Protein AF-0000000068951889 (afdb_homodimer)

Sequence (448 aa):
MASTTSVLIVEDDPAALSRLVQAVEMHAPATVVAGCTASAAEALAWLAQHQPDVLLCDLGLPDGSGIDVIRAARERYPACDCMVVTVFGDDHHVLASIEAGAIGYLLKDETTDRIAASIGELRAGGSPMSPLIARQVVNRLRGAPAEAVARDAAATGAVVLSVRENEILDLISRGYTYAETARYLGLSVHTVQSHIKNIYGKLAVRSRGEAVFEAAKLGLLKSLMASTTSVLIVEDDPAALSRLVQAVEMHAPATVVAGCTASAAEALAWLAQHQPDVLLCDLGLPDGSGIDVIRAARERYPACDCMVVTVFGDDHHVLASIEAGAIGYLLKDETTDRIAASIGELRAGGSPMSPLIARQVVNRLRGAPAEAVARDAAATGAVVLSVRENEILDLISRGYTYAETARYLGLSVHTVQSHIKNIYGKLAVRSRGEAVFEAAKLGLLKSL

Radius of gyration: 22.85 Å; Cα contacts (8 Å, |Δi|>4): 773; chains: 2; bounding box: 62×58×42 Å

Foldseek 3Di:
DPAAAEEEEEAQDPVLVVLLQVLQVVQDVSYHHPYYHQALVVLLVVLVPDQGQEYEFEQFGQVHGSLVSLLSNCVSPVNRAYAYEYQQLFLVVLVSSVVSRHQEYHYNLDHSNLSNVQVVCSVVPHHHDDPSSVVSVVCVVVVPPPVVVVVVCVVVVQLDQDRLLLQLLQCVLVPDDLCRSCSRVVHDSVVSVVSVVVLCVSLVHDDSVVSSVSCVVSVSHPND/DPAAAEEEEEAQDPVLVVLLQVLQVVQDVSYHHPYYHQALVVLLVVLVPDQGQEYEFEQQGQVHGSLVSLLSNCVSPVNRAYAYEYQQLFLVVLVSSVVSRHQEYHYNLDHSNLSSVQVVCSVVPHHHDDPSSVVSVVCVVVVPPPVVVVVVCVVVVQLDQDRLLLSLLQCVLVPDDLCRSCSRVVHDSVVSVVSVVVLCVSLVHDDSVVSSVSCVVSVSHPND

Secondary structure (DSSP, 8-state):
----EEEEEE---HHHHHHHHHHHHHH-TTEEEEEEESSHHHHHHHHTT---SEEEE-SEETTEEHHHHHHHHHHH-TT-EEEEEES--SHHHHHHHHHHT--EEEETTS-HHHHHHHHHHHHTT---B-HHHHHHHHHHHTT--HHHHHHHHHHTT-----HHHHHHHHHHHTT--HHHHHHHHT--HHHHHHHHHHHHHHHT--SHHHHHHHHHHTT--S--/--PPEEEEEE---HHHHHHHHHHHHHH-TTEEEEEEESSHHHHHHHHTT---SEEEE-SEETTEEHHHHHHHHHHH-TT-EEEEEES--SHHHHHHHHHHT--EEEETTS-HHHHHHHHHHHHTT---B-HHHHHHHHHHHTT--HHHHHHHHHHTT-----HHHHHHHHHHHTT--HHHHHHHHT--HHHHHHHHHHHHHHHT--SHHHHHHHHHHTT--S--

Organism: Cupriavidus necator (strain ATCC 17699 / DSM 428 / KCTC 22496 / NCIMB 10442 / H16 / Stanier 337) (NCBI:txid381666)

pLDDT: mean 82.92, std 16.98, range [33.06, 98.81]

Solvent-accessible surface area (backbone atoms only — not comparable to full-atom values): 23362 Å² total; per-residue (Å²): 126,86,79,64,44,32,26,32,37,36,41,59,47,66,68,58,38,51,45,52,52,50,14,45,56,68,52,34,88,52,32,42,79,71,43,80,24,50,32,40,68,52,40,48,58,48,52,74,76,46,84,48,45,28,36,42,31,26,44,74,33,89,77,44,48,27,46,60,42,39,30,51,43,32,72,76,32,73,78,35,47,28,28,37,44,22,87,72,80,33,61,67,59,50,51,53,31,37,62,34,46,30,49,26,46,41,52,62,77,58,52,53,67,54,53,16,50,34,53,53,36,38,74,71,60,18,15,34,53,51,32,57,57,41,26,50,53,53,40,56,65,50,60,54,55,72,56,56,60,46,45,59,37,45,72,68,66,42,73,69,64,52,60,69,38,43,47,52,49,47,41,42,61,72,64,45,46,60,61,52,45,8,60,67,68,73,44,50,49,64,56,44,50,51,40,49,51,50,46,24,60,64,66,72,36,91,44,70,69,47,41,43,49,52,30,46,73,68,59,67,40,83,76,117,125,84,79,64,43,33,28,32,38,36,42,59,48,67,69,60,38,52,45,51,52,51,13,45,57,68,52,35,89,51,31,42,79,71,42,78,23,50,32,41,67,55,40,48,58,47,53,73,78,46,83,49,45,28,37,40,32,26,42,74,35,89,78,44,48,28,47,58,43,40,30,50,45,33,72,76,34,73,78,35,46,29,27,37,43,22,87,73,80,33,59,68,61,50,52,54,32,37,63,34,47,32,52,27,46,40,51,62,79,57,50,51,67,55,53,15,52,34,53,52,37,38,74,71,58,19,15,34,53,50,33,56,57,40,27,51,55,53,40,56,65,52,61,53,53,72,56,55,60,45,43,59,37,45,72,67,66,42,74,70,62,52,59,67,36,44,48,53,48,47,40,42,61,73,64,44,48,60,61,51,45,8,61,66,69,73,45,50,48,64,56,42,51,51,40,50,51,50,44,23,59,64,65,70,37,90,44,70,68,46,42,43,50,52,32,45,73,68,60,68,41,85,77,119

Nearest PDB structures (foldseek):
  5hev-assembly1_A  TM=6.393E-01  e=8.256E-15  Enterococcus faecium SD3B-2
  4gvp-assembly1_A  TM=6.222E-01  e=8.256E-15  Staphylococcus aureus subsp. aureus Mu50
  7ve6-assembly1_B  TM=9.332E-01  e=1.915E-09  Staphylococcus aureus subsp. aureus Mu50
  3cz5-assembly2_B  TM=8.872E-01  e=1.616E-09  Aurantimonas manganoxydans SI85-9A1
  4e7p-assembly2_A  TM=9.177E-01  e=1.421E-07  Streptococcus pneumoniae R6

Structure (mmCIF, N/CA/C/O backbone):
data_AF-0000000068951889-model_v1
#
loop_
_entity.id
_entity.type
_entity.pdbx_description
1 polymer 'Response regulator transcription factor'
#
loop_
_atom_site.group_PDB
_atom_site.id
_atom_site.type_symbol
_atom_site.label_atom_id
_atom_site.label_alt_id
_atom_site.label_comp_id
_atom_site.label_asym_id
_atom_site.label_entity_id
_atom_site.label_seq_id
_atom_site.pdbx_PDB_ins_code
_atom_site.Cartn_x
_atom_site.Cartn_y
_atom_site.Cartn_z
_atom_site.occupancy
_atom_site.B_iso_or_equiv
_atom_site.auth_seq_id
_atom_site.auth_comp_id
_atom_site.auth_asym_id
_atom_site.auth_atom_id
_atom_site.pdbx_PDB_model_num
ATOM 1 N N . MET A 1 1 ? -30.844 10.914 -1.114 1 36.03 1 MET A N 1
ATOM 2 C CA . MET A 1 1 ? -29.953 12.062 -1.252 1 36.03 1 MET A CA 1
ATOM 3 C C . MET A 1 1 ? -28.5 11.641 -1.083 1 36.03 1 MET A C 1
ATOM 5 O O . MET A 1 1 ? -28.156 10.961 -0.118 1 36.03 1 MET A O 1
ATOM 9 N N . ALA A 1 2 ? -27.672 11.562 -2.107 1 50.59 2 ALA A N 1
ATOM 10 C CA . ALA A 1 2 ? -26.344 10.953 -2.039 1 50.59 2 ALA A CA 1
ATOM 11 C C . ALA A 1 2 ? -25.531 11.555 -0.9 1 50.59 2 ALA A C 1
ATOM 13 O O . ALA A 1 2 ? -25.531 12.773 -0.699 1 50.59 2 ALA A O 1
ATOM 14 N N . SER A 1 3 ? -25.281 10.906 0.17 1 70.5 3 SER A N 1
ATOM 15 C CA . SER A 1 3 ? -24.703 11.43 1.405 1 70.5 3 SER A CA 1
ATOM 16 C C . SER A 1 3 ? -23.406 12.18 1.135 1 70.5 3 SER A C 1
ATOM 18 O O . SER A 1 3 ? -22.625 11.781 0.279 1 70.5 3 SER A O 1
ATOM 20 N N . THR A 1 4 ? -23.359 13.547 1.435 1 87.62 4 THR A N 1
ATOM 21 C CA . THR A 1 4 ? -22.234 14.477 1.275 1 87.62 4 THR A CA 1
ATOM 22 C C . THR A 1 4 ? -21.047 14.047 2.131 1 87.62 4 THR A C 1
ATOM 24 O O . THR A 1 4 ? -21.219 13.625 3.275 1 87.62 4 THR A O 1
ATOM 27 N N . THR A 1 5 ? -19.922 13.953 1.484 1 93.44 5 THR A N 1
ATOM 28 C CA . THR A 1 5 ? -18.688 13.664 2.207 1 93.44 5 THR A CA 1
ATOM 29 C C . THR A 1 5 ? -18.094 14.945 2.803 1 93.44 5 THR A C 1
ATOM 31 O O . THR A 1 5 ? -17.812 15.898 2.076 1 93.44 5 THR A O 1
ATOM 34 N N . SER A 1 6 ? -18.031 15.023 4.125 1 96.94 6 SER A N 1
ATOM 35 C CA . SER A 1 6 ? -17.469 16.172 4.82 1 96.94 6 SER A CA 1
ATOM 36 C C . SER A 1 6 ? -15.977 15.977 5.102 1 96.94 6 SER A C 1
ATOM 38 O O . SER A 1 6 ? -15.57 14.945 5.637 1 96.94 6 SER A O 1
ATOM 40 N N . VAL A 1 7 ? -15.18 17.016 4.758 1 98.31 7 VAL A N 1
ATOM 41 C CA . VAL A 1 7 ? -13.734 16.891 4.875 1 98.31 7 VAL A CA 1
ATOM 42 C C . VAL A 1 7 ? -13.195 17.984 5.801 1 98.31 7 VAL A C 1
ATOM 44 O O . VAL A 1 7 ? -13.477 19.172 5.609 1 98.31 7 VAL A O 1
ATOM 47 N N . LEU A 1 8 ? -12.469 17.562 6.832 1 98.75 8 LEU A N 1
ATOM 48 C CA . LEU A 1 8 ? -11.664 18.5 7.621 1 98.75 8 LEU A CA 1
ATOM 49 C C . LEU A 1 8 ? -10.227 18.531 7.109 1 98.75 8 LEU A C 1
ATOM 51 O O . LEU A 1 8 ? -9.625 17.5 6.859 1 98.75 8 LEU A O 1
ATOM 55 N N . ILE A 1 9 ? -9.703 19.75 6.934 1 98.81 9 ILE A N 1
ATOM 56 C CA . ILE A 1 9 ? -8.32 19.922 6.508 1 98.81 9 ILE A CA 1
ATOM 57 C C . ILE A 1 9 ? -7.512 20.578 7.625 1 98.81 9 ILE A C 1
ATOM 59 O O . ILE A 1 9 ? -7.91 21.625 8.164 1 98.81 9 ILE A O 1
ATOM 63 N N . VAL A 1 10 ? -6.406 19.953 8.016 1 98.75 10 VAL A N 1
ATOM 64 C CA . VAL A 1 10 ? -5.469 20.5 8.992 1 98.75 10 VAL A CA 1
ATOM 65 C C . VAL A 1 10 ? -4.137 20.812 8.312 1 98.75 10 VAL A C 1
ATOM 67 O O . VAL A 1 10 ? -3.379 19.906 7.973 1 98.75 10 VAL A O 1
ATOM 70 N N . GLU A 1 11 ? -3.891 22.047 8.094 1 97.56 11 GLU A N 1
ATOM 71 C CA . GLU A 1 11 ? -2.756 22.531 7.301 1 97.56 11 GLU A CA 1
ATOM 72 C C . GLU A 1 11 ? -2.43 23.984 7.629 1 97.56 11 GLU A C 1
ATOM 74 O O . GLU A 1 11 ? -3.301 24.844 7.551 1 97.56 11 GLU A O 1
ATOM 79 N N . ASP A 1 12 ? -1.186 24.234 7.988 1 92.81 12 ASP A N 1
ATOM 80 C CA . ASP A 1 12 ? -0.854 25.578 8.438 1 92.81 12 ASP A CA 1
ATOM 81 C C . ASP A 1 12 ? -0.252 26.406 7.297 1 92.81 12 ASP A C 1
ATOM 83 O O . ASP A 1 12 ? -0.166 27.625 7.391 1 92.81 12 ASP A O 1
ATOM 87 N N . ASP A 1 13 ? 0.212 25.75 6.211 1 86.62 13 ASP A N 1
ATOM 88 C CA . ASP A 1 13 ? 0.753 26.453 5.055 1 86.62 13 ASP A CA 1
ATOM 89 C C . ASP A 1 13 ? -0.36 26.875 4.094 1 86.62 13 ASP A C 1
ATOM 91 O O . ASP A 1 13 ? -1.065 26.016 3.547 1 86.62 13 ASP A O 1
ATOM 95 N N . PRO A 1 14 ? -0.447 28.172 3.957 1 93.06 14 PRO A N 1
ATOM 96 C CA . PRO A 1 14 ? -1.567 28.672 3.15 1 93.06 14 PRO A CA 1
ATOM 97 C C . PRO A 1 14 ? -1.58 28.078 1.74 1 93.06 14 PRO A C 1
ATOM 99 O O . PRO A 1 14 ? -2.648 27.781 1.203 1 93.06 14 PRO A O 1
ATOM 102 N N . ALA A 1 15 ? -0.425 27.969 1.153 1 89.88 15 ALA A N 1
ATOM 103 C CA . ALA A 1 15 ? -0.358 27.422 -0.203 1 89.88 15 ALA A CA 1
ATOM 104 C C . ALA A 1 15 ? -0.805 25.969 -0.237 1 89.88 15 ALA A C 1
ATOM 106 O O . ALA A 1 15 ? -1.589 25.578 -1.103 1 89.88 15 ALA A O 1
ATOM 107 N N . ALA A 1 16 ? -0.342 25.203 0.652 1 92.38 16 ALA A N 1
ATOM 108 C CA . ALA A 1 16 ? -0.736 23.797 0.746 1 92.38 16 ALA A CA 1
ATOM 109 C C . ALA A 1 16 ? -2.221 23.672 1.078 1 92.38 16 ALA A C 1
ATOM 111 O O . ALA A 1 16 ? -2.906 22.797 0.545 1 92.38 16 ALA A O 1
ATOM 112 N N . LEU A 1 17 ? -2.658 24.531 1.979 1 96.94 17 LEU A N 1
ATOM 113 C CA . LEU A 1 17 ? -4.074 24.531 2.326 1 96.94 17 LEU A CA 1
ATOM 114 C C . LEU A 1 17 ? -4.938 24.766 1.091 1 96.94 17 LEU A C 1
ATOM 116 O O . LEU A 1 17 ? -5.922 24.062 0.87 1 96.94 17 LEU A O 1
ATOM 120 N N . SER A 1 18 ? -4.547 25.734 0.341 1 96.25 18 SER A N 1
ATOM 121 C CA . SER A 1 18 ? -5.289 26.062 -0.874 1 96.25 18 SER A CA 1
ATOM 122 C C . SER A 1 18 ? -5.332 24.875 -1.826 1 96.25 18 SER A C 1
ATOM 124 O O . SER A 1 18 ? -6.371 24.594 -2.424 1 96.25 18 SER A O 1
ATOM 126 N N . ARG A 1 19 ? -4.254 24.25 -1.955 1 95.62 19 ARG A N 1
ATOM 127 C CA . ARG A 1 19 ? -4.164 23.078 -2.818 1 95.62 19 ARG A CA 1
ATOM 128 C C . ARG A 1 19 ? -5.086 21.969 -2.334 1 95.62 19 ARG A C 1
ATOM 130 O O . ARG A 1 19 ? -5.738 21.297 -3.139 1 95.62 19 ARG A O 1
ATOM 137 N N . LEU A 1 20 ? -5.121 21.719 -1.095 1 98 20 LEU A N 1
ATOM 138 C CA . LEU A 1 20 ? -5.965 20.672 -0.531 1 98 20 LEU A CA 1
ATOM 139 C C . LEU A 1 20 ? -7.441 21 -0.712 1 98 20 LEU A C 1
ATOM 141 O O . LEU A 1 20 ? -8.25 20.125 -1.027 1 98 20 LEU A O 1
ATOM 145 N N . VAL A 1 21 ? -7.758 22.25 -0.515 1 97.62 21 VAL A N 1
ATOM 146 C CA . VAL A 1 21 ? -9.133 22.688 -0.742 1 97.62 21 VAL A CA 1
ATOM 147 C C . VAL A 1 21 ? -9.523 22.422 -2.195 1 97.62 21 VAL A C 1
ATOM 149 O O . VAL A 1 21 ? -10.602 21.891 -2.467 1 97.62 21 VAL A O 1
ATOM 152 N N . GLN A 1 22 ? -8.664 22.797 -3.09 1 96.62 22 GLN A N 1
ATOM 153 C CA . GLN A 1 22 ? -8.906 22.578 -4.508 1 96.62 22 GLN A CA 1
ATOM 154 C C . GLN A 1 22 ? -9.117 21.094 -4.801 1 96.62 22 GLN A C 1
ATOM 156 O O . GLN A 1 22 ? -9.992 20.719 -5.586 1 96.62 22 GLN A O 1
ATOM 161 N N . ALA A 1 23 ? -8.297 20.266 -4.223 1 97.06 23 ALA A N 1
ATOM 162 C CA . ALA A 1 23 ? -8.414 18.828 -4.418 1 97.06 23 ALA A CA 1
ATOM 163 C C . ALA A 1 23 ? -9.781 18.312 -3.967 1 97.06 23 ALA A C 1
ATOM 165 O O . ALA A 1 23 ? -10.398 17.5 -4.648 1 97.06 23 ALA A O 1
ATOM 166 N N . VAL A 1 24 ? -10.25 18.781 -2.832 1 97.19 24 VAL A N 1
ATOM 167 C CA . VAL A 1 24 ? -11.547 18.359 -2.303 1 97.19 24 VAL A CA 1
ATOM 168 C C . VAL A 1 24 ? -12.648 18.781 -3.268 1 97.19 24 VAL A C 1
ATOM 170 O O . VAL A 1 24 ? -13.547 18 -3.57 1 97.19 24 VAL A O 1
ATOM 173 N N . GLU A 1 25 ? -12.523 19.938 -3.736 1 93.12 25 GLU A N 1
ATOM 174 C CA . GLU A 1 25 ? -13.539 20.484 -4.629 1 93.12 25 GLU A CA 1
ATOM 175 C C . GLU A 1 25 ? -13.547 19.75 -5.969 1 93.12 25 GLU A C 1
ATOM 177 O O . GLU A 1 25 ? -14.602 19.594 -6.59 1 93.12 25 GLU A O 1
ATOM 182 N N . MET A 1 26 ? -12.43 19.328 -6.418 1 90.44 26 MET A N 1
ATOM 183 C CA . MET A 1 26 ? -12.273 18.641 -7.699 1 90.44 26 MET A CA 1
ATOM 184 C C . MET A 1 26 ? -12.789 17.203 -7.617 1 90.44 26 MET A C 1
ATOM 186 O O . MET A 1 26 ? -13.18 16.625 -8.633 1 90.44 26 MET A O 1
ATOM 190 N N . HIS A 1 27 ? -12.703 16.641 -6.449 1 85.19 27 HIS A N 1
ATOM 191 C CA . HIS A 1 27 ? -13.023 15.234 -6.277 1 85.19 27 HIS A CA 1
ATOM 192 C C . HIS A 1 27 ? -14.469 14.945 -6.676 1 85.19 27 HIS A C 1
ATOM 194 O O . HIS A 1 27 ? -14.719 14.078 -7.52 1 85.19 27 HIS A O 1
ATOM 200 N N . ALA A 1 28 ? -15.359 15.531 -6.027 1 83.94 28 ALA A N 1
ATOM 201 C CA . ALA A 1 28 ? -16.766 15.312 -6.324 1 83.94 28 ALA A CA 1
ATOM 202 C C . ALA A 1 28 ? -17.625 16.469 -5.812 1 83.94 28 ALA A C 1
ATOM 204 O O . ALA A 1 28 ? -17.297 17.094 -4.797 1 83.94 28 ALA A O 1
ATOM 205 N N . PRO A 1 29 ? -18.688 16.625 -6.516 1 79.56 29 PRO A N 1
ATOM 206 C CA . PRO A 1 29 ? -19.578 17.703 -6.066 1 79.56 29 PRO A CA 1
ATOM 207 C C . PRO A 1 29 ? -20.125 17.469 -4.664 1 79.56 29 PRO A C 1
ATOM 209 O O . PRO A 1 29 ? -20.391 18.422 -3.926 1 79.56 29 PRO A O 1
ATOM 212 N N . ALA A 1 30 ? -20.219 16.25 -4.305 1 89.69 30 ALA A N 1
ATOM 213 C CA . ALA A 1 30 ? -20.828 15.914 -3.021 1 89.69 30 ALA A CA 1
ATOM 214 C C . ALA A 1 30 ? -19.781 15.883 -1.91 1 89.69 30 ALA A C 1
ATOM 216 O O . ALA A 1 30 ? -20.078 15.516 -0.772 1 89.69 30 ALA A O 1
ATOM 217 N N . THR A 1 31 ? -18.641 16.312 -2.201 1 93.06 31 THR A N 1
ATOM 218 C CA . THR A 1 31 ? -17.594 16.422 -1.197 1 93.06 31 THR A CA 1
ATOM 219 C C . THR A 1 31 ? -17.328 17.875 -0.838 1 93.06 31 THR A C 1
ATOM 221 O O . THR A 1 31 ? -17.109 18.703 -1.72 1 93.06 31 THR A O 1
ATOM 224 N N . VAL A 1 32 ? -17.375 18.172 0.456 1 95.19 32 VAL A N 1
ATOM 225 C CA . VAL A 1 32 ? -17.266 19.562 0.87 1 95.19 32 VAL A CA 1
ATOM 226 C C . VAL A 1 32 ? -16.203 19.703 1.959 1 95.19 32 VAL A C 1
ATOM 228 O O . VAL A 1 32 ? -16.031 18.797 2.781 1 95.19 32 VAL A O 1
ATOM 231 N N . VAL A 1 33 ? -15.656 20.875 1.924 1 97.44 33 VAL A N 1
ATOM 232 C CA . VAL A 1 33 ? -14.758 21.234 3.02 1 97.44 33 VAL A CA 1
ATOM 233 C C . VAL A 1 33 ? -15.578 21.703 4.219 1 97.44 33 VAL A C 1
ATOM 235 O O . VAL A 1 33 ? -16.172 22.781 4.184 1 97.44 33 VAL A O 1
ATOM 238 N N . ALA A 1 34 ? -15.547 20.906 5.266 1 97.38 34 ALA A N 1
ATOM 239 C CA . ALA A 1 34 ? -16.344 21.219 6.445 1 97.38 34 ALA A CA 1
ATOM 240 C C . ALA A 1 34 ? -15.602 22.156 7.391 1 97.38 34 ALA A C 1
ATOM 242 O O . ALA A 1 34 ? -16.219 22.859 8.195 1 97.38 34 ALA A O 1
ATOM 243 N N . GLY A 1 35 ? -14.273 22.109 7.316 1 97.75 35 GLY A N 1
ATOM 244 C CA . GLY A 1 35 ? -13.438 22.953 8.156 1 97.75 35 GLY A CA 1
ATOM 245 C C . GLY A 1 35 ? -11.984 22.969 7.73 1 97.75 35 GLY A C 1
ATOM 246 O O . GLY A 1 35 ? -11.5 22 7.125 1 97.75 35 GLY A O 1
ATOM 247 N N . CYS A 1 36 ? -11.359 24.094 8.016 1 98.44 36 CYS A N 1
ATOM 248 C CA . CYS A 1 36 ? -9.922 24.25 7.852 1 98.44 36 CYS A CA 1
ATOM 249 C C . CYS A 1 36 ? -9.281 24.766 9.125 1 98.44 36 CYS A C 1
ATOM 251 O O . CYS A 1 36 ? -9.758 25.75 9.711 1 98.44 36 CYS A O 1
ATOM 253 N N . THR A 1 37 ? -8.273 24.031 9.57 1 98.31 37 THR A N 1
ATOM 254 C CA . THR A 1 37 ? -7.543 24.484 10.75 1 98.31 37 THR A CA 1
ATOM 255 C C . THR A 1 37 ? -6.043 24.531 10.469 1 98.31 37 THR A C 1
ATOM 257 O O . THR A 1 37 ? -5.543 23.812 9.602 1 98.31 37 THR A O 1
ATOM 260 N N . ALA A 1 38 ? -5.363 25.391 11.25 1 97.06 38 ALA A N 1
ATOM 261 C CA . ALA A 1 38 ? -3.949 25.625 10.969 1 97.06 38 ALA A CA 1
ATOM 262 C C . ALA A 1 38 ? -3.07 25.125 12.109 1 97.06 38 ALA A C 1
ATOM 264 O O . ALA A 1 38 ? -1.85 25.312 12.086 1 97.06 38 ALA A O 1
ATOM 265 N N . SER A 1 39 ? -3.703 24.531 13.109 1 95.75 39 SER A N 1
ATOM 266 C CA . SER A 1 39 ? -2.953 24.031 14.258 1 95.75 39 SER A CA 1
ATOM 267 C C . SER A 1 39 ? -3.621 22.797 14.852 1 95.75 39 SER A C 1
ATOM 269 O O . SER A 1 39 ? -4.773 22.5 14.531 1 95.75 39 SER A O 1
ATOM 271 N N . ALA A 1 40 ? -2.859 22.047 15.641 1 96.75 40 ALA A N 1
ATOM 272 C CA . ALA A 1 40 ? -3.404 20.859 16.312 1 96.75 40 ALA A CA 1
ATOM 273 C C . ALA A 1 40 ? -4.516 21.25 17.281 1 96.75 40 ALA A C 1
ATOM 275 O O . ALA A 1 40 ? -5.562 20.609 17.344 1 96.75 40 ALA A O 1
ATOM 276 N N . ALA A 1 41 ? -4.254 22.328 18.016 1 97.62 41 ALA A N 1
ATOM 277 C CA . ALA A 1 41 ? -5.234 22.781 18.984 1 97.62 41 ALA A CA 1
ATOM 278 C C . ALA A 1 41 ? -6.562 23.125 18.328 1 97.62 41 ALA A C 1
ATOM 280 O O . ALA A 1 41 ? -7.629 22.734 18.812 1 97.62 41 ALA A O 1
ATOM 281 N N . GLU A 1 42 ? -6.465 23.859 17.25 1 98.38 42 GLU A N 1
ATOM 282 C CA . GLU A 1 42 ? -7.668 24.219 16.516 1 98.38 42 GLU A CA 1
ATOM 283 C C . GLU A 1 42 ? -8.383 22.984 15.984 1 98.38 42 GLU A C 1
ATOM 285 O O . GLU A 1 42 ? -9.617 22.922 16.016 1 98.38 42 GLU A O 1
ATOM 290 N N . ALA A 1 43 ? -7.613 22.094 15.469 1 98.69 43 ALA A N 1
ATOM 291 C CA . ALA A 1 43 ? -8.188 20.859 14.922 1 98.69 43 ALA A CA 1
ATOM 292 C C . ALA A 1 43 ? -8.906 20.062 16.016 1 98.69 43 ALA A C 1
ATOM 294 O O . ALA A 1 43 ? -10.023 19.594 15.805 1 98.69 43 ALA A O 1
ATOM 295 N N . LEU A 1 44 ? -8.281 19.906 17.156 1 98.31 44 LEU A N 1
ATOM 296 C CA . LEU A 1 44 ? -8.859 19.156 18.266 1 98.31 44 LEU A CA 1
ATOM 297 C C . LEU A 1 44 ? -10.133 19.812 18.766 1 98.31 44 LEU A C 1
ATOM 299 O O . LEU A 1 44 ? -11.109 19.141 19.078 1 98.31 44 LEU A O 1
ATOM 303 N N . ALA A 1 45 ? -10.086 21.141 18.828 1 98.44 45 ALA A N 1
ATOM 304 C CA . ALA A 1 45 ? -11.289 21.875 19.219 1 98.44 45 ALA A CA 1
ATOM 305 C C . ALA A 1 45 ? -12.422 21.641 18.234 1 98.44 45 ALA A C 1
ATOM 307 O O . ALA A 1 45 ? -13.57 21.453 18.625 1 98.44 45 ALA A O 1
ATOM 308 N N . TRP A 1 46 ? -12.102 21.688 16.984 1 98.44 46 TRP A N 1
ATOM 309 C CA . TRP A 1 46 ? -13.102 21.438 15.945 1 98.44 46 TRP A CA 1
ATOM 310 C C . TRP A 1 46 ? -13.664 20.031 16.047 1 98.44 46 TRP A C 1
ATOM 312 O O . TRP A 1 46 ? -14.883 19.828 15.984 1 98.44 46 TRP A O 1
ATOM 322 N N . LEU A 1 47 ? -12.836 19.047 16.25 1 98.12 47 LEU A N 1
ATOM 323 C CA . LEU A 1 47 ? -13.219 17.641 16.344 1 98.12 47 LEU A CA 1
ATOM 324 C C . LEU A 1 47 ? -14.086 17.391 17.562 1 98.12 47 LEU A C 1
ATOM 326 O O . LEU A 1 47 ? -14.844 16.422 17.609 1 98.12 47 LEU A O 1
ATOM 330 N N . ALA A 1 48 ? -13.906 18.219 18.562 1 97.38 48 ALA A N 1
ATOM 331 C CA . ALA A 1 48 ? -14.727 18.078 19.766 1 97.38 48 ALA A CA 1
ATOM 332 C C . ALA A 1 48 ? -16.188 18.359 19.469 1 97.38 48 ALA A C 1
ATOM 334 O O . ALA A 1 48 ? -17.078 17.922 20.188 1 97.38 48 ALA A O 1
ATOM 335 N N . GLN A 1 49 ? -16.453 19.031 18.344 1 97.19 49 GLN A N 1
ATOM 336 C CA . GLN A 1 49 ? -17.797 19.531 18.078 1 97.19 49 GLN A CA 1
ATOM 337 C C . GLN A 1 49 ? -18.359 18.953 16.781 1 97.19 49 GLN A C 1
ATOM 339 O O . GLN A 1 49 ? -19.562 19 16.547 1 97.19 49 GLN A 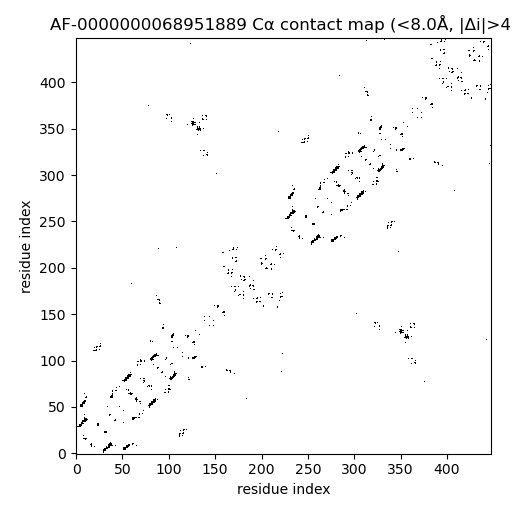O 1
ATOM 344 N N . HIS A 1 50 ? -17.469 18.438 15.953 1 97.25 50 HIS A N 1
ATOM 345 C CA . HIS A 1 50 ? -17.875 18.031 14.617 1 97.25 50 HIS A CA 1
ATOM 346 C C . HIS A 1 50 ? -17.281 16.672 14.25 1 97.25 50 HIS A C 1
ATOM 348 O O . HIS A 1 50 ? -16.172 16.344 14.688 1 97.25 50 HIS A O 1
ATOM 354 N N . GLN A 1 51 ? -18 15.922 13.438 1 96.5 51 GLN A N 1
ATOM 355 C CA . GLN A 1 51 ? -17.547 14.633 12.938 1 96.5 51 GLN A CA 1
ATOM 356 C C . GLN A 1 51 ? -17.328 14.672 11.43 1 96.5 51 GLN A C 1
ATOM 358 O O . GLN A 1 51 ? -18.281 14.602 10.656 1 96.5 51 GLN A O 1
ATOM 363 N N . PRO A 1 52 ? -16.141 14.758 11.031 1 97.5 52 PRO A N 1
ATOM 364 C CA . PRO A 1 52 ? -15.898 14.68 9.586 1 97.5 52 PRO A CA 1
ATOM 365 C C . PRO A 1 52 ? -15.914 13.25 9.062 1 97.5 52 PRO A C 1
ATOM 367 O O . PRO A 1 52 ? -15.727 12.305 9.836 1 97.5 52 PRO A O 1
ATOM 370 N N . ASP A 1 53 ? -16.156 13.156 7.77 1 96.69 53 ASP A N 1
ATOM 371 C CA . ASP A 1 53 ? -16.016 11.859 7.109 1 96.69 53 ASP A CA 1
ATOM 372 C C . ASP A 1 53 ? -14.555 11.57 6.773 1 96.69 53 ASP A C 1
ATOM 374 O O . ASP A 1 53 ? -14.109 10.422 6.82 1 96.69 53 ASP A O 1
ATOM 378 N N . VAL A 1 54 ? -13.906 12.609 6.406 1 97.88 54 VAL A N 1
ATOM 379 C CA . VAL A 1 54 ? -12.508 12.508 6.004 1 97.88 54 VAL A CA 1
ATOM 380 C C . VAL A 1 54 ? -11.688 13.594 6.707 1 97.88 54 VAL A C 1
ATOM 382 O O . VAL A 1 54 ? -12.133 14.734 6.824 1 97.88 54 VAL A O 1
ATOM 385 N N . LEU A 1 55 ? -10.586 13.242 7.191 1 98.69 55 LEU A N 1
ATOM 386 C CA . LEU A 1 55 ? -9.594 14.164 7.723 1 98.69 55 LEU A CA 1
ATOM 387 C C . LEU A 1 55 ? -8.336 14.18 6.855 1 98.69 55 LEU A C 1
ATOM 389 O O . LEU A 1 55 ? -7.711 13.133 6.652 1 98.69 55 LEU A O 1
ATOM 393 N N . LEU A 1 56 ? -8.008 15.25 6.207 1 98.75 56 LEU A N 1
ATOM 394 C CA . LEU A 1 56 ? -6.707 15.484 5.586 1 98.75 56 LEU A CA 1
ATOM 395 C C . LEU A 1 56 ? -5.781 16.234 6.543 1 98.75 56 LEU A C 1
ATOM 397 O O . LEU A 1 56 ? -6.07 17.359 6.945 1 98.75 56 LEU A O 1
ATOM 401 N N . CYS A 1 57 ? -4.656 15.602 6.84 1 98.62 57 CYS A N 1
ATOM 402 C CA . CYS A 1 57 ? -3.906 16.125 7.973 1 98.62 57 CYS A CA 1
ATOM 403 C C . CYS A 1 57 ? -2.418 16.203 7.652 1 98.62 57 CYS A C 1
ATOM 405 O O . CYS A 1 57 ? -1.811 15.211 7.262 1 98.62 57 CYS A O 1
ATOM 407 N N . ASP A 1 58 ? -1.88 17.391 7.727 1 95.56 58 ASP A N 1
ATOM 408 C CA . ASP A 1 58 ? -0.428 17.547 7.75 1 95.56 58 ASP A CA 1
ATOM 409 C C . ASP A 1 58 ? 0.152 17.062 9.078 1 95.56 58 ASP A C 1
ATOM 411 O O . ASP A 1 58 ? -0.502 17.172 10.125 1 95.56 58 ASP A O 1
ATOM 415 N N . LEU A 1 59 ? 1.326 16.547 9.062 1 91.5 59 LEU A N 1
ATOM 416 C CA . LEU A 1 59 ? 1.967 16.078 10.289 1 91.5 59 LEU A CA 1
ATOM 417 C C . LEU A 1 59 ? 2.709 17.219 10.977 1 91.5 59 LEU A C 1
ATOM 419 O O . LEU A 1 59 ? 2.793 17.266 12.203 1 91.5 59 LEU A O 1
ATOM 423 N N . GLY A 1 60 ? 3.273 18.047 10.148 1 87.19 60 GLY A N 1
ATOM 424 C CA . GLY A 1 60 ? 4.004 19.172 10.688 1 87.19 60 GLY A CA 1
ATOM 425 C C . GLY A 1 60 ? 3.115 20.375 10.984 1 87.19 60 GLY A C 1
ATOM 426 O O . GLY A 1 60 ? 2.689 21.078 10.062 1 87.19 60 GLY A O 1
ATOM 427 N N . LEU A 1 61 ? 2.82 20.594 12.258 1 88.56 61 LEU A N 1
ATOM 428 C CA . LEU A 1 61 ? 2.01 21.734 12.688 1 88.56 61 LEU A CA 1
ATOM 429 C C . LEU A 1 61 ? 2.785 22.625 13.648 1 88.56 61 LEU A C 1
ATOM 431 O O . LEU A 1 61 ? 3.74 22.172 14.289 1 88.56 61 LEU A O 1
ATOM 435 N N . PRO A 1 62 ? 2.398 23.891 13.711 1 83.38 62 PRO A N 1
ATOM 436 C CA . PRO A 1 62 ? 3.18 24.844 14.508 1 83.38 62 PRO A CA 1
ATOM 437 C C . PRO A 1 62 ? 3.139 24.547 16 1 83.38 62 PRO A C 1
ATOM 439 O O . PRO A 1 62 ? 4.039 24.953 16.734 1 83.38 62 PRO A O 1
ATOM 442 N N . ASP A 1 63 ? 2.17 23.812 16.5 1 87.19 63 ASP A N 1
ATOM 443 C CA . ASP A 1 63 ? 2.002 23.625 17.938 1 87.19 63 ASP A CA 1
ATOM 444 C C . ASP A 1 63 ? 2.051 22.156 18.312 1 87.19 63 ASP A C 1
ATOM 446 O O . ASP A 1 63 ? 1.628 21.766 19.406 1 87.19 63 ASP A O 1
ATOM 450 N N . GLY A 1 64 ? 2.441 21.281 17.359 1 84.69 64 GLY A N 1
ATOM 451 C CA . GLY A 1 64 ? 2.516 19.859 17.625 1 84.69 64 GLY A CA 1
ATOM 452 C C . GLY A 1 64 ? 2.471 19 16.375 1 84.69 64 GLY A C 1
ATOM 453 O O . GLY A 1 64 ? 2.76 19.484 15.281 1 84.69 64 GLY A O 1
ATOM 454 N N . SER A 1 65 ? 2.133 17.734 16.625 1 90.81 65 SER A N 1
ATOM 455 C CA . SER A 1 65 ? 2.127 16.797 15.508 1 90.81 65 SER A CA 1
ATOM 456 C C . SER A 1 65 ? 0.704 16.469 15.055 1 90.81 65 SER A C 1
ATOM 458 O O . SER A 1 65 ? -0.192 16.312 15.891 1 90.81 65 SER A O 1
ATOM 460 N N . GLY A 1 66 ? 0.583 16.438 13.781 1 97.19 66 GLY A N 1
ATOM 461 C CA . GLY A 1 66 ? -0.692 15.992 13.242 1 97.19 66 GLY A CA 1
ATOM 462 C C . GLY A 1 66 ? -1.063 14.586 13.68 1 97.19 66 GLY A C 1
ATOM 463 O O . GLY A 1 66 ? -2.23 14.195 13.602 1 97.19 66 GLY A O 1
ATOM 464 N N . ILE A 1 67 ? -0.125 13.781 14.141 1 95.81 67 ILE A N 1
ATOM 465 C CA . ILE A 1 67 ? -0.388 12.422 14.594 1 95.81 67 ILE A CA 1
ATOM 466 C C . ILE A 1 67 ? -1.332 12.453 15.797 1 95.81 67 ILE A C 1
ATOM 468 O O . ILE A 1 67 ? -2.203 11.594 15.93 1 95.81 67 ILE A O 1
ATOM 472 N N . ASP A 1 68 ? -1.182 13.484 16.594 1 95 68 ASP A N 1
ATOM 473 C CA . ASP A 1 68 ? -2.068 13.641 17.75 1 95 68 ASP A CA 1
ATOM 474 C C . ASP A 1 68 ? -3.5 13.93 17.312 1 95 68 ASP A C 1
ATOM 476 O O . ASP A 1 68 ? -4.457 13.445 17.922 1 95 68 ASP A O 1
ATOM 480 N N . VAL A 1 69 ? -3.598 14.688 16.266 1 98.31 69 VAL A N 1
ATOM 481 C CA . VAL A 1 69 ? -4.906 15.008 15.719 1 98.31 69 VAL A CA 1
ATOM 482 C C . VAL A 1 69 ? -5.555 13.742 15.156 1 98.31 69 VAL A C 1
ATOM 484 O O . VAL A 1 69 ? -6.738 13.484 15.398 1 98.31 69 VAL A O 1
ATOM 487 N N . ILE A 1 70 ? -4.781 12.977 14.461 1 98.25 70 ILE A N 1
ATOM 488 C CA . ILE A 1 70 ? -5.254 11.734 13.867 1 98.25 70 ILE A CA 1
ATOM 489 C C . ILE A 1 70 ? -5.711 10.773 14.969 1 98.25 70 ILE A C 1
ATOM 491 O O . ILE A 1 70 ? -6.777 10.164 14.867 1 98.25 70 ILE A O 1
ATOM 495 N N . ARG A 1 71 ? -4.922 10.656 15.977 1 96.31 71 ARG A N 1
ATOM 496 C CA . ARG A 1 71 ? -5.266 9.789 17.094 1 96.31 71 ARG A CA 1
ATOM 497 C C . ARG A 1 71 ? -6.598 10.195 17.719 1 96.31 71 ARG A C 1
ATOM 499 O O . ARG A 1 71 ? -7.453 9.352 17.984 1 96.31 71 ARG A O 1
ATOM 506 N N . ALA A 1 72 ? -6.727 11.477 17.953 1 96.81 72 ALA A N 1
ATOM 507 C CA . ALA A 1 72 ? -7.957 12 18.531 1 96.81 72 ALA A CA 1
ATOM 508 C C . ALA A 1 72 ? -9.156 11.727 17.641 1 96.81 72 ALA A C 1
ATOM 510 O O . ALA A 1 72 ? -10.219 11.32 18.109 1 96.81 72 ALA A O 1
ATOM 511 N N . ALA A 1 73 ? -9 11.977 16.359 1 97.62 73 ALA A N 1
ATOM 512 C CA . ALA A 1 73 ? -10.078 11.727 15.398 1 97.62 73 ALA A CA 1
ATOM 513 C C . ALA A 1 73 ? -10.5 10.266 15.414 1 97.62 73 ALA A C 1
ATOM 515 O O . ALA A 1 73 ? -11.695 9.953 15.406 1 97.62 73 ALA A O 1
ATOM 516 N N . ARG A 1 74 ? -9.523 9.414 15.406 1 95.25 74 ARG A N 1
ATOM 517 C CA . ARG A 1 74 ? -9.797 7.98 15.398 1 95.25 74 ARG A CA 1
ATOM 518 C C . ARG A 1 74 ? -10.539 7.555 16.656 1 95.25 74 ARG A C 1
ATOM 520 O O . ARG A 1 74 ? -11.484 6.762 16.594 1 95.25 74 ARG A O 1
ATOM 527 N N . GLU A 1 75 ? -10.109 8.008 17.766 1 92.75 75 GLU A N 1
ATOM 528 C CA . GLU A 1 75 ? -10.719 7.648 19.047 1 92.75 75 GLU A CA 1
ATOM 529 C C . GLU A 1 75 ? -12.156 8.141 19.125 1 92.75 75 GLU A C 1
ATOM 531 O O . GLU A 1 75 ? -13.039 7.418 19.594 1 92.75 75 GLU A O 1
ATOM 536 N N . ARG A 1 76 ? -12.367 9.297 18.688 1 94.25 76 ARG A N 1
ATOM 537 C CA . ARG A 1 76 ? -13.68 9.922 18.828 1 94.25 76 ARG A CA 1
ATOM 538 C C . ARG A 1 76 ? -14.625 9.453 17.719 1 94.25 76 ARG A C 1
ATOM 540 O O . ARG A 1 76 ? -15.82 9.273 17.969 1 94.25 76 ARG A O 1
ATOM 547 N N . TYR A 1 77 ? -14.031 9.328 16.547 1 95.69 77 TYR A N 1
ATOM 548 C CA . TYR A 1 77 ? -14.828 9.008 15.375 1 95.69 77 TYR A CA 1
ATOM 549 C C . TYR A 1 77 ? -14.195 7.867 14.586 1 95.69 77 TYR A C 1
ATOM 551 O O . TYR A 1 77 ? -13.586 8.094 13.531 1 95.69 77 TYR A O 1
ATOM 559 N N . PRO A 1 78 ? -14.469 6.66 14.922 1 91.38 78 PRO A N 1
ATOM 560 C CA . PRO A 1 78 ? -13.828 5.512 14.273 1 91.38 78 PRO A CA 1
ATOM 561 C C . PRO A 1 78 ? -14.164 5.41 12.789 1 91.38 78 PRO A C 1
ATOM 563 O O . PRO A 1 78 ? -13.406 4.801 12.023 1 91.38 78 PRO A O 1
ATOM 566 N N . ALA A 1 79 ? -15.164 6.059 12.359 1 91.44 79 ALA A N 1
ATOM 567 C CA . ALA A 1 79 ? -15.586 5.965 10.969 1 91.44 79 ALA A CA 1
ATOM 568 C C . ALA A 1 79 ? -14.93 7.043 10.117 1 91.44 79 ALA A C 1
ATOM 570 O O . ALA A 1 79 ? -15.039 7.031 8.891 1 91.44 79 ALA A O 1
ATOM 571 N N . CYS A 1 80 ? -14.273 7.953 10.742 1 95.62 80 CYS A N 1
ATOM 572 C CA . CYS A 1 80 ? -13.57 9.008 10.016 1 95.62 80 CYS A CA 1
ATOM 573 C C . CYS A 1 80 ? -12.336 8.445 9.312 1 95.62 80 CYS A C 1
ATOM 575 O O . CYS A 1 80 ? -11.477 7.84 9.945 1 95.62 80 CYS A O 1
ATOM 577 N N . ASP A 1 81 ? -12.281 8.602 8.008 1 96.31 81 ASP A N 1
ATOM 578 C CA . ASP A 1 81 ? -11.102 8.188 7.254 1 96.31 81 ASP A CA 1
ATOM 579 C C . ASP A 1 81 ? -10.008 9.25 7.32 1 96.31 81 ASP A C 1
ATOM 581 O O . ASP A 1 81 ? -10.172 10.352 6.789 1 96.31 81 ASP A O 1
ATOM 585 N N . CYS A 1 82 ? -8.906 8.938 7.93 1 98.06 82 CYS A N 1
ATOM 586 C CA . CYS A 1 82 ? -7.82 9.891 8.109 1 98.06 82 CYS A CA 1
ATOM 587 C C . CYS A 1 82 ? -6.723 9.672 7.074 1 98.06 82 CYS A C 1
ATOM 589 O O . CYS A 1 82 ? -6.16 8.578 6.988 1 98.06 82 CYS A O 1
ATOM 591 N N . MET A 1 83 ? -6.43 10.656 6.344 1 98.44 83 MET A N 1
ATOM 592 C CA . MET A 1 83 ? -5.359 10.625 5.352 1 98.44 83 MET A CA 1
ATOM 593 C C . MET A 1 83 ? -4.301 11.68 5.66 1 98.44 83 MET A C 1
ATOM 595 O O . MET A 1 83 ? -4.625 12.859 5.828 1 98.44 83 MET A O 1
ATOM 599 N N . VAL A 1 84 ? -3.092 11.234 5.73 1 98.38 84 VAL A N 1
ATOM 600 C CA . VAL A 1 84 ? -1.962 12.133 5.949 1 98.38 84 VAL A CA 1
ATOM 601 C C . VAL A 1 84 ? -1.527 12.75 4.617 1 98.38 84 VAL A C 1
ATOM 603 O O . VAL A 1 84 ? -1.456 12.055 3.602 1 98.38 84 VAL A O 1
ATOM 606 N N . VAL A 1 85 ? -1.31 14.023 4.539 1 96.44 85 VAL A N 1
ATOM 607 C CA . VAL A 1 85 ? -0.669 14.742 3.441 1 96.44 85 VAL A CA 1
ATOM 608 C C . VAL A 1 85 ? 0.492 15.578 3.979 1 96.44 85 VAL A C 1
ATOM 610 O O . VAL A 1 85 ? 0.28 16.594 4.652 1 96.44 85 VAL A O 1
ATOM 613 N N . THR A 1 86 ? 1.729 15.156 3.674 1 89.12 86 THR A N 1
ATOM 614 C CA . THR A 1 86 ? 2.855 15.727 4.398 1 89.12 86 THR A CA 1
ATOM 615 C C . THR A 1 86 ? 4.125 15.688 3.551 1 89.12 86 THR A C 1
ATOM 617 O O . THR A 1 86 ? 4.113 15.156 2.438 1 89.12 86 THR A O 1
ATOM 620 N N . VAL A 1 87 ? 5.117 16.359 4.047 1 78.31 87 VAL A N 1
ATOM 621 C CA . VAL A 1 87 ? 6.414 16.312 3.377 1 78.31 87 VAL A CA 1
ATOM 622 C C . VAL A 1 87 ? 7.227 15.133 3.906 1 78.31 87 VAL A C 1
ATOM 624 O O . VAL A 1 87 ? 8.234 14.75 3.312 1 78.31 87 VAL A O 1
ATOM 627 N N . PHE A 1 88 ? 6.746 14.5 5.004 1 77.62 88 PHE A N 1
ATOM 628 C CA . PHE A 1 88 ? 7.5 13.438 5.66 1 77.62 88 PHE A CA 1
ATOM 629 C C . PHE A 1 88 ? 7.234 12.094 4.992 1 77.62 88 PHE A C 1
ATOM 631 O O . PHE A 1 88 ? 6.086 11.648 4.914 1 77.62 88 PHE A O 1
ATOM 638 N N . GLY A 1 89 ? 8.242 11.469 4.504 1 82.69 89 GLY A N 1
ATOM 639 C CA . GLY A 1 89 ? 8.07 10.172 3.854 1 82.69 89 GLY A CA 1
ATOM 640 C C . GLY A 1 89 ? 8.859 9.062 4.523 1 82.69 89 GLY A C 1
ATOM 641 O O . GLY A 1 89 ? 8.93 7.949 4.004 1 82.69 89 GLY A O 1
ATOM 642 N N . ASP A 1 90 ? 9.32 9.406 5.746 1 74 90 ASP A N 1
ATOM 643 C CA . ASP A 1 90 ? 10.172 8.43 6.402 1 74 90 ASP A CA 1
ATOM 644 C C . ASP A 1 90 ? 9.352 7.418 7.195 1 74 90 ASP A C 1
ATOM 646 O O . ASP A 1 90 ? 8.195 7.68 7.527 1 74 90 ASP A O 1
ATOM 650 N N . ASP A 1 91 ? 10.016 6.293 7.512 1 79.44 91 ASP A N 1
ATOM 651 C CA . ASP A 1 91 ? 9.375 5.152 8.164 1 79.44 91 ASP A CA 1
ATOM 652 C C . ASP A 1 91 ? 8.734 5.562 9.484 1 79.44 91 ASP A C 1
ATOM 654 O O . ASP A 1 91 ? 7.609 5.16 9.781 1 79.44 91 ASP A O 1
ATOM 658 N N . HIS A 1 92 ? 9.414 6.363 10.258 1 81 92 HIS A N 1
ATOM 659 C CA . HIS A 1 92 ? 8.93 6.738 11.578 1 81 92 HIS A CA 1
ATOM 660 C C . HIS A 1 92 ? 7.59 7.457 11.492 1 81 92 HIS A C 1
ATOM 662 O O . HIS A 1 92 ? 6.633 7.078 12.18 1 81 92 HIS A O 1
ATOM 668 N N . HIS A 1 93 ? 7.52 8.438 10.617 1 85.88 93 HIS A N 1
ATOM 669 C CA . HIS A 1 93 ? 6.289 9.211 10.477 1 85.88 93 HIS A CA 1
ATOM 670 C C . HIS A 1 93 ? 5.172 8.359 9.875 1 85.88 93 HIS A C 1
ATOM 672 O O . HIS A 1 93 ? 4.027 8.414 10.336 1 85.88 93 HIS A O 1
ATOM 678 N N . VAL A 1 94 ? 5.57 7.594 8.898 1 92.25 94 VAL A N 1
ATOM 679 C CA . VAL A 1 94 ? 4.578 6.766 8.227 1 92.25 94 VAL A CA 1
ATOM 680 C C . VAL A 1 94 ? 3.965 5.781 9.219 1 92.25 94 VAL A C 1
ATOM 682 O O . VAL A 1 94 ? 2.742 5.746 9.391 1 92.25 94 VAL A O 1
ATOM 685 N N . LEU A 1 95 ? 4.77 5.043 9.93 1 90.44 95 LEU A N 1
ATOM 686 C CA . LEU A 1 95 ? 4.293 3.977 10.805 1 90.44 95 LEU A CA 1
ATOM 687 C C . LEU A 1 95 ? 3.555 4.551 12.008 1 90.44 95 LEU A C 1
ATOM 689 O O . LEU A 1 95 ? 2.502 4.039 12.398 1 90.44 95 LEU A O 1
ATOM 693 N N . ALA A 1 96 ? 4.062 5.645 12.547 1 90.38 96 ALA A N 1
ATOM 694 C CA . ALA A 1 96 ? 3.395 6.285 13.68 1 90.38 96 ALA A CA 1
ATOM 695 C C . ALA A 1 96 ? 2.008 6.785 13.281 1 90.38 96 ALA A C 1
ATOM 697 O O . ALA A 1 96 ? 1.059 6.688 14.062 1 90.38 96 ALA A O 1
ATOM 698 N N . SER A 1 97 ? 1.926 7.352 12.07 1 96.25 97 SER A N 1
ATOM 699 C CA . SER A 1 97 ? 0.647 7.863 11.586 1 96.25 97 SER A CA 1
ATOM 700 C C . SER A 1 97 ? -0.364 6.734 11.398 1 96.25 97 SER A C 1
ATOM 702 O O . SER A 1 97 ? -1.525 6.867 11.789 1 96.25 97 SER A O 1
ATOM 704 N N . ILE A 1 98 ? 0.103 5.66 10.758 1 96 98 ILE A N 1
ATOM 705 C CA . ILE A 1 98 ? -0.767 4.516 10.508 1 96 98 ILE A CA 1
ATOM 706 C C . ILE A 1 98 ? -1.228 3.922 11.836 1 96 98 ILE A C 1
ATOM 708 O O . ILE A 1 98 ? -2.412 3.631 12.016 1 96 98 ILE A O 1
ATOM 712 N N . GLU A 1 99 ? -0.358 3.789 12.766 1 92.75 99 GLU A N 1
ATOM 713 C CA . GLU A 1 99 ? -0.685 3.242 14.078 1 92.75 99 GLU A CA 1
ATOM 714 C C . GLU A 1 99 ? -1.664 4.145 14.828 1 92.75 99 GLU A C 1
ATOM 716 O O . GLU A 1 99 ? -2.498 3.664 15.594 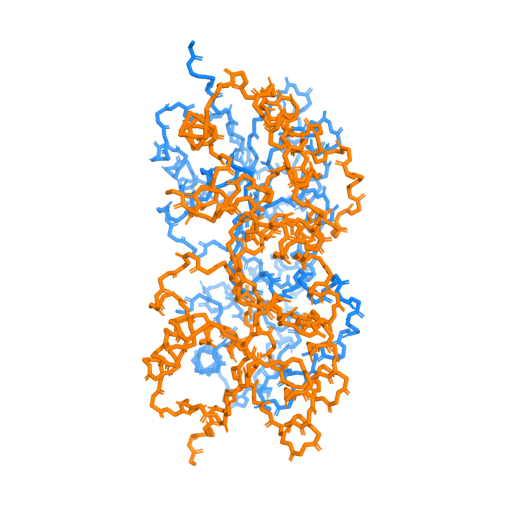1 92.75 99 GLU A O 1
ATOM 721 N N . ALA A 1 100 ? -1.561 5.426 14.578 1 94.19 100 ALA A N 1
ATOM 722 C CA . ALA A 1 100 ? -2.436 6.391 15.242 1 94.19 100 ALA A CA 1
ATOM 723 C C . ALA A 1 100 ? -3.844 6.344 14.656 1 94.19 100 ALA A C 1
ATOM 725 O O . ALA A 1 100 ? -4.793 6.832 15.273 1 94.19 100 ALA A O 1
ATOM 726 N N . GLY A 1 101 ? -3.902 5.816 13.406 1 96.25 101 GLY A N 1
ATOM 727 C CA . GLY A 1 101 ? -5.242 5.688 12.859 1 96.25 101 GLY A CA 1
ATOM 728 C C . GLY A 1 101 ? -5.332 6.109 11.406 1 96.25 101 GLY A C 1
ATOM 729 O O . GLY A 1 101 ? -6.387 5.973 10.773 1 96.25 101 GLY A O 1
ATOM 730 N N . ALA A 1 102 ? -4.242 6.621 10.844 1 97.75 102 ALA A N 1
ATOM 731 C CA . ALA A 1 102 ? -4.254 7 9.438 1 97.75 102 ALA A CA 1
ATOM 732 C C . ALA A 1 102 ? -4.457 5.777 8.539 1 97.75 102 ALA A C 1
ATOM 734 O O . ALA A 1 102 ? -3.887 4.715 8.797 1 97.75 102 ALA A O 1
ATOM 735 N N . ILE A 1 103 ? -5.234 5.961 7.449 1 96.62 103 ILE A N 1
ATOM 736 C CA . ILE A 1 103 ? -5.512 4.859 6.535 1 96.62 103 ILE A CA 1
ATOM 737 C C . ILE A 1 103 ? -5.023 5.223 5.133 1 96.62 103 ILE A C 1
ATOM 739 O O . ILE A 1 103 ? -5.133 4.418 4.203 1 96.62 103 ILE A O 1
ATOM 743 N N . GLY A 1 104 ? -4.605 6.363 4.875 1 97.81 104 GLY A N 1
ATOM 744 C CA . GLY A 1 104 ? -3.926 6.855 3.688 1 97.81 104 GLY A CA 1
ATOM 745 C C . GLY A 1 104 ? -2.732 7.738 4.004 1 97.81 104 GLY A C 1
ATOM 746 O O . GLY A 1 104 ? -2.668 8.344 5.078 1 97.81 104 GLY A O 1
ATOM 747 N N . TYR A 1 105 ? -1.815 7.801 3.162 1 98.12 105 TYR A N 1
ATOM 748 C CA . TYR A 1 105 ? -0.588 8.57 3.354 1 98.12 105 TYR A CA 1
ATOM 749 C C . TYR A 1 105 ? -0.054 9.086 2.023 1 98.12 105 TYR A C 1
ATOM 751 O O . TYR A 1 105 ? 0.358 8.297 1.167 1 98.12 105 TYR A O 1
ATOM 759 N N . LEU A 1 106 ? -0.082 10.398 1.887 1 96.44 106 LEU A N 1
ATOM 760 C CA . LEU A 1 106 ? 0.404 11.031 0.669 1 96.44 106 LEU A CA 1
ATOM 761 C C . LEU A 1 106 ? 1.517 12.031 0.985 1 96.44 106 LEU A C 1
ATOM 763 O O . LEU A 1 106 ? 1.447 12.75 1.985 1 96.44 106 LEU A O 1
ATOM 767 N N . LEU A 1 107 ? 2.43 12.016 0.107 1 87.5 107 LEU A N 1
ATOM 768 C CA . LEU A 1 107 ? 3.439 13.07 0.176 1 87.5 107 LEU A CA 1
ATOM 769 C C . LEU A 1 107 ? 2.947 14.344 -0.51 1 87.5 107 LEU A C 1
ATOM 771 O O . LEU A 1 107 ? 2.195 14.273 -1.485 1 87.5 107 LEU A O 1
ATOM 775 N N . LYS A 1 108 ? 3.387 15.453 -0.015 1 87.5 108 LYS A N 1
ATOM 776 C CA . LYS A 1 108 ? 2.9 16.734 -0.505 1 87.5 108 LYS A CA 1
ATOM 777 C C . LYS A 1 108 ? 3.357 16.984 -1.939 1 87.5 108 LYS A C 1
ATOM 779 O O . LYS A 1 108 ? 2.844 17.891 -2.613 1 87.5 108 LYS A O 1
ATOM 784 N N . ASP A 1 109 ? 4.195 16.203 -2.471 1 79.31 109 ASP A N 1
ATOM 785 C CA . ASP A 1 109 ? 4.637 16.406 -3.848 1 79.31 109 ASP A CA 1
ATOM 786 C C . ASP A 1 109 ? 3.672 15.75 -4.832 1 79.31 109 ASP A C 1
ATOM 788 O O . ASP A 1 109 ? 3.838 15.875 -6.047 1 79.31 109 ASP A O 1
ATOM 792 N N . GLU A 1 110 ? 2.688 15.055 -4.391 1 88.94 110 GLU A N 1
ATOM 793 C CA . GLU A 1 110 ? 1.65 14.531 -5.277 1 88.94 110 GLU A CA 1
ATOM 794 C C . GLU A 1 110 ? 0.888 15.664 -5.961 1 88.94 110 GLU A C 1
ATOM 796 O O . GLU A 1 110 ? 0.782 16.766 -5.414 1 88.94 110 GLU A O 1
ATOM 801 N N . THR A 1 111 ? 0.338 15.414 -7.098 1 90 111 THR A N 1
ATOM 802 C CA . THR A 1 111 ? -0.462 16.406 -7.809 1 90 111 THR A CA 1
ATOM 803 C C . THR A 1 111 ? -1.82 16.578 -7.133 1 90 111 THR A C 1
ATOM 805 O O . THR A 1 111 ? -2.289 15.695 -6.422 1 90 111 THR A O 1
ATOM 808 N N . THR A 1 112 ? -2.426 17.719 -7.391 1 94.56 112 THR A N 1
ATOM 809 C CA . THR A 1 112 ? -3.762 18 -6.871 1 94.56 112 THR A CA 1
ATOM 810 C C . THR A 1 112 ? -4.758 16.953 -7.348 1 94.56 112 THR A C 1
ATOM 812 O O . THR A 1 112 ? -5.609 16.5 -6.578 1 94.56 112 THR A O 1
ATOM 815 N N . ASP A 1 113 ? -4.59 16.531 -8.602 1 94.88 113 ASP A N 1
ATOM 816 C CA . ASP A 1 113 ? -5.453 15.5 -9.164 1 94.88 113 ASP A CA 1
ATOM 817 C C . ASP A 1 113 ? -5.309 14.188 -8.391 1 94.88 113 ASP A C 1
ATOM 819 O O . ASP A 1 113 ? -6.297 13.492 -8.141 1 94.88 113 ASP A O 1
ATOM 823 N N . ARG A 1 114 ? -4.109 13.859 -8.102 1 94.88 114 ARG A N 1
ATOM 824 C CA . ARG A 1 114 ? -3.859 12.625 -7.363 1 94.88 114 ARG A CA 1
ATOM 825 C C . ARG A 1 114 ? -4.461 12.688 -5.965 1 94.88 114 ARG A C 1
ATOM 827 O O . ARG A 1 114 ? -5.027 11.711 -5.484 1 94.88 114 ARG A O 1
ATOM 834 N N . ILE A 1 115 ? -4.328 13.852 -5.344 1 96.31 115 ILE A N 1
ATOM 835 C CA . ILE A 1 115 ? -4.926 14.016 -4.023 1 96.31 115 ILE A CA 1
ATOM 836 C C . ILE A 1 115 ? -6.441 13.852 -4.121 1 96.31 115 ILE A C 1
ATOM 838 O O . ILE A 1 115 ? -7.051 13.156 -3.307 1 96.31 115 ILE A O 1
ATOM 842 N N . ALA A 1 116 ? -7.027 14.438 -5.125 1 96.44 116 ALA A N 1
ATOM 843 C CA . ALA A 1 116 ? -8.469 14.32 -5.332 1 96.44 116 ALA A CA 1
ATOM 844 C C . ALA A 1 116 ? -8.883 12.867 -5.527 1 96.44 116 ALA A C 1
ATOM 846 O O . ALA A 1 116 ? -9.836 12.398 -4.906 1 96.44 116 ALA A O 1
ATOM 847 N N . ALA A 1 117 ? -8.18 12.188 -6.352 1 95.31 117 ALA A N 1
ATOM 848 C CA . ALA A 1 117 ? -8.469 10.773 -6.605 1 95.31 117 ALA A CA 1
ATOM 849 C C . ALA A 1 117 ? -8.312 9.945 -5.332 1 95.31 117 ALA A C 1
ATOM 851 O O . ALA A 1 117 ? -9.07 8.992 -5.109 1 95.31 117 ALA A O 1
ATOM 852 N N . SER A 1 118 ? -7.375 10.305 -4.516 1 96.56 118 SER A N 1
ATOM 853 C CA . SER A 1 118 ? -7.09 9.57 -3.289 1 96.56 118 SER A CA 1
ATOM 854 C C . SER A 1 118 ? -8.242 9.688 -2.295 1 96.56 118 SER A C 1
ATOM 856 O O . SER A 1 118 ? -8.5 8.75 -1.532 1 96.56 118 SER A O 1
ATOM 858 N N . ILE A 1 119 ? -8.891 10.789 -2.303 1 95.88 119 ILE A N 1
ATOM 859 C CA . ILE A 1 119 ? -10.062 10.938 -1.445 1 95.88 119 ILE A CA 1
ATOM 860 C C 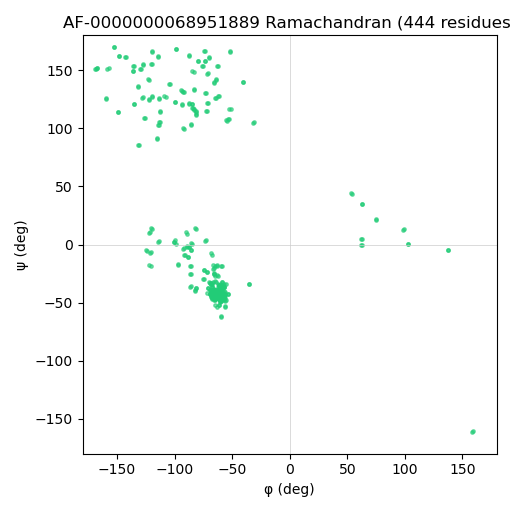. ILE A 1 119 ? -11.125 9.914 -1.835 1 95.88 119 ILE A C 1
ATOM 862 O O . ILE A 1 119 ? -11.734 9.281 -0.969 1 95.88 119 ILE A O 1
ATOM 866 N N . GLY A 1 120 ? -11.281 9.766 -3.119 1 92.31 120 GLY A N 1
ATOM 867 C CA . GLY A 1 120 ? -12.211 8.758 -3.598 1 92.31 120 GLY A CA 1
ATOM 868 C C . GLY A 1 120 ? -11.797 7.344 -3.234 1 92.31 120 GLY A C 1
ATOM 869 O O . GLY A 1 120 ? -12.633 6.539 -2.811 1 92.31 120 GLY A O 1
ATOM 870 N N . GLU A 1 121 ? -10.531 7.027 -3.406 1 91.94 121 GLU A N 1
ATOM 871 C CA . GLU A 1 121 ? -10 5.719 -3.033 1 91.94 121 GLU A CA 1
ATOM 872 C C . GLU A 1 121 ? -10.219 5.438 -1.548 1 91.94 121 GLU A C 1
ATOM 874 O O . GLU A 1 121 ? -10.562 4.32 -1.165 1 91.94 121 GLU A O 1
ATOM 879 N N . LEU A 1 122 ? -9.977 6.492 -0.798 1 93.5 122 LEU A N 1
ATOM 880 C CA . LEU A 1 122 ? -10.148 6.41 0.648 1 93.5 122 LEU A CA 1
ATOM 881 C C . LEU A 1 122 ? -11.594 6.062 1.002 1 93.5 122 LEU A C 1
ATOM 883 O O . LEU A 1 122 ? -11.844 5.141 1.782 1 93.5 122 LEU A O 1
ATOM 887 N N . ARG A 1 123 ? -12.484 6.719 0.42 1 90.25 123 ARG A N 1
ATOM 888 C CA . ARG A 1 123 ? -13.906 6.551 0.708 1 90.25 123 ARG A CA 1
ATOM 889 C C . ARG A 1 123 ? -14.422 5.219 0.168 1 90.25 123 ARG A C 1
ATOM 891 O O . ARG A 1 123 ? -15.414 4.684 0.67 1 90.25 123 ARG A O 1
ATOM 898 N N . ALA A 1 124 ? -13.719 4.719 -0.807 1 88.06 124 ALA A N 1
ATOM 899 C CA . ALA A 1 124 ? -14.094 3.436 -1.4 1 88.06 124 ALA A CA 1
ATOM 900 C C . ALA A 1 124 ? -13.508 2.271 -0.61 1 88.06 124 ALA A C 1
ATOM 902 O O . ALA A 1 124 ? -13.617 1.114 -1.02 1 88.06 124 ALA A O 1
ATOM 903 N N . GLY A 1 125 ? -12.805 2.598 0.431 1 90.69 125 GLY A N 1
ATOM 904 C CA . GLY A 1 125 ? -12.305 1.552 1.305 1 90.69 125 GLY A CA 1
ATOM 905 C C . GLY A 1 125 ? -10.852 1.199 1.035 1 90.69 125 GLY A C 1
ATOM 906 O O . GLY A 1 125 ? -10.367 0.153 1.474 1 90.69 125 GLY A O 1
ATOM 907 N N . GLY A 1 126 ? -10.211 2.021 0.292 1 93.25 126 GLY A N 1
ATOM 908 C CA . GLY A 1 126 ? -8.805 1.803 0.004 1 93.25 126 GLY A CA 1
ATOM 909 C C . GLY A 1 126 ? -7.883 2.633 0.876 1 93.25 126 GLY A C 1
ATOM 910 O O . GLY A 1 126 ? -8.336 3.51 1.613 1 93.25 126 GLY A O 1
ATOM 911 N N . SER A 1 127 ? -6.664 2.297 0.804 1 97.12 127 SER A N 1
ATOM 912 C CA . SER A 1 127 ? -5.609 3.074 1.446 1 97.12 127 SER A CA 1
ATOM 913 C C . SER A 1 127 ? -4.66 3.674 0.416 1 97.12 127 SER A C 1
ATOM 915 O O . SER A 1 127 ? -3.684 3.033 0.017 1 97.12 127 SER A O 1
ATOM 917 N N . PRO A 1 128 ? -4.992 4.863 0.015 1 97.31 128 PRO A N 1
ATOM 918 C CA . PRO A 1 128 ? -4.094 5.48 -0.961 1 97.31 128 PRO A CA 1
ATOM 919 C C . PRO A 1 128 ? -2.699 5.742 -0.397 1 97.31 128 PRO A C 1
ATOM 921 O O . PRO A 1 128 ? -2.562 6.383 0.65 1 97.31 128 PRO A O 1
ATOM 924 N N . MET A 1 129 ? -1.689 5.246 -1.077 1 96.94 129 MET A N 1
ATOM 925 C CA . MET A 1 129 ? -0.281 5.453 -0.749 1 96.94 129 MET A CA 1
ATOM 926 C C . MET A 1 129 ? 0.616 5 -1.895 1 96.94 129 MET A C 1
ATOM 928 O O . MET A 1 129 ? 0.221 4.156 -2.703 1 96.94 129 MET A O 1
ATOM 932 N N . SER A 1 130 ? 1.728 5.578 -2.016 1 94.12 130 SER A N 1
ATOM 933 C CA . SER A 1 130 ? 2.682 5.172 -3.041 1 94.12 130 SER A CA 1
ATOM 934 C C . SER A 1 130 ? 3.279 3.805 -2.729 1 94.12 130 SER A C 1
ATOM 936 O O . SER A 1 130 ? 3.275 3.367 -1.577 1 94.12 130 SER A O 1
ATOM 938 N N . PRO A 1 131 ? 3.85 3.15 -3.742 1 94.5 131 PRO A N 1
ATOM 939 C CA . PRO A 1 131 ? 4.512 1.867 -3.492 1 94.5 131 PRO A CA 1
ATOM 940 C C . PRO A 1 131 ? 5.637 1.974 -2.467 1 94.5 131 PRO A C 1
ATOM 942 O O . PRO A 1 131 ? 5.84 1.052 -1.673 1 94.5 131 PRO A O 1
ATOM 945 N N . LEU A 1 132 ? 6.312 3.066 -2.471 1 91.12 132 LEU A N 1
ATOM 946 C CA . LEU A 1 132 ? 7.418 3.25 -1.533 1 91.12 132 LEU A CA 1
ATOM 947 C C . LEU A 1 132 ? 6.902 3.35 -0.101 1 91.12 132 LEU A C 1
ATOM 949 O O . LEU A 1 132 ? 7.52 2.816 0.823 1 91.12 132 LEU A O 1
ATOM 953 N N . ILE A 1 133 ? 5.805 4.02 0.091 1 92 133 ILE A N 1
ATOM 954 C CA . ILE A 1 133 ? 5.184 4.102 1.408 1 92 133 ILE A CA 1
ATOM 955 C C . ILE A 1 133 ? 4.613 2.738 1.797 1 92 133 ILE A C 1
ATOM 957 O O . ILE A 1 133 ? 4.781 2.291 2.934 1 92 133 ILE A O 1
ATOM 961 N N . ALA A 1 134 ? 3.977 2.084 0.848 1 96.25 134 ALA A N 1
ATOM 962 C CA . ALA A 1 134 ? 3.42 0.755 1.087 1 96.25 134 ALA A CA 1
ATOM 963 C C . ALA A 1 134 ? 4.5 -0.217 1.552 1 96.25 134 ALA A C 1
ATOM 965 O O . ALA A 1 134 ? 4.25 -1.071 2.404 1 96.25 134 ALA A O 1
ATOM 966 N N . ARG A 1 135 ? 5.699 -0.111 1.049 1 94.19 135 ARG A N 1
ATOM 967 C CA . ARG A 1 135 ? 6.805 -0.99 1.416 1 94.19 135 ARG A CA 1
ATOM 968 C C . ARG A 1 135 ? 7.121 -0.88 2.904 1 94.19 135 ARG A C 1
ATOM 970 O O . ARG A 1 135 ? 7.434 -1.88 3.553 1 94.19 135 ARG A O 1
ATOM 977 N N . GLN A 1 136 ? 7.039 0.324 3.367 1 91.56 136 GLN A N 1
ATOM 978 C CA . GLN A 1 136 ? 7.312 0.543 4.785 1 91.56 136 GLN A CA 1
ATOM 979 C C . GLN A 1 136 ? 6.285 -0.17 5.656 1 91.56 136 GLN A C 1
ATOM 981 O O . GLN A 1 136 ? 6.637 -0.765 6.68 1 91.56 136 GLN A O 1
ATOM 986 N N . VAL A 1 137 ? 5.102 -0.119 5.254 1 94.88 137 VAL A N 1
ATOM 987 C CA . VAL A 1 137 ? 4.023 -0.768 5.988 1 94.88 137 VAL A CA 1
ATOM 988 C C . VAL A 1 137 ? 4.188 -2.285 5.918 1 94.88 137 VAL A C 1
ATOM 990 O O . VAL A 1 137 ? 4.07 -2.977 6.93 1 94.88 137 VAL A O 1
ATOM 993 N N . VAL A 1 138 ? 4.48 -2.799 4.762 1 95.44 138 VAL A N 1
ATOM 994 C CA . VAL A 1 138 ? 4.664 -4.227 4.527 1 95.44 138 VAL A CA 1
ATOM 995 C C . VAL A 1 138 ? 5.828 -4.746 5.371 1 95.44 138 VAL A C 1
ATOM 997 O O . VAL A 1 138 ? 5.719 -5.789 6.02 1 95.44 138 VAL A O 1
ATOM 1000 N N . ASN A 1 139 ? 6.91 -4.008 5.375 1 92.38 139 ASN A N 1
ATOM 1001 C CA . ASN A 1 139 ? 8.086 -4.418 6.137 1 92.38 139 ASN A CA 1
ATOM 1002 C C . ASN A 1 139 ? 7.789 -4.484 7.633 1 92.38 139 ASN A C 1
ATOM 1004 O O . ASN A 1 139 ? 8.25 -5.398 8.32 1 92.38 139 ASN A O 1
ATOM 1008 N N . ARG A 1 140 ? 7.09 -3.512 8.047 1 90.81 140 ARG A N 1
ATOM 1009 C CA . ARG A 1 140 ? 6.727 -3.508 9.461 1 90.81 140 ARG A CA 1
ATOM 1010 C C . ARG A 1 140 ? 5.863 -4.715 9.812 1 90.81 140 ARG A C 1
ATOM 1012 O O . ARG A 1 140 ? 6.047 -5.336 10.859 1 90.81 140 ARG A O 1
ATOM 1019 N N . LEU A 1 141 ? 4.934 -5 9.008 1 90.69 141 LEU A N 1
ATOM 1020 C CA . LEU A 1 141 ? 4.051 -6.133 9.25 1 90.69 141 LEU A CA 1
ATOM 1021 C C . LEU A 1 141 ? 4.84 -7.438 9.305 1 90.69 141 LEU A C 1
ATOM 1023 O O . LEU A 1 141 ? 4.531 -8.32 10.109 1 90.69 141 LEU A O 1
ATOM 1027 N N . ARG A 1 142 ? 5.805 -7.547 8.43 1 87.69 142 ARG A N 1
ATOM 1028 C CA . ARG A 1 142 ? 6.617 -8.758 8.359 1 87.69 142 ARG A CA 1
ATOM 1029 C C . ARG A 1 142 ? 7.574 -8.852 9.539 1 87.69 142 ARG A C 1
ATOM 1031 O O . ARG A 1 142 ? 8.219 -9.883 9.742 1 87.69 142 ARG A O 1
ATOM 1038 N N . GLY A 1 143 ? 7.551 -7.938 10.508 1 75.56 143 GLY A N 1
ATOM 1039 C CA . GLY A 1 143 ? 8.492 -7.953 11.617 1 75.56 143 GLY A CA 1
ATOM 1040 C C . GLY A 1 143 ? 9.938 -7.801 11.172 1 75.56 143 GLY A C 1
ATOM 1041 O O . GLY A 1 143 ? 10.852 -8.25 11.859 1 75.56 143 GLY A O 1
ATOM 1042 N N . ALA A 1 144 ? 10.188 -7.594 9.984 1 58.88 144 ALA A N 1
ATOM 1043 C CA . ALA A 1 144 ? 11.562 -7.566 9.492 1 58.88 144 ALA A CA 1
ATOM 1044 C C . ALA A 1 144 ? 12.406 -6.566 10.281 1 58.88 144 ALA A C 1
ATOM 1046 O O . ALA A 1 144 ? 11.984 -5.426 10.5 1 58.88 144 ALA A O 1
ATOM 1047 N N . PRO A 1 145 ? 13.32 -7 11.172 1 46.69 145 PRO A N 1
ATOM 1048 C CA . PRO A 1 145 ? 14.195 -6.031 11.828 1 46.69 145 PRO A CA 1
ATOM 1049 C C . PRO A 1 145 ? 14.695 -4.941 10.883 1 46.69 145 PRO A C 1
ATOM 1051 O O . PRO A 1 145 ? 14.773 -5.16 9.672 1 46.69 145 PRO A O 1
ATOM 1054 N N . ALA A 1 146 ? 14.75 -3.67 11.398 1 44.03 146 ALA A N 1
ATOM 1055 C CA . ALA A 1 146 ? 15.312 -2.518 10.703 1 44.03 146 ALA A CA 1
ATOM 1056 C C . ALA A 1 146 ? 16.516 -2.924 9.852 1 44.03 146 ALA A C 1
ATOM 1058 O O . ALA A 1 146 ? 16.75 -2.354 8.789 1 44.03 146 ALA A O 1
ATOM 1059 N N . GLU A 1 147 ? 17.156 -3.777 10.297 1 41.31 147 GLU A N 1
ATOM 1060 C CA . GLU A 1 147 ? 18.391 -4.254 9.703 1 41.31 147 GLU A CA 1
ATOM 1061 C C . GLU A 1 147 ? 18.125 -4.949 8.367 1 41.31 147 GLU A C 1
ATOM 1063 O O . GLU A 1 147 ? 18.953 -4.875 7.449 1 41.31 147 GLU A O 1
ATOM 1068 N N . ALA A 1 148 ? 17.203 -5.777 8.312 1 42.41 148 ALA A N 1
ATOM 1069 C CA . ALA A 1 148 ? 16.938 -6.426 7.031 1 42.41 148 ALA A CA 1
ATOM 1070 C C . ALA A 1 148 ? 16.578 -5.402 5.961 1 42.41 148 ALA A C 1
ATOM 1072 O O . ALA A 1 148 ? 16.969 -5.535 4.801 1 42.41 148 ALA A O 1
ATOM 1073 N N . VAL A 1 149 ? 15.844 -4.445 6.305 1 42.09 149 VAL A N 1
ATOM 1074 C CA . VAL A 1 149 ? 15.578 -3.303 5.438 1 42.09 149 VAL A CA 1
ATOM 1075 C C . VAL A 1 149 ? 16.891 -2.637 5.035 1 42.09 149 VAL A C 1
ATOM 1077 O O . VAL A 1 149 ? 17.047 -2.219 3.887 1 42.09 149 VAL A O 1
ATOM 1080 N N . ALA A 1 150 ? 17.734 -2.451 6.078 1 41.53 150 ALA A N 1
ATOM 1081 C CA . ALA A 1 150 ? 19.078 -1.929 5.82 1 41.53 150 ALA A CA 1
ATOM 1082 C C . ALA A 1 150 ? 19.875 -2.869 4.918 1 41.53 150 ALA A C 1
ATOM 1084 O O . ALA A 1 150 ? 20.656 -2.422 4.086 1 41.53 150 ALA A O 1
ATOM 1085 N N . ARG A 1 151 ? 19.812 -4.047 5.164 1 39.72 151 ARG A N 1
ATOM 1086 C CA . ARG A 1 151 ? 20.531 -4.988 4.312 1 39.72 151 ARG A CA 1
ATOM 1087 C C . ARG A 1 151 ? 20.016 -4.934 2.877 1 39.72 151 ARG A C 1
ATOM 1089 O O . ARG A 1 151 ? 20.766 -5.168 1.932 1 39.72 151 ARG A O 1
ATOM 1096 N N . ASP A 1 152 ? 18.734 -4.898 2.736 1 41.53 152 ASP A N 1
ATOM 1097 C CA . ASP A 1 152 ? 18.188 -4.746 1.387 1 41.53 152 ASP A CA 1
ATOM 1098 C C . ASP A 1 152 ? 18.734 -3.48 0.723 1 41.53 152 ASP A C 1
ATOM 1100 O O . ASP A 1 152 ? 19.062 -3.488 -0.462 1 41.53 152 ASP A O 1
ATOM 1104 N N . ALA A 1 153 ? 18.766 -2.424 1.438 1 40.44 153 ALA A N 1
ATOM 1105 C CA . ALA A 1 153 ? 19.391 -1.196 0.952 1 40.44 153 ALA A CA 1
ATOM 1106 C C . ALA A 1 153 ? 20.891 -1.394 0.738 1 40.44 153 ALA A C 1
ATOM 1108 O O . ALA A 1 153 ? 21.453 -0.89 -0.235 1 40.44 153 ALA A O 1
ATOM 1109 N N . ALA A 1 154 ? 21.562 -2.025 1.688 1 39.78 154 ALA A N 1
ATOM 1110 C CA . ALA A 1 154 ? 23 -2.266 1.623 1 39.78 154 ALA A CA 1
ATOM 1111 C C . ALA A 1 154 ? 23.344 -3.209 0.476 1 39.78 154 ALA A C 1
ATOM 1113 O O . ALA A 1 154 ? 24.406 -3.074 -0.15 1 39.78 154 ALA A O 1
ATOM 1114 N N . ALA A 1 155 ? 22.734 -4.195 0.33 1 37.19 155 ALA A N 1
ATOM 1115 C CA . ALA A 1 155 ? 23.125 -5.152 -0.705 1 37.19 155 ALA A CA 1
ATOM 1116 C C . ALA A 1 155 ? 23.156 -4.492 -2.08 1 37.19 155 ALA A C 1
ATOM 1118 O O . ALA A 1 155 ? 23.875 -4.934 -2.971 1 37.19 155 ALA A O 1
ATOM 1119 N N . THR A 1 156 ? 22.266 -3.57 -2.27 1 39.12 156 THR A N 1
ATOM 1120 C CA . THR A 1 156 ? 22.312 -2.953 -3.592 1 39.12 156 THR A CA 1
ATOM 1121 C C . THR A 1 156 ? 23.391 -1.871 -3.645 1 39.12 156 THR A C 1
ATOM 1123 O O . THR A 1 156 ? 23.594 -1.242 -4.684 1 39.12 156 THR A O 1
ATOM 1126 N N . GLY A 1 157 ? 24.281 -1.878 -2.604 1 43.12 157 GLY A N 1
ATOM 1127 C CA . GLY A 1 157 ? 25.312 -0.855 -2.625 1 43.12 157 GLY A CA 1
ATOM 1128 C C . GLY A 1 157 ? 24.766 0.555 -2.551 1 43.12 157 GLY A C 1
ATOM 1129 O O . GLY A 1 157 ? 25.484 1.525 -2.789 1 43.12 157 GLY A O 1
ATOM 1130 N N . ALA A 1 158 ? 23.609 0.583 -2.5 1 43.25 158 ALA A N 1
ATOM 1131 C CA . ALA A 1 158 ? 22.938 1.884 -2.551 1 43.25 158 ALA A CA 1
ATOM 1132 C C . ALA A 1 158 ? 23.141 2.656 -1.251 1 43.25 158 ALA A C 1
ATOM 1134 O O . ALA A 1 158 ? 23.281 2.059 -0.182 1 43.25 158 ALA A O 1
ATOM 1135 N N . VAL A 1 159 ? 23.859 3.803 -1.365 1 50.78 159 VAL A N 1
ATOM 1136 C CA . VAL A 1 159 ? 23.969 4.766 -0.276 1 50.78 159 VAL A CA 1
ATOM 1137 C C . VAL A 1 159 ? 22.688 4.766 0.544 1 50.78 159 VAL A C 1
ATOM 1139 O O . VAL A 1 159 ? 21.594 4.973 0.002 1 50.78 159 VAL A O 1
ATOM 1142 N N . VAL A 1 160 ? 22.828 4.16 1.664 1 56.34 160 VAL A N 1
ATOM 1143 C CA . VAL A 1 160 ? 21.672 4.07 2.537 1 56.34 160 VAL A CA 1
ATOM 1144 C C . VAL A 1 160 ? 21.656 5.246 3.514 1 56.34 160 VAL A C 1
ATOM 1146 O O . VAL A 1 160 ? 22.578 5.398 4.316 1 56.34 160 VAL A O 1
ATOM 1149 N N . LEU A 1 161 ? 20.969 6.18 3.305 1 63.53 161 LEU A N 1
ATOM 1150 C CA . LEU A 1 161 ? 20.703 7.25 4.262 1 63.53 161 LEU A CA 1
ATOM 1151 C C . LEU A 1 161 ? 19.781 6.773 5.375 1 63.53 161 LEU A C 1
ATOM 1153 O O . LEU A 1 161 ? 18.891 5.961 5.137 1 63.53 161 LEU A O 1
ATOM 1157 N N . SER A 1 162 ? 20.266 7.078 6.586 1 58.69 162 SER A N 1
ATOM 1158 C CA . SER A 1 162 ? 19.344 6.812 7.684 1 58.69 162 SER A CA 1
ATOM 1159 C C . SER A 1 162 ? 17.984 7.453 7.43 1 58.69 162 SER A C 1
ATOM 1161 O O . SER A 1 162 ? 17.844 8.281 6.527 1 58.69 162 SER A O 1
ATOM 1163 N N . VAL A 1 163 ? 17.109 7.066 8.141 1 60.72 163 VAL A N 1
ATOM 1164 C CA . VAL A 1 163 ? 15.766 7.621 8.047 1 60.72 163 VAL A CA 1
ATOM 1165 C C . VAL A 1 163 ? 15.82 9.141 8.219 1 60.72 163 VAL A C 1
ATOM 1167 O O . VAL A 1 163 ? 15.234 9.883 7.422 1 60.72 163 VAL A O 1
ATOM 1170 N N . ARG A 1 164 ? 16.531 9.516 9.234 1 65.56 164 ARG A N 1
ATOM 1171 C CA . ARG A 1 164 ? 16.641 10.945 9.5 1 65.56 164 ARG A CA 1
ATOM 1172 C C . ARG A 1 164 ? 17.391 11.656 8.375 1 65.56 164 ARG A C 1
ATOM 1174 O O . ARG A 1 164 ? 17 12.75 7.961 1 65.56 164 ARG A O 1
ATOM 1181 N N . GLU A 1 165 ? 18.375 11.031 7.859 1 72.69 165 GLU A N 1
ATOM 1182 C CA . GLU A 1 165 ? 19.141 11.617 6.77 1 72.69 165 GLU A CA 1
ATOM 1183 C C . GLU A 1 165 ? 18.281 11.789 5.52 1 72.69 165 GLU A C 1
ATOM 1185 O O . GLU A 1 165 ? 18.359 12.828 4.848 1 72.69 165 GLU A O 1
ATOM 1190 N N . ASN A 1 166 ? 17.531 10.875 5.309 1 69.94 166 ASN A N 1
ATOM 1191 C CA . ASN A 1 166 ? 16.641 10.938 4.156 1 69.94 166 ASN A CA 1
ATOM 1192 C C . ASN A 1 166 ? 15.602 12.047 4.309 1 69.94 166 ASN A C 1
ATOM 1194 O O . ASN A 1 166 ? 15.305 12.758 3.346 1 69.94 166 ASN A O 1
ATOM 1198 N N . GLU A 1 167 ? 15.156 12.164 5.43 1 70.81 167 GLU A N 1
ATOM 1199 C CA . GLU A 1 167 ? 14.195 13.234 5.723 1 70.81 167 GLU A CA 1
ATOM 1200 C C . GLU A 1 167 ? 14.812 14.609 5.465 1 70.81 167 GLU A C 1
ATOM 1202 O O . GLU A 1 167 ? 14.18 15.461 4.836 1 70.81 167 GLU A O 1
ATOM 1207 N N . ILE A 1 168 ? 15.93 14.703 5.969 1 77.38 168 ILE A N 1
ATOM 1208 C CA . ILE A 1 168 ? 16.609 15.984 5.848 1 77.38 168 ILE A CA 1
ATOM 1209 C C . ILE A 1 168 ? 16.922 16.266 4.379 1 77.38 168 ILE A C 1
ATOM 1211 O O . ILE A 1 168 ? 16.672 17.375 3.893 1 77.38 168 ILE A O 1
ATOM 1215 N N . LEU A 1 169 ? 17.312 15.227 3.715 1 76.69 169 LEU A N 1
ATOM 1216 C CA . LEU A 1 169 ? 17.656 15.383 2.305 1 76.69 169 LEU A CA 1
ATOM 1217 C C . LEU A 1 169 ? 16.406 15.742 1.489 1 76.69 169 LEU A C 1
ATOM 1219 O O . LEU A 1 169 ? 16.469 16.578 0.588 1 76.69 169 LEU A O 1
ATOM 1223 N N . ASP A 1 170 ? 15.422 15.102 1.788 1 71.94 170 ASP A N 1
ATOM 1224 C CA . ASP A 1 170 ? 14.172 15.367 1.096 1 71.94 170 ASP A CA 1
ATOM 1225 C C . ASP A 1 170 ? 13.734 16.812 1.285 1 71.94 170 ASP A C 1
ATOM 1227 O O . ASP A 1 170 ? 13.391 17.5 0.317 1 71.94 170 ASP A O 1
ATOM 1231 N N . LEU A 1 171 ? 13.727 17.312 2.473 1 73.19 171 LEU A N 1
ATOM 1232 C CA . LEU A 1 171 ? 13.344 18.688 2.771 1 73.19 171 LEU A CA 1
ATOM 1233 C C . LEU A 1 171 ? 14.266 19.672 2.07 1 73.19 171 LEU A C 1
ATOM 1235 O O . LEU A 1 171 ? 13.805 20.641 1.466 1 73.19 171 LEU A O 1
ATOM 1239 N N . ILE A 1 172 ? 15.477 19.312 2.045 1 75.62 172 ILE A N 1
ATOM 1240 C CA . ILE A 1 172 ? 16.453 20.219 1.43 1 75.62 172 ILE A CA 1
ATOM 1241 C C . ILE A 1 172 ? 16.25 20.234 -0.085 1 75.62 172 ILE A C 1
ATOM 1243 O O . ILE A 1 172 ? 16.375 21.281 -0.725 1 75.62 172 ILE A O 1
ATOM 1247 N N . SER A 1 173 ? 15.945 19.062 -0.497 1 71.62 173 SER A N 1
ATOM 1248 C CA . SER A 1 173 ? 15.742 18.969 -1.939 1 71.62 173 SER A CA 1
ATOM 1249 C C . SER A 1 173 ? 14.523 19.766 -2.387 1 71.62 173 SER A C 1
ATOM 1251 O O . SER A 1 173 ? 14.43 20.156 -3.551 1 71.62 173 SER A O 1
ATOM 1253 N N . ARG A 1 174 ? 13.68 19.922 -1.488 1 66.81 174 ARG A N 1
ATOM 1254 C CA . ARG A 1 174 ? 12.461 20.672 -1.775 1 66.81 174 ARG A CA 1
ATOM 1255 C C . ARG A 1 174 ? 12.664 22.156 -1.535 1 66.81 174 ARG A C 1
ATOM 1257 O O . ARG A 1 174 ? 11.719 22.938 -1.667 1 66.81 174 ARG A O 1
ATOM 1264 N N . GLY A 1 175 ? 13.836 22.516 -1.092 1 68.75 175 GLY A N 1
ATOM 1265 C CA . GLY A 1 175 ? 14.195 23.922 -0.976 1 68.75 175 GLY A CA 1
ATOM 1266 C C . GLY A 1 175 ? 14.133 24.438 0.449 1 68.75 175 GLY A C 1
ATOM 1267 O O . GLY A 1 175 ? 14.305 25.625 0.689 1 68.75 175 GLY A O 1
ATOM 1268 N N . TYR A 1 176 ? 13.812 23.641 1.325 1 75.5 176 TYR A N 1
ATOM 1269 C CA . TYR A 1 176 ? 13.773 24.094 2.711 1 75.5 176 TYR A CA 1
ATOM 1270 C C . TYR A 1 176 ? 15.172 24.453 3.203 1 75.5 176 TYR A C 1
ATOM 1272 O O . TYR A 1 176 ? 16.156 23.797 2.863 1 75.5 176 TYR A O 1
ATOM 1280 N N . THR A 1 177 ? 15.219 25.531 3.939 1 79.31 177 THR A N 1
ATOM 1281 C CA . THR A 1 177 ? 16.469 25.922 4.578 1 79.31 177 THR A CA 1
ATOM 1282 C C . THR A 1 177 ? 16.781 25.016 5.766 1 79.31 177 THR A C 1
ATO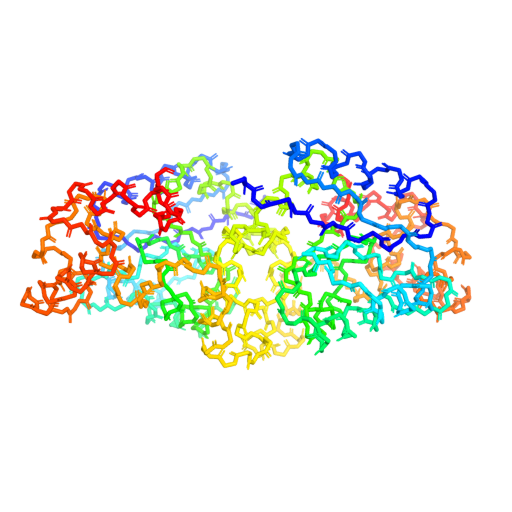M 1284 O O . THR A 1 177 ? 15.922 24.25 6.207 1 79.31 177 THR A O 1
ATOM 1287 N N . TYR A 1 178 ? 18.031 25.172 6.18 1 81.69 178 TYR A N 1
ATOM 1288 C CA . TYR A 1 178 ? 18.438 24.391 7.34 1 81.69 178 TYR A CA 1
ATOM 1289 C C . TYR A 1 178 ? 17.578 24.75 8.555 1 81.69 178 TYR A C 1
ATOM 1291 O O . TYR A 1 178 ? 17.203 23.875 9.336 1 81.69 178 TYR A O 1
ATOM 1299 N N . ALA A 1 179 ? 17.266 25.969 8.586 1 85.19 179 ALA A N 1
ATOM 1300 C CA . ALA A 1 179 ? 16.438 26.438 9.703 1 85.19 179 ALA A CA 1
ATOM 1301 C C . ALA A 1 179 ? 15.023 25.891 9.609 1 85.19 179 ALA A C 1
ATOM 1303 O O . ALA A 1 179 ? 14.445 25.453 10.609 1 85.19 179 ALA A O 1
ATOM 1304 N N . GLU A 1 180 ? 14.539 25.906 8.484 1 79.06 180 GLU A N 1
ATOM 1305 C CA . GLU A 1 180 ? 13.195 25.375 8.258 1 79.06 180 GLU A CA 1
ATOM 1306 C C . GLU A 1 180 ? 13.148 23.875 8.492 1 79.06 180 GLU A C 1
ATOM 1308 O O . GLU A 1 180 ? 12.211 23.359 9.102 1 79.06 180 GLU A O 1
ATOM 1313 N N . THR A 1 181 ? 14.141 23.219 7.926 1 81.69 181 THR A N 1
ATOM 1314 C CA . THR A 1 181 ? 14.25 21.781 8.141 1 81.69 181 THR A CA 1
ATOM 1315 C C . THR A 1 181 ? 14.312 21.453 9.625 1 81.69 181 THR A C 1
ATOM 1317 O O . THR A 1 181 ? 13.617 20.547 10.094 1 81.69 181 THR A O 1
ATOM 1320 N N . ALA A 1 182 ? 15.102 22.266 10.352 1 81.69 182 ALA A N 1
ATOM 1321 C CA . ALA A 1 182 ? 15.234 22.078 11.797 1 81.69 182 ALA A CA 1
ATOM 1322 C C . ALA A 1 182 ? 13.883 22.25 12.492 1 81.69 182 ALA A C 1
ATOM 1324 O O . ALA A 1 182 ? 13.5 21.422 13.328 1 81.69 182 ALA A O 1
ATOM 1325 N N . ARG A 1 183 ? 13.266 23.203 12.094 1 76.56 183 ARG A N 1
ATOM 1326 C CA . ARG A 1 183 ? 11.953 23.484 12.664 1 76.56 183 ARG A CA 1
ATOM 1327 C C . ARG A 1 183 ? 10.977 22.359 12.375 1 76.56 183 ARG A C 1
ATOM 1329 O O . ARG A 1 183 ? 10.281 21.875 13.281 1 76.56 183 ARG A O 1
ATOM 1336 N N . TYR A 1 184 ? 11.078 21.938 11.18 1 69.94 184 TYR A N 1
ATOM 1337 C CA . TYR A 1 184 ? 10.125 20.938 10.711 1 69.94 184 TYR A CA 1
ATOM 1338 C C . TYR A 1 184 ? 10.352 19.609 11.406 1 69.94 184 TYR A C 1
ATOM 1340 O O . TYR A 1 184 ? 9.406 18.875 11.688 1 69.94 184 TYR A O 1
ATOM 1348 N N . LEU A 1 185 ? 11.602 19.344 11.68 1 72.25 185 LEU A N 1
ATOM 1349 C CA . LEU A 1 185 ? 11.961 18.031 12.211 1 72.25 185 LEU A CA 1
ATOM 1350 C C . LEU A 1 185 ? 12.164 18.094 13.719 1 72.25 185 LEU A C 1
ATOM 1352 O O . LEU A 1 185 ? 12.508 17.094 14.352 1 72.25 185 LEU A O 1
ATOM 1356 N N . GLY A 1 186 ? 11.938 19.281 14.281 1 72.38 186 GLY A N 1
ATOM 1357 C CA . GLY A 1 186 ? 12.164 19.453 15.703 1 72.38 186 GLY A CA 1
ATOM 1358 C C . GLY A 1 186 ? 13.609 19.234 16.109 1 72.38 186 GLY A C 1
ATOM 1359 O O . GLY A 1 186 ? 13.891 18.625 17.141 1 72.38 186 GLY A O 1
ATOM 1360 N N . LEU A 1 187 ? 14.391 19.594 15.297 1 78.75 187 LEU A N 1
ATOM 1361 C CA . LEU A 1 187 ? 15.828 19.484 15.539 1 78.75 187 LEU A CA 1
ATOM 1362 C C . LEU A 1 187 ? 16.469 20.875 15.633 1 78.75 187 LEU A C 1
ATOM 1364 O O . LEU A 1 187 ? 15.828 21.875 15.297 1 78.75 187 LEU A O 1
ATOM 1368 N N . SER A 1 188 ? 17.594 20.922 16.188 1 80.62 188 SER A N 1
ATOM 1369 C CA . SER A 1 188 ? 18.391 22.141 16.094 1 80.62 188 SER A CA 1
ATOM 1370 C C . SER A 1 188 ? 19.016 22.297 14.719 1 80.62 188 SER A C 1
ATOM 1372 O O . SER A 1 188 ? 19.25 21.297 14.023 1 80.62 188 SER A O 1
ATOM 1374 N N . VAL A 1 189 ? 19.25 23.531 14.406 1 86.44 189 VAL A N 1
ATOM 1375 C CA . VAL A 1 189 ? 19.906 23.797 13.133 1 86.44 189 VAL A CA 1
ATOM 1376 C C . VAL A 1 189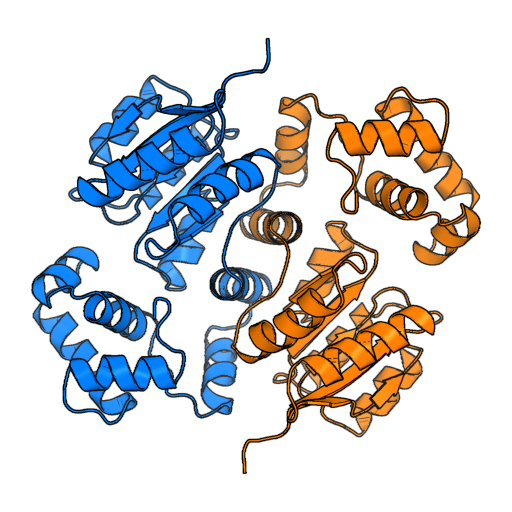 ? 21.25 23.094 13.094 1 86.44 189 VAL A C 1
ATOM 1378 O O . VAL A 1 189 ? 21.672 22.594 12.047 1 86.44 189 VAL A O 1
ATOM 1381 N N . HIS A 1 190 ? 21.828 22.984 14.188 1 85.69 190 HIS A N 1
ATOM 1382 C CA . HIS A 1 190 ? 23.141 22.344 14.266 1 85.69 190 HIS A CA 1
ATOM 1383 C C . HIS A 1 190 ? 23.031 20.844 13.969 1 85.69 190 HIS A C 1
ATOM 1385 O O . HIS A 1 190 ? 23.859 20.297 13.234 1 85.69 190 HIS A O 1
ATOM 1391 N N . THR A 1 191 ? 22.078 20.234 14.445 1 81.5 191 THR A N 1
ATOM 1392 C CA . THR A 1 191 ? 21.859 18.812 14.203 1 81.5 191 THR A CA 1
ATOM 1393 C C . THR A 1 191 ? 21.578 18.562 12.727 1 81.5 191 THR A C 1
ATOM 1395 O O . THR A 1 191 ? 22.062 17.578 12.156 1 81.5 191 THR A O 1
ATOM 1398 N N . VAL A 1 192 ? 20.797 19.438 12.219 1 87.12 192 VAL A N 1
ATOM 1399 C CA . VAL A 1 192 ? 20.516 19.328 10.789 1 87.12 192 VAL A CA 1
ATOM 1400 C C . VAL A 1 192 ? 21.812 19.406 9.992 1 87.12 192 VAL A C 1
ATOM 1402 O O . VAL A 1 192 ? 22.031 18.625 9.07 1 87.12 192 VAL A O 1
ATOM 1405 N N . GLN A 1 193 ? 22.578 20.328 10.406 1 84.19 193 GLN A N 1
ATOM 1406 C CA . GLN A 1 193 ? 23.859 20.531 9.719 1 84.19 193 GLN A CA 1
ATOM 1407 C C . GLN A 1 193 ? 24.734 19.297 9.852 1 84.19 193 GLN A C 1
ATOM 1409 O O . GLN A 1 193 ? 25.422 18.906 8.891 1 84.19 193 GLN A O 1
ATOM 1414 N N . SER A 1 194 ? 24.641 18.734 10.93 1 84 194 SER A N 1
ATOM 1415 C CA . SER A 1 194 ? 25.422 17.516 11.141 1 84 194 SER A CA 1
ATOM 1416 C C . SER A 1 194 ? 24.922 16.375 10.25 1 84 194 SER A C 1
ATOM 1418 O O . SER A 1 194 ? 25.734 15.656 9.656 1 84 194 SER A O 1
ATOM 1420 N N . HIS A 1 195 ? 23.656 16.203 10.18 1 81.88 195 HIS A N 1
ATOM 1421 C CA . HIS A 1 195 ? 23.078 15.18 9.312 1 81.88 195 HIS A CA 1
ATOM 1422 C C . HIS A 1 195 ? 23.422 15.445 7.848 1 81.88 195 HIS A C 1
ATOM 1424 O O . HIS A 1 195 ? 23.703 14.508 7.094 1 81.88 195 HIS A O 1
ATOM 1430 N N . ILE A 1 196 ? 23.359 16.672 7.52 1 81.44 196 ILE A N 1
ATOM 1431 C CA . ILE A 1 196 ? 23.672 17.031 6.141 1 81.44 196 ILE A CA 1
ATOM 1432 C C . ILE A 1 196 ? 25.109 16.641 5.816 1 81.44 196 ILE A C 1
ATOM 1434 O O . ILE A 1 196 ? 25.391 16.125 4.738 1 81.44 196 ILE A O 1
ATOM 1438 N N . LYS A 1 197 ? 25.922 16.906 6.711 1 80.44 197 LYS A N 1
ATOM 1439 C CA . LYS A 1 197 ? 27.328 16.516 6.535 1 80.44 197 LYS A CA 1
ATOM 1440 C C . LYS A 1 197 ? 27.453 15.008 6.336 1 80.44 197 LYS A C 1
ATOM 1442 O O . LYS A 1 197 ? 28.203 14.555 5.469 1 80.44 197 LYS A O 1
ATOM 1447 N N . ASN A 1 198 ? 26.781 14.312 7.113 1 79.62 198 ASN A N 1
ATOM 1448 C CA . ASN A 1 198 ? 26.797 12.859 6.977 1 79.62 198 ASN A CA 1
ATOM 1449 C C . ASN A 1 198 ? 26.25 12.422 5.621 1 79.62 198 ASN A C 1
ATOM 1451 O O . ASN A 1 198 ? 26.781 11.508 4.996 1 79.62 198 ASN A O 1
ATOM 1455 N N . ILE A 1 199 ? 25.172 13.039 5.273 1 80.31 199 ILE A N 1
ATOM 1456 C CA . ILE A 1 199 ? 24.562 12.758 3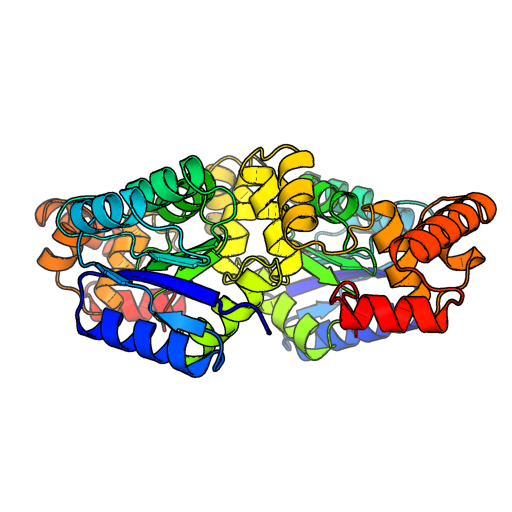.98 1 80.31 199 ILE A CA 1
ATOM 1457 C C . ILE A 1 199 ? 25.578 12.992 2.865 1 80.31 199 ILE A C 1
ATOM 1459 O O . ILE A 1 199 ? 25.734 12.156 1.972 1 80.31 199 ILE A O 1
ATOM 1463 N N . TYR A 1 200 ? 26.25 14.141 3.002 1 75.94 200 TYR A N 1
ATOM 1464 C CA . TYR A 1 200 ? 27.25 14.484 2.004 1 75.94 200 TYR A CA 1
ATOM 1465 C C . TYR A 1 200 ? 28.344 13.414 1.941 1 75.94 200 TYR A C 1
ATOM 1467 O O . TYR A 1 200 ? 28.781 13.031 0.855 1 75.94 200 TYR A O 1
ATOM 1475 N N . GLY A 1 201 ? 28.703 12.992 3.02 1 77.5 201 GLY A N 1
ATOM 1476 C CA . GLY A 1 201 ? 29.703 11.945 3.088 1 77.5 201 GLY A CA 1
ATOM 1477 C C . GLY A 1 201 ? 29.25 10.641 2.447 1 77.5 201 GLY A C 1
ATOM 1478 O O . GLY A 1 201 ? 29.984 10.047 1.652 1 77.5 201 GLY A O 1
ATOM 1479 N N . LYS A 1 202 ? 28.047 10.281 2.738 1 76 202 LYS A N 1
ATOM 1480 C CA . LYS A 1 202 ? 27.516 9.008 2.238 1 76 202 LYS A CA 1
ATOM 1481 C C . LYS A 1 202 ? 27.281 9.07 0.731 1 76 202 LYS A C 1
ATOM 1483 O O . LYS A 1 202 ? 27.438 8.062 0.033 1 76 202 LYS A O 1
ATOM 1488 N N . LEU A 1 203 ? 26.953 10.25 0.343 1 74.56 203 LEU A N 1
ATOM 1489 C CA . LEU A 1 203 ? 26.688 10.43 -1.078 1 74.56 203 LEU A CA 1
ATOM 1490 C C . LEU A 1 203 ? 27.938 10.867 -1.827 1 74.56 203 LEU A C 1
ATOM 1492 O O . LEU A 1 203 ? 27.922 10.992 -3.055 1 74.56 203 LEU A O 1
ATOM 1496 N N . ALA A 1 204 ? 28.922 11.062 -1.13 1 76.56 204 ALA A N 1
ATOM 1497 C CA . ALA A 1 204 ? 30.203 11.555 -1.671 1 76.56 204 ALA A CA 1
ATOM 1498 C C . ALA A 1 204 ? 30 12.836 -2.467 1 76.56 204 ALA A C 1
ATOM 1500 O O . ALA A 1 204 ? 30.469 12.953 -3.602 1 76.56 204 ALA A O 1
ATOM 1501 N N . VAL A 1 205 ? 29.188 13.727 -1.874 1 70.69 205 VAL A N 1
ATOM 1502 C CA . VAL A 1 205 ? 28.938 15.023 -2.49 1 70.69 205 VAL A CA 1
ATOM 1503 C C . VAL A 1 205 ? 29.391 16.141 -1.558 1 70.69 205 VAL A C 1
ATOM 1505 O O . VAL A 1 205 ? 29.734 15.891 -0.398 1 70.69 205 VAL A O 1
ATOM 1508 N N . ARG A 1 206 ? 29.5 17.422 -2.137 1 73.38 206 ARG A N 1
ATOM 1509 C CA . ARG A 1 206 ? 30.094 18.5 -1.358 1 73.38 206 ARG A CA 1
ATOM 1510 C C . ARG A 1 206 ? 29.125 19.688 -1.255 1 73.38 206 ARG A C 1
ATOM 1512 O O . ARG A 1 206 ? 29.484 20.734 -0.699 1 73.38 206 ARG A O 1
ATOM 1519 N N . SER A 1 207 ? 28.016 19.578 -1.956 1 73.56 207 SER A N 1
ATOM 1520 C CA . SER A 1 207 ? 27.062 20.688 -1.921 1 73.56 207 SER A CA 1
ATOM 1521 C C . SER A 1 207 ? 25.625 20.172 -1.919 1 73.56 207 SER A C 1
ATOM 1523 O O . SER A 1 207 ? 25.375 19 -2.225 1 73.56 207 SER A O 1
ATOM 1525 N N . ARG A 1 208 ? 24.828 21.125 -1.497 1 74.81 208 ARG A N 1
ATOM 1526 C CA . ARG A 1 208 ? 23.406 20.828 -1.472 1 74.81 208 ARG A CA 1
ATOM 1527 C C . ARG A 1 208 ? 22.906 20.391 -2.846 1 74.81 208 ARG A C 1
ATOM 1529 O O . ARG A 1 208 ? 22.156 19.422 -2.961 1 74.81 208 ARG A O 1
ATOM 1536 N N . GLY A 1 209 ? 23.156 21.141 -3.787 1 70.25 209 GLY A N 1
ATOM 1537 C CA . GLY A 1 209 ? 22.75 20.812 -5.141 1 70.25 209 GLY A CA 1
ATOM 1538 C C . GLY A 1 209 ? 23.219 19.438 -5.59 1 70.25 209 GLY A C 1
ATOM 1539 O O . GLY A 1 209 ? 22.453 18.688 -6.188 1 70.25 209 GLY A O 1
ATOM 1540 N N . GLU A 1 210 ? 24.422 19.141 -5.277 1 71.06 210 GLU A N 1
ATOM 1541 C CA . GLU A 1 210 ? 24.969 17.828 -5.621 1 71.06 210 GLU A CA 1
ATOM 1542 C C . GLU A 1 210 ? 24.25 16.719 -4.867 1 71.06 210 GLU A C 1
ATOM 1544 O O . GLU A 1 210 ? 24.031 15.633 -5.418 1 71.06 210 GLU A O 1
ATOM 1549 N N . ALA A 1 211 ? 23.969 17.016 -3.643 1 72.81 211 ALA A N 1
ATOM 1550 C CA . ALA A 1 211 ? 23.266 16.016 -2.842 1 72.81 211 ALA A CA 1
ATOM 1551 C C . ALA A 1 211 ? 21.906 15.695 -3.439 1 72.81 211 ALA A C 1
ATOM 1553 O O . ALA A 1 211 ? 21.531 14.523 -3.555 1 72.81 211 ALA A O 1
ATOM 1554 N N . VAL A 1 212 ? 21.266 16.703 -3.814 1 66.94 212 VAL A N 1
ATOM 1555 C CA . VAL A 1 212 ? 19.953 16.531 -4.426 1 66.94 212 VAL A CA 1
ATOM 1556 C C . VAL A 1 212 ? 20.094 15.766 -5.746 1 66.94 212 VAL A C 1
ATOM 1558 O O . VAL A 1 212 ? 19.312 14.852 -6.023 1 66.94 212 VAL A O 1
ATOM 1561 N N . PHE A 1 213 ? 21.078 16.125 -6.449 1 62.97 213 PHE A N 1
ATOM 1562 C CA . PHE A 1 213 ? 21.312 15.477 -7.738 1 62.97 213 PHE A CA 1
ATOM 1563 C C . PHE A 1 213 ? 21.641 14 -7.559 1 62.97 213 PHE A C 1
ATOM 1565 O O . PHE A 1 213 ? 21.031 13.148 -8.219 1 62.97 213 PHE A O 1
ATOM 1572 N N . GLU A 1 214 ? 22.594 13.734 -6.73 1 64.19 214 GLU A N 1
ATOM 1573 C CA . GLU A 1 214 ? 23.031 12.359 -6.508 1 64.19 214 GLU A CA 1
ATOM 1574 C C . GLU A 1 214 ? 21.922 11.508 -5.918 1 64.19 214 GLU A C 1
ATOM 1576 O O . GLU A 1 214 ? 21.75 10.344 -6.289 1 64.19 214 GLU A O 1
ATOM 1581 N N . ALA A 1 215 ? 21.234 12.078 -5.004 1 67.81 215 ALA A N 1
ATOM 1582 C CA . ALA A 1 215 ? 20.109 11.359 -4.398 1 67.81 215 ALA A CA 1
ATOM 1583 C C . ALA A 1 215 ? 19.031 11.039 -5.438 1 67.81 215 ALA A C 1
ATOM 1585 O O . ALA A 1 215 ? 18.453 9.961 -5.422 1 67.81 215 ALA A O 1
ATOM 1586 N N . ALA A 1 216 ? 18.844 11.961 -6.242 1 60.19 216 ALA A N 1
ATOM 1587 C CA . ALA A 1 216 ? 17.906 11.75 -7.344 1 60.19 216 ALA A CA 1
ATOM 1588 C C . ALA A 1 216 ? 18.359 10.602 -8.242 1 60.19 216 ALA A C 1
ATOM 1590 O O . ALA A 1 216 ? 17.562 9.758 -8.641 1 60.19 216 ALA A O 1
ATOM 1591 N N . LYS A 1 217 ? 19.594 10.688 -8.539 1 59.5 217 LYS A N 1
ATOM 1592 C CA . LYS A 1 217 ? 20.188 9.656 -9.383 1 59.5 217 LYS A CA 1
ATOM 1593 C C . LYS A 1 217 ? 20.031 8.273 -8.758 1 59.5 217 LYS A C 1
ATOM 1595 O O . LYS A 1 217 ? 19.797 7.289 -9.461 1 59.5 217 LYS A O 1
ATOM 1600 N N . LEU A 1 218 ? 20.141 8.352 -7.496 1 56.62 218 LEU A N 1
ATOM 1601 C CA . LEU A 1 218 ? 20.125 7.082 -6.777 1 56.62 218 LEU A CA 1
ATOM 1602 C C . LEU A 1 218 ? 18.703 6.688 -6.418 1 56.62 218 LEU A C 1
ATOM 1604 O O . LEU A 1 218 ? 18.469 5.625 -5.836 1 56.62 218 LEU A O 1
ATOM 1608 N N . GLY A 1 219 ? 17.812 7.598 -6.801 1 56.31 219 GLY A N 1
ATOM 1609 C CA . GLY A 1 219 ? 16.406 7.328 -6.547 1 56.31 219 GLY A CA 1
ATOM 1610 C C . GLY A 1 219 ? 16.031 7.512 -5.094 1 56.31 219 GLY A C 1
ATOM 1611 O O . GLY A 1 219 ? 15.07 6.895 -4.617 1 56.31 219 GLY A O 1
ATOM 1612 N N . LEU A 1 220 ? 16.828 8.234 -4.469 1 56.91 220 LEU A N 1
ATOM 1613 C CA . LEU A 1 220 ? 16.656 8.406 -3.033 1 56.91 220 LEU A CA 1
ATOM 1614 C C . LEU A 1 220 ? 15.672 9.539 -2.742 1 56.91 220 LEU A C 1
ATOM 1616 O O . LEU A 1 220 ? 15.188 9.672 -1.615 1 56.91 220 LEU A O 1
ATOM 1620 N N . LEU A 1 221 ? 15.555 10.336 -3.881 1 55.59 221 LEU A N 1
ATOM 1621 C CA . LEU A 1 221 ? 14.672 11.469 -3.666 1 55.59 221 LEU A CA 1
ATOM 1622 C C . LEU A 1 221 ? 13.227 11.094 -3.967 1 55.59 221 LEU A C 1
ATOM 1624 O O . LEU A 1 221 ? 12.953 10.336 -4.898 1 55.59 221 LEU A O 1
ATOM 1628 N N . LYS A 1 222 ? 12.445 11.195 -3.121 1 47.38 222 LYS A N 1
ATOM 1629 C CA . LYS A 1 222 ? 11.031 10.898 -3.287 1 47.38 222 LYS A CA 1
ATOM 1630 C C . LYS A 1 222 ? 10.383 11.844 -4.293 1 47.38 222 LYS A C 1
ATOM 1632 O O . LYS A 1 222 ? 9.398 11.492 -4.941 1 47.38 222 LYS A O 1
ATOM 1637 N N . SER A 1 223 ? 10.539 13.086 -4.469 1 38.16 223 SER A N 1
ATOM 1638 C CA . SER A 1 223 ? 9.883 14.133 -5.25 1 38.16 223 SER A CA 1
ATOM 1639 C C . SER A 1 223 ? 10.648 14.422 -6.535 1 38.16 223 SER A C 1
ATOM 1641 O O . SER A 1 223 ? 10.266 15.297 -7.309 1 38.16 223 SER A O 1
ATOM 1643 N N . LEU A 1 224 ? 11.75 13.789 -7.023 1 33.06 224 LEU A N 1
ATOM 1644 C CA . LEU A 1 224 ? 12.117 14.445 -8.273 1 33.06 224 LEU A CA 1
ATOM 1645 C C . LEU A 1 224 ? 11.336 13.852 -9.445 1 33.06 224 LEU A C 1
ATOM 1647 O O . LEU A 1 224 ? 11.172 12.633 -9.531 1 33.06 224 LEU A O 1
ATOM 1651 N N . MET B 1 1 ? 28.422 -2.947 -16.328 1 36.44 1 MET B N 1
ATOM 1652 C CA . MET B 1 1 ? 27.391 -3.68 -17.047 1 36.44 1 MET B CA 1
ATOM 1653 C C . MET B 1 1 ? 26.078 -3.68 -16.266 1 36.44 1 MET B C 1
ATOM 1655 O O . MET B 1 1 ? 26.062 -3.992 -15.078 1 36.44 1 MET B O 1
ATOM 1659 N N . ALA B 1 2 ? 25.047 -2.939 -16.641 1 50.62 2 ALA B N 1
ATOM 1660 C CA . ALA B 1 2 ? 23.875 -2.729 -15.812 1 50.62 2 ALA B CA 1
ATOM 1661 C C . ALA B 1 2 ? 23.266 -4.059 -15.359 1 50.62 2 ALA B C 1
ATOM 1663 O O . ALA B 1 2 ? 23.172 -5.004 -16.141 1 50.62 2 ALA B O 1
ATOM 1664 N N . SER B 1 3 ? 23.359 -4.461 -14.156 1 70.56 3 SER B N 1
ATOM 1665 C CA . SER B 1 3 ? 23.031 -5.789 -13.648 1 70.56 3 SER B CA 1
ATOM 1666 C C . SER B 1 3 ? 21.641 -6.219 -14.078 1 70.56 3 SER B C 1
ATOM 1668 O O . SER B 1 3 ? 20.719 -5.402 -14.125 1 70.56 3 SER B O 1
ATOM 1670 N N . THR B 1 4 ? 21.5 -7.344 -14.906 1 87.62 4 THR B N 1
ATOM 1671 C CA . THR B 1 4 ? 20.281 -7.953 -15.445 1 87.62 4 THR B CA 1
ATOM 1672 C C . THR B 1 4 ? 19.391 -8.453 -14.312 1 87.62 4 THR B C 1
ATOM 1674 O O . THR B 1 4 ? 19.875 -9.023 -13.336 1 87.62 4 THR B O 1
ATOM 1677 N N . THR B 1 5 ? 18.156 -8.031 -14.375 1 93.44 5 THR B N 1
ATOM 1678 C CA . THR B 1 5 ? 17.172 -8.531 -13.43 1 93.44 5 THR B CA 1
ATOM 1679 C C . THR B 1 5 ? 16.609 -9.875 -13.883 1 93.44 5 THR B C 1
ATOM 1681 O O . THR B 1 5 ? 16.047 -9.977 -14.977 1 93.44 5 THR B O 1
ATOM 1684 N N . SER B 1 6 ? 16.844 -10.922 -13.102 1 96.94 6 SER B N 1
ATOM 1685 C CA . SER B 1 6 ? 16.344 -12.258 -13.414 1 96.94 6 SER B CA 1
ATOM 1686 C C . SER B 1 6 ? 14.992 -12.508 -12.742 1 96.94 6 SER B C 1
ATOM 1688 O O . SER B 1 6 ? 14.844 -12.289 -11.531 1 96.94 6 SER B O 1
ATOM 1690 N N . VAL B 1 7 ? 14.031 -13.008 -13.531 1 98.31 7 VAL B N 1
ATOM 1691 C CA . VAL B 1 7 ? 12.672 -13.172 -13.023 1 98.31 7 VAL B CA 1
ATOM 1692 C C . VAL B 1 7 ? 12.258 -14.641 -13.141 1 98.31 7 VAL B C 1
ATOM 1694 O O . VAL B 1 7 ? 12.344 -15.234 -14.219 1 98.31 7 VAL B O 1
ATOM 1697 N N . LEU B 1 8 ? 11.859 -15.227 -12.031 1 98.75 8 LEU B N 1
ATOM 1698 C CA . LEU B 1 8 ? 11.164 -16.516 -12.047 1 98.75 8 LEU B CA 1
ATOM 1699 C C . LEU B 1 8 ? 9.648 -16.312 -12.055 1 98.75 8 LEU B C 1
ATOM 1701 O O . LEU B 1 8 ? 9.117 -15.516 -11.281 1 98.75 8 LEU B O 1
ATOM 1705 N N . ILE B 1 9 ? 8.961 -17.031 -12.953 1 98.81 9 ILE B N 1
ATOM 1706 C CA . ILE B 1 9 ? 7.504 -16.984 -13.023 1 98.81 9 ILE B CA 1
ATOM 1707 C C . ILE B 1 9 ? 6.922 -18.328 -12.633 1 98.81 9 ILE B C 1
ATOM 1709 O O . ILE B 1 9 ? 7.316 -19.359 -13.188 1 98.81 9 ILE B O 1
ATOM 1713 N N . VAL B 1 10 ? 6.023 -18.344 -11.648 1 98.75 10 VAL B N 1
ATOM 1714 C CA . VAL B 1 10 ? 5.289 -19.531 -11.242 1 98.75 10 VAL B CA 1
ATOM 1715 C C . VAL B 1 10 ? 3.811 -19.375 -11.578 1 98.75 10 VAL B C 1
ATOM 1717 O O . VAL B 1 10 ? 3.098 -18.609 -10.922 1 98.75 10 VAL B O 1
ATOM 1720 N N . GLU B 1 11 ? 3.379 -20.047 -12.594 1 97.62 11 GLU B N 1
ATOM 1721 C CA . GLU B 1 11 ? 2.047 -19.891 -13.164 1 97.62 11 GLU B CA 1
ATOM 1722 C C . GLU B 1 11 ? 1.644 -21.109 -13.984 1 97.62 11 GLU B C 1
ATOM 1724 O O . GLU B 1 11 ? 2.369 -21.531 -14.883 1 97.62 11 GLU B O 1
ATOM 1729 N N . ASP B 1 12 ? 0.504 -21.672 -13.656 1 92.81 12 ASP B N 1
ATOM 1730 C CA . ASP B 1 12 ? 0.139 -22.922 -14.312 1 92.81 12 ASP B CA 1
ATOM 1731 C C . ASP B 1 12 ? -0.804 -22.672 -15.492 1 92.81 12 ASP B C 1
ATOM 1733 O O . ASP B 1 12 ? -1.001 -23.547 -16.328 1 92.81 12 ASP B O 1
ATOM 1737 N N . ASP B 1 13 ? -1.438 -21.484 -15.547 1 86.88 13 ASP B N 1
ATOM 1738 C CA . ASP B 1 13 ? -2.311 -21.125 -16.656 1 86.88 13 ASP B CA 1
ATOM 1739 C C . ASP B 1 13 ? -1.507 -20.562 -17.828 1 86.88 13 ASP B C 1
ATOM 1741 O O . ASP B 1 13 ? -0.859 -19.516 -17.688 1 86.88 13 ASP B O 1
ATOM 1745 N N . PRO B 1 14 ? -1.6 -21.297 -18.922 1 93.12 14 PRO B N 1
ATOM 1746 C CA . PRO B 1 14 ? -0.761 -20.891 -20.047 1 93.12 14 PRO B CA 1
ATOM 1747 C C . PRO B 1 14 ? -1.018 -19.438 -20.484 1 93.12 14 PRO B C 1
ATOM 1749 O O . PRO B 1 14 ? -0.079 -18.719 -20.828 1 93.12 14 PRO B O 1
ATOM 1752 N N . ALA B 1 15 ? -2.254 -19.062 -20.484 1 90.12 15 ALA B N 1
ATOM 1753 C CA . ALA B 1 15 ? -2.58 -17.688 -20.891 1 90.12 15 ALA B CA 1
ATOM 1754 C C . ALA B 1 15 ? -1.999 -16.672 -19.922 1 90.12 15 ALA B C 1
ATOM 1756 O O . ALA B 1 15 ? -1.404 -15.68 -20.344 1 90.12 15 ALA B O 1
ATOM 1757 N N . ALA B 1 16 ? -2.16 -16.906 -18.688 1 92.5 16 ALA B N 1
ATOM 1758 C CA . ALA B 1 16 ? -1.604 -16.016 -17.672 1 92.5 16 ALA B CA 1
ATOM 1759 C C . ALA B 1 16 ? -0.08 -16.016 -17.719 1 92.5 16 ALA B C 1
ATOM 1761 O O . ALA B 1 16 ? 0.551 -14.969 -17.562 1 92.5 16 ALA B O 1
ATOM 1762 N N . LEU B 1 17 ? 0.459 -17.188 -17.906 1 96.88 17 LEU B N 1
ATOM 1763 C CA . LEU B 1 17 ? 1.908 -17.297 -18.031 1 96.88 17 LEU B CA 1
ATOM 1764 C C . LEU B 1 17 ? 2.42 -16.422 -19.188 1 96.88 17 LEU B C 1
ATOM 1766 O O . LEU B 1 17 ? 3.393 -15.688 -19.016 1 96.88 17 LEU B O 1
ATOM 1770 N N . SER B 1 18 ? 1.762 -16.547 -20.281 1 96.31 18 SER B N 1
ATOM 1771 C CA . SER B 1 18 ? 2.152 -15.758 -21.453 1 96.31 18 SER B CA 1
ATOM 1772 C C . SER B 1 18 ? 2.098 -14.266 -21.156 1 96.31 18 SER B C 1
ATOM 1774 O O . SER B 1 18 ? 2.99 -13.508 -21.547 1 96.31 18 SER B O 1
ATOM 1776 N N . ARG B 1 19 ? 1.099 -13.883 -20.5 1 95.62 19 ARG B N 1
ATOM 1777 C CA . ARG B 1 19 ? 0.933 -12.477 -20.125 1 95.62 19 ARG B CA 1
ATOM 1778 C C . ARG B 1 19 ? 2.062 -12.016 -19.219 1 95.62 19 ARG B C 1
ATOM 1780 O O . ARG B 1 19 ? 2.574 -10.906 -19.375 1 95.62 19 ARG B O 1
ATOM 1787 N N . LEU B 1 20 ? 2.408 -12.781 -18.266 1 98 20 LEU B N 1
ATOM 1788 C CA . LEU B 1 20 ? 3.473 -12.422 -17.344 1 98 20 LEU B CA 1
ATOM 1789 C C . LEU B 1 20 ? 4.816 -12.344 -18.062 1 98 20 LEU B C 1
ATOM 1791 O O . LEU B 1 20 ? 5.617 -11.445 -17.781 1 98 20 LEU B O 1
ATOM 1795 N N . VAL B 1 21 ? 5.039 -13.273 -18.953 1 97.62 21 VAL B N 1
ATOM 1796 C CA . VAL B 1 21 ? 6.262 -13.234 -19.75 1 97.62 21 VAL B CA 1
ATOM 1797 C C . VAL B 1 21 ? 6.32 -11.93 -20.531 1 97.62 21 VAL B C 1
ATOM 1799 O O . VAL B 1 21 ? 7.355 -11.258 -20.562 1 97.62 21 VAL B O 1
ATOM 1802 N N . GLN B 1 22 ? 5.242 -11.586 -21.156 1 96.62 22 GLN B N 1
ATOM 1803 C CA . GLN B 1 22 ? 5.164 -10.344 -21.906 1 96.62 22 GLN B CA 1
ATOM 1804 C C . GLN B 1 22 ? 5.457 -9.141 -21.031 1 96.62 22 GLN B C 1
ATOM 1806 O O . GLN B 1 22 ? 6.16 -8.211 -21.438 1 96.62 22 GLN B O 1
ATOM 1811 N N . ALA B 1 23 ? 4.902 -9.133 -19.859 1 97.12 23 ALA B N 1
ATOM 1812 C CA . ALA B 1 23 ? 5.129 -8.039 -18.922 1 97.12 23 ALA B CA 1
ATOM 1813 C C . ALA B 1 23 ? 6.609 -7.895 -18.594 1 97.12 23 ALA B C 1
ATOM 1815 O O . ALA B 1 23 ? 7.137 -6.781 -18.547 1 97.12 23 ALA B O 1
ATOM 1816 N N . VAL B 1 24 ? 7.273 -8.992 -18.344 1 97.25 24 VAL B N 1
ATOM 1817 C CA . VAL B 1 24 ? 8.695 -8.984 -18.031 1 97.25 24 VAL B CA 1
ATOM 1818 C C . VAL B 1 24 ? 9.492 -8.406 -19.203 1 97.25 24 VAL B C 1
ATOM 1820 O O . VAL B 1 24 ? 10.375 -7.566 -19.016 1 97.25 24 VAL B O 1
ATOM 1823 N N . GLU B 1 25 ? 9.125 -8.812 -20.328 1 93.19 25 GLU B N 1
ATOM 1824 C CA . GLU B 1 25 ? 9.836 -8.383 -21.531 1 93.19 25 GLU B CA 1
ATOM 1825 C C . GLU B 1 25 ? 9.602 -6.898 -21.812 1 93.19 25 GLU B C 1
ATOM 1827 O O . GLU B 1 25 ? 10.484 -6.215 -22.328 1 93.19 25 GLU B O 1
ATOM 1832 N N . MET B 1 26 ? 8.461 -6.41 -21.484 1 90.62 26 MET B N 1
ATOM 1833 C CA . MET B 1 26 ? 8.078 -5.023 -21.719 1 90.62 26 MET B CA 1
ATOM 1834 C C . MET B 1 26 ? 8.75 -4.094 -20.719 1 90.62 26 MET B C 1
ATOM 1836 O O . MET B 1 26 ? 8.945 -2.908 -21 1 90.62 26 MET B O 1
ATOM 1840 N N . HIS B 1 27 ? 9.008 -4.613 -19.562 1 85.31 27 HIS B N 1
ATOM 1841 C CA . HIS B 1 27 ? 9.516 -3.785 -18.469 1 85.31 27 HIS B CA 1
ATOM 1842 C C . HIS B 1 27 ? 10.844 -3.133 -18.844 1 85.31 27 HIS B C 1
ATOM 1844 O O . HIS B 1 27 ? 10.977 -1.908 -18.766 1 85.31 27 HIS B O 1
ATOM 1850 N N . ALA B 1 28 ? 11.797 -3.891 -19.078 1 83.75 28 ALA B N 1
ATOM 1851 C CA . ALA B 1 28 ? 13.117 -3.371 -19.438 1 83.75 28 ALA B CA 1
ATOM 1852 C C . ALA B 1 28 ? 13.93 -4.414 -20.203 1 83.75 28 ALA B C 1
ATOM 1854 O O . ALA B 1 28 ? 13.789 -5.617 -19.953 1 83.75 28 ALA B O 1
ATOM 1855 N N . PRO B 1 29 ? 14.781 -3.871 -21.016 1 79.5 29 PRO B N 1
ATOM 1856 C CA . PRO B 1 29 ? 15.617 -4.812 -21.766 1 79.5 29 PRO B CA 1
ATOM 1857 C C . PRO B 1 29 ? 16.516 -5.652 -20.844 1 79.5 29 PRO B C 1
ATOM 1859 O O . PRO B 1 29 ? 16.828 -6.801 -21.172 1 79.5 29 PRO B O 1
ATOM 1862 N N . ALA B 1 30 ? 16.812 -5.109 -19.719 1 89.81 30 ALA B N 1
ATOM 1863 C CA . ALA B 1 30 ? 17.75 -5.797 -18.828 1 89.81 30 ALA B CA 1
ATOM 1864 C C . ALA B 1 30 ? 17.016 -6.723 -17.875 1 89.81 30 ALA B C 1
ATOM 1866 O O . ALA B 1 30 ? 17.609 -7.301 -16.969 1 89.81 30 ALA B O 1
ATOM 1867 N N . THR B 1 31 ? 15.789 -6.93 -18.125 1 93.12 31 THR B N 1
ATOM 1868 C CA . THR B 1 31 ? 15 -7.871 -17.328 1 93.12 31 THR B CA 1
ATOM 1869 C C . THR B 1 31 ? 14.672 -9.117 -18.156 1 93.12 31 THR B C 1
ATOM 1871 O O . THR B 1 31 ? 14.156 -9.023 -19.266 1 93.12 31 THR B O 1
ATOM 1874 N N . VAL B 1 32 ? 14.992 -10.266 -17.578 1 95.19 32 VAL B N 1
ATOM 1875 C CA . VAL B 1 32 ? 14.836 -11.5 -18.344 1 95.19 32 VAL B CA 1
ATOM 1876 C C . VAL B 1 32 ? 14.047 -12.523 -17.516 1 95.19 32 VAL B C 1
ATOM 1878 O O . VAL B 1 32 ? 14.172 -12.57 -16.297 1 95.19 32 VAL B O 1
ATOM 1881 N N . VAL B 1 33 ? 13.383 -13.328 -18.297 1 97.44 33 VAL B N 1
ATOM 1882 C CA . VAL B 1 33 ? 12.742 -14.484 -17.688 1 97.44 33 VAL B CA 1
ATOM 1883 C C . VAL B 1 33 ? 13.766 -15.602 -17.5 1 97.44 33 VAL B C 1
ATOM 1885 O O . VAL B 1 33 ? 14.211 -16.219 -18.469 1 97.44 33 VAL B O 1
ATOM 1888 N N . ALA B 1 34 ? 14.078 -15.867 -16.234 1 97.38 34 ALA B N 1
ATOM 1889 C CA . ALA B 1 34 ? 15.094 -16.875 -15.938 1 97.38 34 ALA B CA 1
ATOM 1890 C C . ALA B 1 34 ? 14.492 -18.266 -15.883 1 97.38 34 ALA B C 1
ATOM 1892 O O . ALA B 1 34 ? 15.203 -19.266 -16.062 1 97.38 34 ALA B O 1
ATOM 1893 N N . GLY B 1 35 ? 13.195 -18.344 -15.586 1 97.81 35 GLY B N 1
ATOM 1894 C CA . GLY B 1 35 ? 12.5 -19.609 -15.508 1 97.81 35 GLY B CA 1
ATOM 1895 C C . GLY B 1 35 ? 10.992 -19.453 -15.414 1 97.81 35 GLY B C 1
ATOM 1896 O O . GLY B 1 35 ? 10.492 -18.422 -14.961 1 97.81 35 GLY B O 1
ATOM 1897 N N . CYS B 1 36 ? 10.336 -20.484 -15.938 1 98.44 36 CYS B N 1
ATOM 1898 C CA . CYS B 1 36 ? 8.891 -20.625 -15.812 1 98.44 36 CYS B CA 1
ATOM 1899 C C . CYS B 1 36 ? 8.516 -22 -15.266 1 98.44 36 CYS B C 1
ATOM 1901 O O . CYS B 1 36 ? 9.008 -23.016 -15.758 1 98.44 36 CYS B O 1
ATOM 1903 N N . THR B 1 37 ? 7.738 -21.953 -14.203 1 98.31 37 THR B N 1
ATOM 1904 C CA . THR B 1 37 ? 7.262 -23.219 -13.641 1 98.31 37 THR B CA 1
ATOM 1905 C C . THR B 1 37 ? 5.742 -23.203 -13.492 1 98.31 37 THR B C 1
ATOM 1907 O O . THR B 1 37 ? 5.137 -22.141 -13.367 1 98.31 37 THR B O 1
ATOM 1910 N N . ALA B 1 38 ? 5.18 -24.422 -13.516 1 97.06 38 ALA B N 1
ATOM 1911 C CA . ALA B 1 38 ? 3.723 -24.516 -13.531 1 97.06 38 ALA B CA 1
ATOM 1912 C C . ALA B 1 38 ? 3.201 -25.141 -12.242 1 97.06 38 ALA B C 1
ATOM 1914 O O . ALA B 1 38 ? 2 -25.391 -12.109 1 97.06 38 ALA B O 1
ATOM 1915 N N . SER B 1 39 ? 4.113 -25.438 -11.32 1 95.81 39 SER B N 1
ATOM 1916 C CA . SER B 1 39 ? 3.717 -26.062 -10.055 1 95.81 39 SER B CA 1
ATOM 1917 C C . SER B 1 39 ? 4.641 -25.625 -8.922 1 95.81 39 SER B C 1
ATOM 1919 O O . SER B 1 39 ? 5.711 -25.062 -9.164 1 95.81 39 SER B O 1
ATOM 1921 N N . ALA B 1 40 ? 4.18 -25.828 -7.688 1 96.81 40 ALA B N 1
ATOM 1922 C CA . ALA B 1 40 ? 4.996 -25.516 -6.52 1 96.81 40 ALA B CA 1
ATOM 1923 C C . ALA B 1 40 ? 6.254 -26.375 -6.477 1 96.81 40 ALA B C 1
ATOM 1925 O O . ALA B 1 40 ? 7.348 -25.875 -6.211 1 96.81 40 ALA B O 1
ATOM 1926 N N . ALA B 1 41 ? 6.059 -27.641 -6.773 1 97.62 41 ALA B N 1
ATOM 1927 C CA . ALA B 1 41 ? 7.184 -28.562 -6.746 1 97.62 41 ALA B CA 1
ATOM 1928 C C . ALA B 1 41 ? 8.266 -28.141 -7.734 1 97.62 41 ALA B C 1
ATOM 1930 O O . ALA B 1 41 ? 9.453 -28.141 -7.398 1 97.62 41 ALA B O 1
ATOM 1931 N N . GLU B 1 42 ? 7.844 -27.828 -8.922 1 98.38 42 GLU B N 1
ATOM 1932 C CA . GLU B 1 42 ? 8.789 -27.375 -9.938 1 98.38 42 GLU B CA 1
ATOM 1933 C C . GLU B 1 42 ? 9.492 -26.094 -9.508 1 98.38 42 GLU B C 1
ATOM 1935 O O . GLU B 1 42 ? 10.695 -25.922 -9.727 1 98.38 42 GLU B O 1
ATOM 1940 N N . ALA B 1 43 ? 8.719 -25.203 -8.961 1 98.69 43 ALA B N 1
ATOM 1941 C CA . ALA B 1 43 ? 9.281 -23.938 -8.508 1 98.69 43 ALA B CA 1
ATOM 1942 C C . ALA B 1 43 ? 10.328 -24.156 -7.41 1 98.69 43 ALA B C 1
ATOM 1944 O O . ALA B 1 43 ? 11.406 -23.562 -7.445 1 98.69 43 ALA B O 1
ATOM 1945 N N . LEU B 1 44 ? 10.008 -24.984 -6.445 1 98.31 44 LEU B N 1
ATOM 1946 C CA . LEU B 1 44 ? 10.914 -25.266 -5.336 1 98.31 44 LEU B CA 1
ATOM 1947 C C . LEU B 1 44 ? 12.195 -25.922 -5.836 1 98.31 44 LEU B C 1
ATOM 1949 O O . LEU B 1 44 ? 13.289 -25.609 -5.359 1 98.31 44 LEU B O 1
ATOM 1953 N N . ALA B 1 45 ? 12.016 -26.828 -6.777 1 98.38 45 ALA B N 1
ATOM 1954 C CA . ALA B 1 45 ? 13.18 -27.469 -7.379 1 98.38 45 ALA B CA 1
ATOM 1955 C C . ALA B 1 45 ? 14.07 -26.453 -8.078 1 98.38 45 ALA B C 1
ATOM 1957 O O . ALA B 1 45 ? 15.297 -26.5 -7.969 1 98.38 45 ALA B O 1
ATOM 1958 N N . TRP B 1 46 ? 13.453 -25.578 -8.805 1 98.44 46 TRP B N 1
ATOM 1959 C CA . TRP B 1 46 ? 14.195 -24.531 -9.5 1 98.44 46 TRP B CA 1
ATOM 1960 C C . TRP B 1 46 ? 14.922 -23.641 -8.508 1 98.44 46 TRP B C 1
ATOM 1962 O O . TRP B 1 46 ? 16.109 -23.328 -8.695 1 98.44 46 TRP B O 1
ATOM 1972 N N . LEU B 1 47 ? 14.281 -23.234 -7.441 1 98.12 47 LEU B N 1
ATOM 1973 C CA . LEU B 1 47 ? 14.836 -22.344 -6.43 1 98.12 47 LEU B CA 1
ATOM 1974 C C . LEU B 1 47 ? 15.992 -23.016 -5.688 1 98.12 47 LEU B C 1
ATOM 1976 O O . LEU B 1 47 ? 16.844 -22.328 -5.117 1 98.12 47 LEU B O 1
ATOM 1980 N N . ALA B 1 48 ? 15.961 -24.312 -5.664 1 97.38 48 ALA B N 1
ATOM 1981 C CA . ALA B 1 48 ? 17.047 -25.031 -5.016 1 97.38 48 ALA B CA 1
ATOM 1982 C C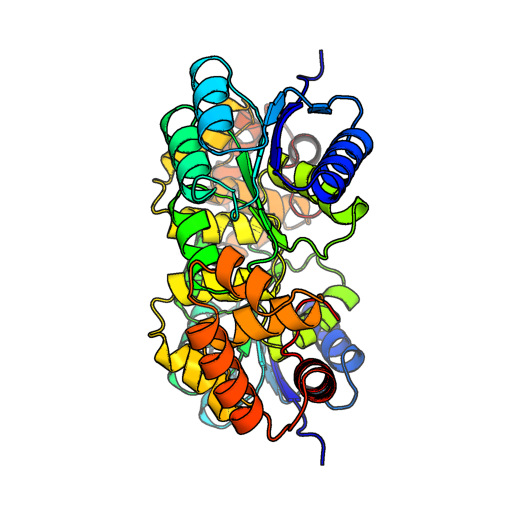 . ALA B 1 48 ? 18.359 -24.844 -5.773 1 97.38 48 ALA B C 1
ATOM 1984 O O . ALA B 1 48 ? 19.438 -24.984 -5.199 1 97.38 48 ALA B O 1
ATOM 1985 N N . GLN B 1 49 ? 18.266 -24.406 -7.016 1 97.19 49 GLN B N 1
ATOM 1986 C CA . GLN B 1 49 ? 19.453 -24.391 -7.871 1 97.19 49 GLN B CA 1
ATOM 1987 C C . GLN B 1 49 ? 19.734 -22.969 -8.375 1 97.19 49 GLN B C 1
ATOM 1989 O O . GLN B 1 49 ? 20.844 -22.688 -8.844 1 97.19 49 GLN B O 1
ATOM 1994 N N . HIS B 1 50 ? 18.734 -22.109 -8.289 1 97.25 50 HIS B N 1
ATOM 1995 C CA . HIS B 1 50 ? 18.859 -20.797 -8.891 1 97.25 50 HIS B CA 1
ATOM 1996 C C . HIS B 1 50 ? 18.344 -19.703 -7.953 1 97.25 50 HIS B C 1
ATOM 1998 O O . HIS B 1 50 ? 17.422 -19.938 -7.18 1 97.25 50 HIS B O 1
ATOM 2004 N N . GLN B 1 51 ? 18.938 -18.531 -8.062 1 96.44 51 GLN B N 1
ATOM 2005 C CA . GLN B 1 51 ? 18.531 -17.359 -7.281 1 96.44 51 GLN B CA 1
ATOM 2006 C C . GLN B 1 51 ? 17.953 -16.281 -8.188 1 96.44 51 GLN B C 1
ATOM 2008 O O . GLN B 1 51 ? 18.703 -15.547 -8.844 1 96.44 51 GLN B O 1
ATOM 2013 N N . PRO B 1 52 ? 16.703 -16.156 -8.219 1 97.5 52 PRO B N 1
ATOM 2014 C CA . PRO B 1 52 ? 16.125 -15.047 -8.992 1 97.5 52 PRO B CA 1
ATOM 2015 C C . PRO B 1 52 ? 16.188 -13.719 -8.234 1 97.5 52 PRO B C 1
ATOM 2017 O O . PRO B 1 52 ? 16.297 -13.703 -7.012 1 97.5 52 PRO B O 1
ATOM 2020 N N . ASP B 1 53 ? 16.125 -12.648 -9.016 1 96.69 53 ASP B N 1
ATOM 2021 C CA . ASP B 1 53 ? 15.969 -11.328 -8.414 1 96.69 53 ASP B CA 1
ATOM 2022 C C . ASP B 1 53 ? 14.508 -11.055 -8.055 1 96.69 53 ASP B C 1
ATOM 2024 O O . ASP B 1 53 ? 14.227 -10.383 -7.062 1 96.69 53 ASP B O 1
ATOM 2028 N N . VAL B 1 54 ? 13.688 -11.516 -8.906 1 97.81 54 VAL B N 1
ATOM 2029 C CA . VAL B 1 54 ? 12.258 -11.305 -8.742 1 97.81 54 VAL B CA 1
ATOM 2030 C C . VAL B 1 54 ? 11.516 -12.633 -8.93 1 97.81 54 VAL B C 1
ATOM 2032 O O . VAL B 1 54 ? 11.844 -13.414 -9.82 1 97.81 54 VAL B O 1
ATOM 2035 N N . LEU B 1 55 ? 10.602 -12.891 -8.102 1 98.69 55 LEU B N 1
ATOM 2036 C CA . LEU B 1 55 ? 9.664 -14 -8.227 1 98.69 55 LEU B CA 1
ATOM 2037 C C . LEU B 1 55 ? 8.25 -13.492 -8.469 1 98.69 55 LEU B C 1
ATOM 2039 O O . LEU B 1 55 ? 7.711 -12.727 -7.668 1 98.69 55 LEU B O 1
ATOM 2043 N N . LEU B 1 56 ? 7.656 -13.742 -9.602 1 98.75 56 LEU B N 1
ATOM 2044 C CA . LEU B 1 56 ? 6.227 -13.578 -9.852 1 98.75 56 LEU B CA 1
ATOM 2045 C C . LEU B 1 56 ? 5.477 -14.883 -9.609 1 98.75 56 LEU B C 1
ATOM 2047 O O . LEU B 1 56 ? 5.73 -15.883 -10.273 1 98.75 56 LEU B O 1
ATOM 2051 N N . CYS B 1 57 ? 4.539 -14.82 -8.68 1 98.62 57 CYS B N 1
ATOM 2052 C CA . CYS B 1 57 ? 4.031 -16.094 -8.203 1 98.62 57 CYS B CA 1
ATOM 2053 C C . CYS B 1 57 ? 2.51 -16.078 -8.102 1 98.62 57 CYS B C 1
ATOM 2055 O O . CYS B 1 57 ? 1.938 -15.203 -7.449 1 98.62 57 CYS B O 1
ATOM 2057 N N . ASP B 1 58 ? 1.873 -16.969 -8.812 1 95.81 58 ASP B N 1
ATOM 2058 C CA . ASP B 1 58 ? 0.461 -17.25 -8.57 1 95.81 58 ASP B CA 1
ATOM 2059 C C . ASP B 1 58 ? 0.268 -18.016 -7.258 1 95.81 58 ASP B C 1
ATOM 2061 O O . ASP B 1 58 ? 1.13 -18.797 -6.852 1 95.81 58 ASP B O 1
ATOM 2065 N N . LEU B 1 59 ? -0.81 -17.766 -6.598 1 91.62 59 LEU B N 1
ATOM 2066 C CA . LEU B 1 59 ? -1.088 -18.469 -5.344 1 91.62 59 LEU B CA 1
ATOM 2067 C C . LEU B 1 59 ? -1.772 -19.797 -5.605 1 91.62 59 LEU B C 1
ATOM 2069 O O . LEU B 1 59 ? -1.575 -20.766 -4.855 1 91.62 59 LEU B O 1
ATOM 2073 N N . GLY B 1 60 ? -2.594 -19.766 -6.598 1 87.5 60 GLY B N 1
ATOM 2074 C CA . GLY B 1 60 ? -3.307 -20.984 -6.945 1 87.5 60 GLY B CA 1
ATOM 2075 C C . GLY B 1 60 ? -2.52 -21.891 -7.875 1 87.5 60 GLY B C 1
ATOM 2076 O O . GLY B 1 60 ? -2.426 -21.625 -9.078 1 87.5 60 GLY B O 1
ATOM 2077 N N . LEU B 1 61 ? -1.942 -22.953 -7.34 1 88.88 61 LEU B N 1
ATOM 2078 C CA . LEU B 1 61 ? -1.186 -23.922 -8.117 1 88.88 61 LEU B CA 1
ATOM 2079 C C . LEU B 1 61 ? -1.805 -25.312 -8 1 88.88 61 LEU B C 1
ATOM 2081 O O . LEU B 1 61 ? -2.525 -25.609 -7.043 1 88.88 61 LEU B O 1
ATOM 2085 N N . PRO B 1 62 ? -1.559 -26.156 -8.992 1 83.31 62 PRO B N 1
ATOM 2086 C CA . PRO B 1 62 ? -2.229 -27.469 -9.031 1 83.31 62 PRO B CA 1
ATOM 2087 C C . PRO B 1 62 ? -1.799 -28.391 -7.895 1 83.31 62 PRO B C 1
ATOM 2089 O O . PRO B 1 62 ? -2.535 -29.297 -7.527 1 83.31 62 PRO B O 1
ATOM 2092 N N . ASP B 1 63 ? -0.658 -28.188 -7.277 1 87.31 63 ASP B N 1
ATOM 2093 C CA . ASP B 1 63 ? -0.131 -29.125 -6.293 1 87.31 63 ASP B CA 1
ATOM 2094 C C . ASP B 1 63 ? 0.075 -28.453 -4.941 1 87.31 63 ASP B C 1
ATOM 2096 O O . ASP B 1 63 ? 0.789 -28.969 -4.082 1 87.31 63 ASP B O 1
ATOM 2100 N N . GLY B 1 64 ? -0.448 -27.203 -4.781 1 84.69 64 GLY B N 1
ATOM 2101 C CA . GLY B 1 64 ? -0.291 -26.5 -3.523 1 84.69 64 GLY B CA 1
ATOM 2102 C C . GLY B 1 64 ? -0.452 -24.984 -3.662 1 84.69 64 GLY B C 1
ATOM 2103 O O . GLY B 1 64 ? -1.039 -24.516 -4.633 1 84.69 64 GLY B O 1
ATOM 2104 N N . SER B 1 65 ? 0.059 -24.312 -2.648 1 90.75 65 SER B N 1
ATOM 2105 C CA . SER B 1 65 ? -0.094 -22.859 -2.625 1 90.75 65 SER B CA 1
ATOM 2106 C C . SER B 1 65 ? 1.207 -22.156 -3.006 1 90.75 65 SER B C 1
ATOM 2108 O O . SER B 1 65 ? 2.287 -22.578 -2.58 1 90.75 65 SER B O 1
ATOM 2110 N N . GLY B 1 66 ? 1.028 -21.156 -3.787 1 97.19 66 GLY B N 1
ATOM 2111 C CA . GLY B 1 66 ? 2.182 -20.328 -4.086 1 97.19 66 GLY B CA 1
ATOM 2112 C C . GLY B 1 66 ? 2.801 -19.703 -2.852 1 97.19 66 GLY B C 1
ATOM 2113 O O . GLY B 1 66 ? 3.953 -19.25 -2.883 1 97.19 66 GLY B O 1
ATOM 2114 N N . ILE B 1 67 ? 2.102 -19.625 -1.741 1 95.88 67 ILE B N 1
ATOM 2115 C CA . ILE B 1 67 ? 2.617 -19.062 -0.499 1 95.88 67 ILE B CA 1
ATOM 2116 C C . ILE B 1 67 ? 3.812 -19.875 -0.017 1 95.88 67 ILE B C 1
ATOM 2118 O O . ILE B 1 67 ? 4.781 -19.328 0.504 1 95.88 67 ILE B O 1
ATOM 2122 N N . ASP B 1 68 ? 3.742 -21.172 -0.267 1 95 68 ASP B N 1
ATOM 2123 C CA . ASP B 1 68 ? 4.855 -22.031 0.112 1 95 68 ASP B CA 1
ATOM 2124 C C . ASP B 1 68 ? 6.098 -21.734 -0.722 1 95 68 ASP B C 1
ATOM 2126 O O . ASP B 1 68 ? 7.219 -21.766 -0.213 1 95 68 ASP B O 1
ATOM 2130 N N . VAL B 1 69 ? 5.855 -21.438 -1.952 1 98.31 69 VAL B N 1
ATOM 2131 C CA . VAL B 1 69 ? 6.953 -21.078 -2.846 1 98.31 69 VAL B CA 1
ATOM 2132 C C . VAL B 1 69 ? 7.586 -19.766 -2.389 1 98.31 69 VAL B C 1
ATOM 2134 O O . VAL B 1 69 ? 8.812 -19.656 -2.33 1 98.31 69 VAL B O 1
ATOM 2137 N N . ILE B 1 70 ? 6.762 -18.828 -2.049 1 98.25 70 ILE B N 1
ATOM 2138 C CA . ILE B 1 70 ? 7.219 -17.531 -1.591 1 98.25 70 ILE B CA 1
ATOM 2139 C C . ILE B 1 70 ? 8.023 -17.688 -0.304 1 98.25 70 ILE B C 1
ATOM 2141 O O . ILE B 1 70 ? 9.102 -17.094 -0.163 1 9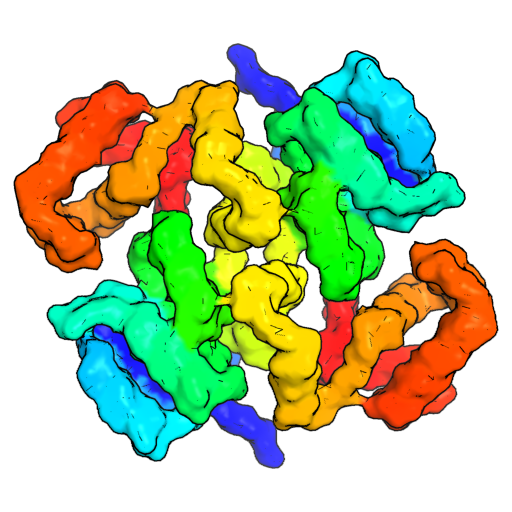8.25 70 ILE B O 1
ATOM 2145 N N . ARG B 1 71 ? 7.52 -18.453 0.579 1 96.44 71 ARG B N 1
ATOM 2146 C CA . ARG B 1 71 ? 8.211 -18.688 1.839 1 96.44 71 ARG B CA 1
ATOM 2147 C C . ARG B 1 71 ? 9.602 -19.281 1.595 1 96.44 71 ARG B C 1
ATOM 2149 O O . ARG B 1 71 ? 10.586 -18.828 2.186 1 96.44 71 ARG B O 1
ATOM 2156 N N . ALA B 1 72 ? 9.633 -20.266 0.756 1 96.75 72 ALA B N 1
ATOM 2157 C CA . ALA B 1 72 ? 10.906 -20.922 0.428 1 96.75 72 ALA B CA 1
ATOM 2158 C C . ALA B 1 72 ? 11.875 -19.922 -0.208 1 96.75 72 ALA B C 1
ATOM 2160 O O . ALA B 1 72 ? 13.055 -19.906 0.133 1 96.75 72 ALA B O 1
ATOM 2161 N N . ALA B 1 73 ? 11.406 -19.141 -1.144 1 97.62 73 ALA B N 1
ATOM 2162 C CA . ALA B 1 73 ? 12.242 -18.141 -1.804 1 97.62 73 ALA B CA 1
ATOM 2163 C C . ALA B 1 73 ? 12.812 -17.156 -0.794 1 97.62 73 ALA B C 1
ATOM 2165 O O . ALA B 1 73 ? 14 -16.828 -0.85 1 97.62 73 ALA B O 1
ATOM 2166 N N . ARG B 1 74 ? 11.969 -16.703 0.076 1 95.25 74 ARG B N 1
ATOM 2167 C CA . ARG B 1 74 ? 12.391 -15.742 1.081 1 95.25 74 ARG B CA 1
ATOM 2168 C C . ARG B 1 74 ? 13.453 -16.328 1.998 1 95.25 74 ARG B C 1
ATOM 2170 O O . ARG B 1 74 ? 14.438 -15.656 2.326 1 95.25 74 ARG B O 1
ATOM 2177 N N . GLU B 1 75 ? 13.242 -17.5 2.432 1 92.75 75 GLU B N 1
ATOM 2178 C CA . GLU B 1 75 ? 14.172 -18.156 3.344 1 92.75 75 GLU B CA 1
ATOM 2179 C C . GLU B 1 75 ? 15.531 -18.391 2.684 1 92.75 75 GLU B C 1
ATOM 2181 O O . GLU B 1 75 ? 16.578 -18.172 3.303 1 92.75 75 GLU B O 1
ATOM 2186 N N . ARG B 1 76 ? 15.492 -18.781 1.497 1 94.06 76 ARG B N 1
ATOM 2187 C CA . ARG B 1 76 ? 16.719 -19.156 0.796 1 94.06 76 ARG B CA 1
ATOM 2188 C C . ARG B 1 76 ? 17.422 -17.906 0.245 1 94.06 76 ARG B C 1
ATOM 2190 O O . ARG B 1 76 ? 18.656 -17.844 0.24 1 94.06 76 ARG B O 1
ATOM 2197 N N . TYR B 1 77 ? 16.594 -17.016 -0.25 1 95.62 77 TYR B N 1
ATOM 2198 C CA . TYR B 1 77 ? 17.109 -15.828 -0.922 1 95.62 77 TYR B CA 1
ATOM 2199 C C . TYR B 1 77 ? 16.438 -14.57 -0.397 1 95.62 77 TYR B C 1
ATOM 2201 O O . TYR B 1 77 ? 15.578 -13.992 -1.066 1 95.62 77 TYR B O 1
ATOM 2209 N N . PRO B 1 78 ? 16.922 -14.008 0.657 1 91.31 78 PRO B N 1
ATOM 2210 C CA . PRO B 1 78 ? 16.281 -12.852 1.278 1 91.31 78 PRO B CA 1
ATOM 2211 C C . PRO B 1 78 ? 16.25 -11.625 0.363 1 91.31 78 PRO B C 1
ATOM 2213 O O . PRO B 1 78 ? 15.414 -10.742 0.531 1 91.31 78 PRO B O 1
ATOM 2216 N N . ALA B 1 79 ? 17.047 -11.609 -0.622 1 91.44 79 ALA B N 1
ATOM 2217 C CA . ALA B 1 79 ? 17.125 -10.453 -1.507 1 91.44 79 ALA B CA 1
ATOM 2218 C C . ALA B 1 79 ? 16.172 -10.586 -2.682 1 91.44 79 ALA B C 1
ATOM 2220 O O . ALA B 1 79 ? 15.977 -9.641 -3.449 1 91.44 79 ALA B O 1
ATOM 2221 N N . CYS B 1 80 ? 15.586 -11.727 -2.832 1 95.62 80 CYS B N 1
ATOM 2222 C CA . CYS B 1 80 ? 14.617 -11.938 -3.9 1 95.62 80 CYS B CA 1
ATOM 2223 C C . CYS B 1 80 ? 13.328 -11.18 -3.621 1 95.62 80 CYS B C 1
ATOM 2225 O O . CYS B 1 80 ? 12.711 -11.359 -2.566 1 95.62 80 CYS B O 1
ATOM 2227 N N . ASP B 1 81 ? 12.938 -10.305 -4.52 1 96.31 81 ASP B N 1
ATOM 2228 C CA . ASP B 1 81 ? 11.672 -9.602 -4.391 1 96.31 81 ASP B CA 1
ATOM 2229 C C . ASP B 1 81 ? 10.508 -10.461 -4.891 1 96.31 81 ASP B C 1
ATOM 2231 O O . ASP B 1 81 ? 10.422 -10.766 -6.082 1 96.31 81 ASP B O 1
ATOM 2235 N N . CYS B 1 82 ? 9.641 -10.836 -4.016 1 98.06 82 CYS B N 1
ATOM 2236 C CA . CYS B 1 82 ? 8.523 -11.711 -4.359 1 98.06 82 CYS B CA 1
ATOM 2237 C C . CYS B 1 82 ? 7.242 -10.914 -4.562 1 98.06 82 CYS B C 1
ATOM 2239 O O . CYS B 1 82 ? 6.801 -10.203 -3.662 1 98.06 82 CYS B O 1
ATOM 2241 N N . MET B 1 83 ? 6.672 -11.039 -5.691 1 98.44 83 MET B N 1
ATOM 2242 C CA . MET B 1 83 ? 5.402 -10.398 -6.016 1 98.44 83 MET B CA 1
ATOM 2243 C C . MET B 1 83 ? 4.344 -11.43 -6.367 1 98.44 83 MET B C 1
ATOM 2245 O O . MET B 1 83 ? 4.566 -12.289 -7.227 1 98.44 83 MET B O 1
ATOM 2249 N N . VAL B 1 84 ? 3.24 -11.328 -5.711 1 98.38 84 VAL B N 1
ATOM 2250 C CA . VAL B 1 84 ? 2.102 -12.195 -5.988 1 98.38 84 VAL B CA 1
ATOM 2251 C C . VAL B 1 84 ? 1.299 -11.641 -7.16 1 98.38 84 VAL B C 1
ATOM 2253 O O . VAL B 1 84 ? 1.066 -10.438 -7.25 1 98.38 84 VAL B O 1
ATOM 2256 N N . VAL B 1 85 ? 0.925 -12.453 -8.109 1 96.44 85 VAL B N 1
ATOM 2257 C CA . VAL B 1 85 ? -0.037 -12.164 -9.164 1 96.44 85 VAL B CA 1
ATOM 2258 C C . VAL B 1 85 ? -1.121 -13.242 -9.188 1 96.44 85 VAL B C 1
ATOM 2260 O O . VAL B 1 85 ? -0.866 -14.383 -9.57 1 96.44 85 VAL B O 1
ATOM 2263 N N . THR B 1 86 ? -2.336 -12.867 -8.766 1 89.12 86 THR B N 1
ATOM 2264 C CA . THR B 1 86 ? -3.316 -13.906 -8.477 1 89.12 86 THR B CA 1
ATOM 2265 C C . THR B 1 86 ? -4.738 -13.383 -8.672 1 89.12 86 THR B C 1
ATOM 2267 O O . THR B 1 86 ? -4.934 -12.203 -8.961 1 89.12 86 THR B O 1
ATOM 2270 N N . VAL B 1 87 ? -5.652 -14.305 -8.633 1 78.5 87 VAL B N 1
ATOM 2271 C CA . VAL B 1 87 ? -7.059 -13.914 -8.703 1 78.5 87 VAL B CA 1
ATOM 2272 C C . VAL B 1 87 ? -7.586 -13.641 -7.293 1 78.5 87 VAL B C 1
ATOM 2274 O O . VAL B 1 87 ? -8.664 -13.062 -7.133 1 78.5 87 VAL B O 1
ATOM 2277 N N . PHE B 1 88 ? -6.793 -14 -6.258 1 77.62 88 PHE B N 1
ATOM 2278 C CA . PHE B 1 88 ? -7.246 -13.891 -4.875 1 77.62 88 PHE B CA 1
ATOM 2279 C C . PHE B 1 88 ? -7.004 -12.484 -4.34 1 77.62 88 PHE B C 1
ATOM 2281 O O . PHE B 1 88 ? -5.867 -12.008 -4.32 1 77.62 88 PHE B O 1
ATOM 2288 N N . GLY B 1 89 ? -8.016 -11.82 -3.928 1 82.56 89 GLY B N 1
ATOM 2289 C CA . GLY B 1 89 ? -7.871 -10.477 -3.398 1 82.56 89 GLY B CA 1
ATOM 2290 C C . GLY B 1 89 ? -8.344 -10.344 -1.963 1 82.56 89 GLY B C 1
ATOM 2291 O O . GLY B 1 89 ? -8.414 -9.234 -1.428 1 82.56 89 GLY B O 1
ATOM 2292 N N . ASP B 1 90 ? -8.531 -11.539 -1.366 1 74.19 90 ASP B N 1
ATOM 2293 C CA . ASP B 1 90 ? -9.094 -11.492 -0.019 1 74.19 90 ASP B CA 1
ATOM 2294 C C . ASP B 1 90 ? -7.996 -11.336 1.028 1 74.19 90 ASP B C 1
ATOM 2296 O O . ASP B 1 90 ? -6.828 -11.625 0.759 1 74.19 90 ASP B O 1
ATOM 2300 N N . ASP B 1 91 ? -8.438 -10.922 2.227 1 79.69 91 ASP B N 1
ATOM 2301 C CA . ASP B 1 91 ? -7.539 -10.594 3.334 1 79.69 91 ASP B CA 1
ATOM 2302 C C . ASP B 1 91 ? -6.645 -11.781 3.684 1 79.69 91 ASP B C 1
ATOM 2304 O O . ASP B 1 91 ? -5.441 -11.617 3.898 1 79.69 91 ASP B O 1
ATOM 2308 N N . HIS B 1 92 ? -7.191 -12.945 3.719 1 80.94 92 HIS B N 1
ATOM 2309 C CA . HIS B 1 92 ? -6.453 -14.125 4.137 1 80.94 92 HIS B CA 1
ATOM 2310 C C . HIS B 1 92 ? -5.258 -14.383 3.225 1 80.94 92 HIS B C 1
ATOM 2312 O O . HIS B 1 92 ? -4.133 -14.539 3.699 1 80.94 92 HIS B O 1
ATOM 2318 N N . HIS B 1 93 ? -5.516 -14.367 1.939 1 85.88 93 HIS B N 1
ATOM 2319 C CA . HIS B 1 93 ? -4.445 -14.625 0.981 1 85.88 93 HIS B CA 1
ATOM 2320 C C . HIS B 1 93 ? -3.418 -13.5 0.978 1 85.88 93 HIS B C 1
ATOM 2322 O O . HIS B 1 93 ? -2.213 -13.758 0.947 1 85.88 93 HIS B O 1
ATOM 2328 N N . VAL B 1 94 ? -3.961 -12.312 1.043 1 92.38 94 VAL B N 1
ATOM 2329 C CA . VAL B 1 94 ? -3.074 -11.156 1.015 1 92.38 94 VAL B CA 1
ATOM 2330 C C . VAL B 1 94 ? -2.133 -11.195 2.217 1 92.38 94 VAL B C 1
ATOM 2332 O O . VAL B 1 94 ? -0.91 -11.164 2.057 1 92.38 94 VAL B O 1
ATOM 2335 N N . LEU B 1 95 ? -2.652 -11.336 3.404 1 90.56 95 LEU B N 1
ATOM 2336 C CA . LEU B 1 95 ? -1.863 -11.25 4.629 1 90.56 95 LEU B CA 1
ATOM 2337 C C . LEU B 1 95 ? -0.927 -12.445 4.758 1 90.56 95 LEU B C 1
ATOM 2339 O O . LEU B 1 95 ? 0.238 -12.289 5.133 1 90.56 95 LEU B O 1
ATOM 2343 N N . ALA B 1 96 ? -1.415 -13.617 4.387 1 90.44 96 ALA B N 1
ATOM 2344 C CA . ALA B 1 96 ? -0.569 -14.805 4.441 1 90.44 96 ALA B CA 1
ATOM 2345 C C . ALA B 1 96 ? 0.619 -14.68 3.492 1 90.44 96 ALA B C 1
ATOM 2347 O O . ALA B 1 96 ? 1.731 -15.094 3.82 1 90.44 96 ALA B O 1
ATOM 2348 N N . SER B 1 97 ? 0.352 -14.133 2.311 1 96.25 97 SER B N 1
ATOM 2349 C CA . SER B 1 97 ? 1.413 -13.961 1.324 1 96.25 97 SER B CA 1
ATOM 2350 C C . SER B 1 97 ? 2.469 -12.977 1.816 1 96.25 97 SER B C 1
ATOM 2352 O O . SER B 1 97 ? 3.668 -13.227 1.688 1 96.25 97 SER B O 1
ATOM 2354 N N . ILE B 1 98 ? 1.983 -11.836 2.342 1 96 98 ILE B N 1
ATOM 2355 C CA . ILE B 1 98 ? 2.891 -10.812 2.844 1 96 98 ILE B CA 1
ATOM 2356 C C . ILE B 1 98 ? 3.717 -11.375 3.998 1 96 98 ILE B C 1
ATOM 2358 O O . ILE B 1 98 ? 4.938 -11.195 4.043 1 96 98 ILE B O 1
ATOM 2362 N N . GLU B 1 99 ? 3.111 -12.078 4.875 1 92.81 99 GLU B N 1
ATOM 2363 C CA . GLU B 1 99 ? 3.801 -12.68 6.016 1 92.81 99 GLU B CA 1
ATOM 2364 C C . GLU B 1 99 ? 4.824 -13.711 5.559 1 92.81 99 GLU B C 1
ATOM 2366 O O . GLU B 1 99 ? 5.867 -13.883 6.195 1 92.81 99 GLU B O 1
ATOM 2371 N N . ALA B 1 100 ? 4.523 -14.367 4.461 1 94.12 100 ALA B N 1
ATOM 2372 C CA . ALA B 1 100 ? 5.414 -15.398 3.932 1 94.12 100 ALA B CA 1
ATOM 2373 C C . ALA B 1 100 ? 6.645 -14.773 3.275 1 94.12 100 ALA B C 1
ATOM 2375 O O . ALA B 1 100 ? 7.652 -15.445 3.059 1 94.12 100 ALA B O 1
ATOM 2376 N N . GLY B 1 101 ? 6.461 -13.484 2.891 1 96.25 101 GLY B N 1
ATOM 2377 C CA . GLY B 1 101 ? 7.637 -12.836 2.33 1 96.25 101 GLY B CA 1
ATOM 2378 C C . GLY B 1 101 ? 7.328 -12.008 1.099 1 96.25 101 GLY B C 1
ATOM 2379 O O . GLY B 1 101 ? 8.211 -11.328 0.563 1 96.25 101 GLY B O 1
ATOM 2380 N N . ALA B 1 102 ? 6.086 -12.039 0.637 1 97.75 102 ALA B N 1
ATOM 2381 C CA . ALA B 1 102 ? 5.715 -11.219 -0.517 1 97.75 102 ALA B CA 1
ATOM 2382 C C . ALA B 1 102 ? 5.832 -9.734 -0.197 1 97.75 102 ALA B C 1
ATOM 2384 O O . ALA B 1 102 ? 5.465 -9.297 0.896 1 97.75 102 ALA B O 1
ATOM 2385 N N . ILE B 1 103 ? 6.305 -8.945 -1.189 1 96.69 103 ILE B N 1
ATOM 2386 C CA . ILE B 1 103 ? 6.473 -7.512 -0.993 1 96.69 103 ILE B CA 1
ATOM 2387 C C . ILE B 1 103 ? 5.625 -6.75 -2.008 1 96.69 103 ILE B C 1
ATOM 2389 O O . ILE B 1 103 ? 5.594 -5.516 -1.996 1 96.69 103 ILE B O 1
ATOM 2393 N N . GLY B 1 104 ? 5.031 -7.367 -2.916 1 97.81 104 GLY B N 1
ATOM 2394 C CA . GLY B 1 104 ? 4.039 -6.871 -3.857 1 97.81 104 GLY B CA 1
ATOM 2395 C C . GLY B 1 104 ? 2.863 -7.816 -4.039 1 97.81 104 GLY B C 1
ATOM 2396 O O . GLY B 1 104 ? 2.99 -9.023 -3.82 1 97.81 104 GLY B O 1
ATOM 2397 N N . TYR B 1 105 ? 1.791 -7.297 -4.391 1 97.81 105 TYR B N 1
ATOM 2398 C CA . TYR B 1 105 ? 0.567 -8.07 -4.551 1 97.81 105 TYR B CA 1
ATOM 2399 C C . TYR B 1 105 ? -0.327 -7.469 -5.625 1 97.81 105 TYR B C 1
ATOM 2401 O O . TYR B 1 105 ? -0.84 -6.359 -5.465 1 97.81 105 TYR B O 1
ATOM 2409 N N . LEU B 1 106 ? -0.482 -8.234 -6.707 1 96.12 106 LEU B N 1
ATOM 2410 C CA . LEU B 1 106 ? -1.315 -7.789 -7.82 1 96.12 106 LEU B CA 1
ATOM 2411 C C . LEU B 1 106 ? -2.424 -8.797 -8.109 1 96.12 106 LEU B C 1
ATOM 2413 O O . LEU B 1 106 ? -2.197 -10.008 -8.047 1 96.12 106 LEU B O 1
ATOM 2417 N N . LEU B 1 107 ? -3.514 -8.219 -8.438 1 87.31 107 LEU B N 1
ATOM 2418 C CA . LEU B 1 107 ? -4.586 -9.07 -8.938 1 87.31 107 LEU B CA 1
ATOM 2419 C C . LEU B 1 107 ? -4.418 -9.328 -10.438 1 87.31 107 LEU B C 1
ATOM 2421 O O . LEU B 1 107 ? -3.922 -8.469 -11.164 1 87.31 107 LEU B O 1
ATOM 2425 N N . LYS B 1 108 ? -4.852 -10.469 -10.867 1 87.44 108 LYS B N 1
ATOM 2426 C CA . LYS B 1 108 ? -4.641 -10.891 -12.25 1 87.44 108 LYS B CA 1
ATOM 2427 C C . LYS B 1 108 ? -5.461 -10.031 -13.211 1 87.44 108 LYS B C 1
ATOM 2429 O O . LYS B 1 108 ? -5.23 -10.055 -14.422 1 87.44 108 LYS B O 1
ATOM 2434 N N . ASP B 1 109 ? -6.297 -9.203 -12.75 1 79.12 109 ASP B N 1
ATOM 2435 C CA . ASP B 1 109 ? -7.074 -8.344 -13.641 1 79.12 109 ASP B CA 1
ATOM 2436 C C . ASP B 1 109 ? -6.305 -7.07 -13.984 1 79.12 109 ASP B C 1
ATOM 2438 O O . ASP B 1 109 ? -6.77 -6.258 -14.781 1 79.12 109 ASP B O 1
ATOM 2442 N N . GLU B 1 110 ? -5.172 -6.855 -13.422 1 88.81 110 GLU B N 1
ATOM 2443 C CA . GLU B 1 110 ? -4.324 -5.734 -13.82 1 88.81 110 GLU B CA 1
ATOM 2444 C C . GLU B 1 110 ? -3.877 -5.871 -15.273 1 88.81 110 GLU B C 1
ATOM 2446 O O . GLU B 1 110 ? -3.766 -6.984 -15.789 1 88.81 110 GLU B O 1
ATOM 2451 N N . THR B 1 111 ? -3.598 -4.781 -15.914 1 90.06 111 THR B N 1
ATOM 2452 C CA . THR B 1 111 ? -3.102 -4.801 -17.281 1 90.06 111 THR B CA 1
ATOM 2453 C C . THR B 1 111 ? -1.651 -5.27 -17.328 1 90.06 111 THR B C 1
ATOM 2455 O O . THR B 1 111 ? -0.932 -5.18 -16.328 1 90.06 111 THR B O 1
ATOM 2458 N N . THR B 1 112 ? -1.251 -5.75 -18.5 1 94.56 112 THR B N 1
ATOM 2459 C CA . THR B 1 112 ? 0.129 -6.176 -18.703 1 94.56 112 THR B CA 1
ATOM 2460 C C . THR B 1 112 ? 1.094 -5.02 -18.438 1 94.56 112 THR B C 1
ATOM 2462 O O . THR B 1 112 ? 2.148 -5.211 -17.828 1 94.56 112 THR B O 1
ATOM 2465 N N . ASP B 1 113 ? 0.689 -3.826 -18.859 1 94.94 113 ASP B N 1
ATOM 2466 C CA . ASP B 1 113 ? 1.498 -2.633 -18.625 1 94.94 113 ASP B CA 1
ATOM 2467 C C . ASP B 1 113 ? 1.686 -2.377 -17.141 1 94.94 113 ASP B C 1
ATOM 2469 O O . ASP B 1 113 ? 2.775 -2.006 -16.703 1 94.94 113 ASP B O 1
ATOM 2473 N N . ARG B 1 114 ? 0.629 -2.523 -16.438 1 94.88 114 ARG B N 1
ATOM 2474 C CA . ARG B 1 114 ? 0.699 -2.301 -14.992 1 94.88 114 ARG B CA 1
ATOM 2475 C C . ARG B 1 114 ? 1.607 -3.326 -14.32 1 94.88 114 ARG B C 1
ATOM 2477 O O . ARG B 1 114 ? 2.377 -2.986 -13.414 1 94.88 114 ARG B O 1
ATOM 2484 N N . ILE B 1 115 ? 1.491 -4.559 -14.781 1 96.31 115 ILE B N 1
ATOM 2485 C CA . ILE B 1 115 ? 2.365 -5.59 -14.234 1 96.31 115 ILE B CA 1
ATOM 2486 C C . ILE B 1 115 ? 3.822 -5.246 -14.531 1 96.31 115 ILE B C 1
ATOM 2488 O O . ILE B 1 115 ? 4.68 -5.336 -13.656 1 96.31 115 ILE B O 1
ATOM 2492 N N . ALA B 1 116 ? 4.09 -4.809 -15.734 1 96.5 116 ALA B N 1
ATOM 2493 C CA . ALA B 1 116 ? 5.441 -4.418 -16.109 1 96.5 116 ALA B CA 1
ATOM 2494 C C . ALA B 1 116 ? 5.957 -3.281 -15.234 1 96.5 116 ALA B C 1
ATOM 2496 O O . ALA B 1 116 ? 7.078 -3.338 -14.727 1 96.5 116 ALA B O 1
ATOM 2497 N N . ALA B 1 117 ? 5.156 -2.297 -15.062 1 95.38 117 ALA B N 1
ATOM 2498 C CA . ALA B 1 117 ? 5.527 -1.157 -14.227 1 95.38 117 ALA B CA 1
ATOM 2499 C C . ALA B 1 117 ? 5.777 -1.593 -12.789 1 95.38 117 ALA B C 1
ATOM 2501 O O . ALA B 1 117 ? 6.66 -1.057 -12.117 1 95.38 117 ALA B O 1
ATOM 2502 N N . SER B 1 118 ? 5.023 -2.543 -12.336 1 96.62 118 SER B N 1
ATOM 2503 C CA . SER B 1 118 ? 5.121 -3.021 -10.953 1 96.62 118 SER B CA 1
ATOM 2504 C C . SER B 1 118 ? 6.453 -3.715 -10.703 1 96.62 118 SER B C 1
ATOM 2506 O O . SER B 1 118 ? 6.996 -3.654 -9.602 1 96.62 118 SER B O 1
ATOM 2508 N N . ILE B 1 119 ? 6.969 -4.348 -11.695 1 95.88 119 ILE B N 1
ATOM 2509 C CA . ILE B 1 119 ? 8.281 -4.961 -11.562 1 95.88 119 ILE B CA 1
ATOM 2510 C C . ILE B 1 119 ? 9.328 -3.883 -11.289 1 95.88 119 ILE B C 1
ATOM 2512 O O . ILE B 1 119 ? 10.188 -4.055 -10.422 1 95.88 119 ILE B O 1
ATOM 2516 N N . GLY B 1 120 ? 9.188 -2.809 -11.992 1 92.44 120 GLY B N 1
ATOM 2517 C CA . GLY B 1 120 ? 10.086 -1.688 -11.75 1 92.44 120 GLY B CA 1
ATOM 2518 C C . GLY B 1 120 ? 9.93 -1.092 -10.367 1 92.44 120 GLY B C 1
ATOM 2519 O O . GLY B 1 120 ? 10.922 -0.795 -9.703 1 92.44 120 GLY B O 1
ATOM 2520 N N . GLU B 1 121 ? 8.711 -0.898 -9.93 1 91.94 121 GLU B N 1
ATOM 2521 C CA . GLU B 1 121 ? 8.43 -0.387 -8.594 1 91.94 121 GLU B CA 1
ATOM 2522 C C . GLU B 1 121 ? 9.023 -1.299 -7.523 1 91.94 121 GLU B C 1
ATOM 2524 O O . GLU B 1 121 ? 9.57 -0.821 -6.531 1 91.94 121 GLU B O 1
ATOM 2529 N N . LEU B 1 122 ? 8.852 -2.572 -7.797 1 93.56 122 LEU B N 1
ATOM 2530 C CA . LEU B 1 122 ? 9.375 -3.588 -6.891 1 93.56 122 LEU B CA 1
ATOM 2531 C C . LEU B 1 122 ? 10.891 -3.467 -6.758 1 93.56 122 LEU B C 1
ATOM 2533 O O . LEU B 1 122 ? 11.422 -3.426 -5.648 1 93.56 122 LEU B O 1
ATOM 2537 N N . ARG B 1 123 ? 11.539 -3.359 -7.816 1 90.19 123 ARG B N 1
ATOM 2538 C CA . ARG B 1 123 ? 13 -3.307 -7.855 1 90.19 123 ARG B CA 1
ATOM 2539 C C . ARG B 1 123 ? 13.516 -1.98 -7.309 1 90.19 123 ARG B C 1
ATOM 2541 O O . ARG B 1 123 ? 14.648 -1.897 -6.832 1 90.19 123 ARG B O 1
ATOM 2548 N N . ALA B 1 124 ? 12.656 -0.999 -7.367 1 87.94 124 ALA B N 1
ATOM 2549 C CA . ALA B 1 124 ? 13.016 0.322 -6.855 1 87.94 124 ALA B CA 1
ATOM 2550 C C . ALA B 1 124 ? 12.758 0.417 -5.355 1 87.94 124 ALA B C 1
ATOM 2552 O O . ALA B 1 124 ? 12.898 1.489 -4.762 1 87.94 124 ALA B O 1
ATOM 2553 N N . GLY B 1 125 ? 12.312 -0.652 -4.789 1 90.62 125 GLY B N 1
ATOM 2554 C CA . GLY B 1 125 ? 12.148 -0.686 -3.346 1 90.62 125 GLY B CA 1
ATOM 2555 C C . GLY B 1 125 ? 10.719 -0.413 -2.902 1 90.62 125 GLY B C 1
ATOM 2556 O O . GLY B 1 125 ? 10.477 -0.113 -1.731 1 90.62 125 GLY B O 1
ATOM 2557 N N . GLY B 1 126 ? 9.836 -0.448 -3.824 1 93.19 126 GLY B N 1
ATOM 2558 C CA . GLY B 1 126 ? 8.438 -0.246 -3.502 1 93.19 126 GLY B CA 1
ATOM 2559 C C . GLY B 1 126 ? 7.66 -1.543 -3.371 1 93.19 126 GLY B C 1
ATOM 2560 O O . GLY B 1 126 ? 8.172 -2.615 -3.695 1 93.19 126 GLY B O 1
ATOM 2561 N N . SER B 1 127 ? 6.504 -1.409 -2.857 1 97.12 127 SER B N 1
ATOM 2562 C CA . SER B 1 127 ? 5.555 -2.514 -2.799 1 97.12 127 SER B CA 1
ATOM 2563 C C . SER B 1 127 ? 4.324 -2.232 -3.658 1 97.12 127 SER B C 1
ATOM 2565 O O . SER B 1 127 ? 3.363 -1.616 -3.193 1 97.12 127 SER B O 1
ATOM 2567 N N . PRO B 1 128 ? 4.418 -2.676 -4.883 1 97.31 128 PRO B N 1
ATOM 2568 C CA . PRO B 1 128 ? 3.248 -2.441 -5.734 1 97.31 128 PRO B CA 1
ATOM 2569 C C . PRO B 1 128 ? 2.008 -3.188 -5.25 1 97.31 128 PRO B C 1
ATOM 2571 O O . PRO B 1 128 ? 2.053 -4.406 -5.055 1 97.31 128 PRO B O 1
ATOM 2574 N N . MET B 1 129 ? 0.932 -2.467 -5.055 1 96.94 129 MET B N 1
ATOM 2575 C CA . MET B 1 129 ? -0.371 -3.002 -4.672 1 96.94 129 MET B CA 1
ATOM 2576 C C . MET B 1 129 ? -1.46 -1.946 -4.824 1 96.94 129 MET B C 1
ATOM 2578 O O . MET B 1 129 ? -1.178 -0.747 -4.785 1 96.94 129 MET B O 1
ATOM 2582 N N . SER B 1 130 ? -2.627 -2.354 -5.062 1 94.12 130 SER B N 1
ATOM 2583 C CA . SER B 1 130 ? -3.748 -1.425 -5.16 1 94.12 130 SER B CA 1
ATOM 2584 C C . SER B 1 130 ? -4.102 -0.837 -3.797 1 94.12 130 SER B C 1
ATOM 2586 O O . SER B 1 130 ? -3.771 -1.419 -2.76 1 94.12 130 SER B O 1
ATOM 2588 N N . PRO B 1 131 ? -4.816 0.287 -3.793 1 94.56 131 PRO B N 1
ATOM 2589 C CA . PRO B 1 131 ? -5.25 0.86 -2.518 1 94.56 131 PRO B CA 1
ATOM 2590 C C . PRO B 1 131 ? -6.105 -0.106 -1.698 1 94.56 131 PRO B C 1
ATOM 2592 O O . PRO B 1 131 ? -6.016 -0.124 -0.468 1 94.56 131 PRO B O 1
ATOM 2595 N N . LEU B 1 132 ? -6.883 -0.891 -2.355 1 91.25 132 LEU B N 1
ATOM 2596 C CA . LEU B 1 132 ? -7.746 -1.837 -1.653 1 91.25 132 LEU B CA 1
ATOM 2597 C C . LEU B 1 132 ? -6.918 -2.922 -0.971 1 91.25 132 LEU B C 1
ATOM 2599 O O . LEU B 1 132 ? -7.23 -3.338 0.146 1 91.25 132 LEU B O 1
ATOM 2603 N N . ILE B 1 133 ? -5.883 -3.387 -1.614 1 92 133 ILE B N 1
ATOM 2604 C CA . ILE B 1 133 ? -4.973 -4.359 -1.018 1 92 133 ILE B CA 1
ATOM 2605 C C . ILE B 1 133 ? -4.18 -3.703 0.109 1 92 133 ILE B C 1
ATOM 2607 O O . ILE B 1 133 ? -4.016 -4.285 1.184 1 92 133 ILE B O 1
ATOM 2611 N N . ALA B 1 134 ? -3.719 -2.488 -0.141 1 96.31 134 ALA B N 1
ATOM 2612 C CA . ALA B 1 134 ? -2.977 -1.742 0.872 1 96.31 134 ALA B CA 1
ATOM 2613 C C . ALA B 1 134 ? -3.801 -1.582 2.146 1 96.31 134 ALA B C 1
ATOM 2615 O O . ALA B 1 134 ? -3.26 -1.641 3.254 1 96.31 134 ALA B O 1
ATOM 2616 N N . ARG B 1 135 ? -5.086 -1.404 2.039 1 94.25 135 ARG B N 1
ATOM 2617 C CA . ARG B 1 135 ? -5.969 -1.236 3.189 1 94.25 135 ARG B CA 1
ATOM 2618 C C . ARG B 1 135 ? -5.934 -2.465 4.09 1 94.25 135 ARG B C 1
ATOM 2620 O O . ARG B 1 135 ? -5.969 -2.342 5.316 1 94.25 135 ARG B O 1
ATOM 2627 N N . GLN B 1 136 ? -5.879 -3.588 3.453 1 91.62 136 GLN B N 1
ATOM 2628 C CA . GLN B 1 136 ? -5.828 -4.828 4.223 1 91.62 136 GLN B CA 1
ATOM 2629 C C . GLN B 1 136 ? -4.551 -4.906 5.051 1 91.62 136 GLN B C 1
ATOM 2631 O O . GLN B 1 136 ? -4.578 -5.332 6.207 1 91.62 136 GLN B O 1
ATOM 2636 N N . VAL B 1 137 ? -3.512 -4.496 4.484 1 95 137 VAL B N 1
ATOM 2637 C CA . VAL B 1 137 ? -2.225 -4.508 5.168 1 95 137 VAL B CA 1
ATOM 2638 C C . VAL B 1 137 ? -2.232 -3.488 6.305 1 95 137 VAL B C 1
ATOM 2640 O O . VAL B 1 137 ? -1.805 -3.789 7.422 1 95 137 VAL B O 1
ATOM 2643 N N . VAL B 1 138 ? -2.738 -2.316 6.047 1 95.5 138 VAL B N 1
ATOM 2644 C CA . VAL B 1 138 ? -2.812 -1.232 7.02 1 95.5 138 VAL B CA 1
ATOM 2645 C C . VAL B 1 138 ? -3.676 -1.661 8.203 1 95.5 138 VAL B C 1
ATOM 2647 O O . VAL B 1 138 ? -3.299 -1.458 9.359 1 95.5 138 VAL B O 1
ATOM 2650 N N . ASN B 1 139 ? -4.793 -2.258 7.922 1 92.56 139 ASN B N 1
ATOM 2651 C CA . ASN B 1 139 ? -5.703 -2.695 8.977 1 92.56 139 ASN B CA 1
ATOM 2652 C C . ASN B 1 139 ? -5.055 -3.746 9.875 1 92.56 139 ASN B C 1
ATOM 2654 O O . ASN B 1 139 ? -5.234 -3.725 11.094 1 92.56 139 ASN B O 1
ATOM 2658 N N . ARG B 1 140 ? -4.387 -4.617 9.227 1 90.94 140 ARG B N 1
ATOM 2659 C CA . ARG B 1 140 ? -3.701 -5.641 10.008 1 90.94 140 ARG B CA 1
ATOM 2660 C C . ARG B 1 140 ? -2.652 -5.023 10.922 1 90.94 140 ARG B C 1
ATOM 2662 O O . ARG B 1 140 ? -2.514 -5.426 12.078 1 90.94 140 ARG B O 1
ATOM 2669 N N . LEU B 1 141 ? -1.903 -4.141 10.422 1 90.88 141 LEU B N 1
ATOM 2670 C CA . LEU B 1 141 ? -0.869 -3.482 11.211 1 90.88 141 LEU B CA 1
ATOM 2671 C C . LEU B 1 141 ? -1.475 -2.77 12.422 1 90.88 141 LEU B C 1
ATOM 2673 O O . LEU B 1 141 ? -0.886 -2.76 13.5 1 90.88 141 LEU B O 1
ATOM 2677 N N . ARG B 1 142 ? -2.611 -2.145 12.188 1 88.06 142 ARG B N 1
ATOM 2678 C CA . ARG B 1 142 ? -3.275 -1.39 13.25 1 88.06 142 ARG B CA 1
ATOM 2679 C C . ARG B 1 142 ? -3.914 -2.326 14.273 1 88.06 142 ARG B C 1
ATOM 2681 O O . ARG B 1 142 ? -4.379 -1.881 15.32 1 88.06 142 ARG B O 1
ATOM 2688 N N . GLY B 1 143 ? -3.764 -3.645 14.156 1 75.94 143 GLY B N 1
ATOM 2689 C CA . GLY B 1 143 ? -4.41 -4.57 15.078 1 75.94 143 GLY B CA 1
ATOM 2690 C C . GLY B 1 143 ? -5.922 -4.492 15.031 1 75.94 143 GLY B C 1
ATOM 2691 O O . GLY B 1 143 ? -6.594 -4.812 16.016 1 75.94 143 GLY B O 1
ATOM 2692 N N . ALA B 1 144 ? -6.469 -3.76 14.203 1 59.22 144 ALA B N 1
ATOM 2693 C CA . ALA B 1 144 ? -7.918 -3.566 14.211 1 59.22 144 ALA B CA 1
ATOM 2694 C C . ALA B 1 144 ? -8.648 -4.902 14.133 1 59.22 144 ALA B C 1
ATOM 2696 O O . ALA B 1 144 ? -8.312 -5.754 13.305 1 59.22 144 ALA B O 1
ATOM 2697 N N . PRO B 1 145 ? -9.273 -5.379 15.211 1 47.38 145 PRO B N 1
ATOM 2698 C CA . PRO B 1 145 ? -10.07 -6.602 15.086 1 47.38 145 PRO B CA 1
ATOM 2699 C C . PRO B 1 145 ? -10.883 -6.648 13.797 1 47.38 145 PRO B C 1
ATOM 2701 O O . PRO B 1 145 ? -11.227 -5.602 13.242 1 47.38 145 PRO B O 1
ATOM 2704 N N . ALA B 1 146 ? -10.93 -7.887 13.172 1 44.16 146 ALA B N 1
ATOM 2705 C CA . ALA B 1 146 ? -11.758 -8.172 12 1 44.16 146 ALA B CA 1
ATOM 2706 C C . ALA B 1 146 ? -13.078 -7.406 12.062 1 44.16 146 ALA B C 1
ATOM 2708 O O . ALA B 1 146 ? -13.609 -6.988 11.031 1 44.16 146 ALA B O 1
ATOM 2709 N N . GLU B 1 147 ? -13.508 -7.27 13.133 1 40.75 147 GLU B N 1
ATOM 2710 C CA . GLU B 1 147 ? -14.797 -6.66 13.422 1 40.75 147 GLU B CA 1
ATOM 2711 C C . GLU B 1 147 ? -14.797 -5.172 13.078 1 40.75 147 GLU B C 1
ATOM 2713 O O . GLU B 1 147 ? -15.82 -4.621 12.664 1 40.75 147 GLU B O 1
ATOM 2718 N N . ALA B 1 148 ? -13.828 -4.48 13.453 1 42.34 148 ALA B N 1
ATOM 2719 C CA . ALA B 1 148 ? -13.812 -3.062 13.109 1 42.34 148 ALA B CA 1
ATOM 2720 C C . ALA B 1 148 ? -13.828 -2.869 11.594 1 42.34 148 ALA B C 1
ATOM 2722 O O . ALA B 1 148 ? -14.469 -1.95 11.086 1 42.34 148 ALA B O 1
ATOM 2723 N N . VAL B 1 149 ? -13.141 -3.658 10.898 1 41.81 149 VAL B N 1
ATOM 2724 C CA . VAL B 1 149 ? -13.203 -3.709 9.445 1 41.81 149 VAL B CA 1
ATOM 2725 C C . VAL B 1 149 ? -14.641 -3.984 9 1 41.81 149 VAL B C 1
ATOM 2727 O O . VAL B 1 149 ? -15.117 -3.402 8.023 1 41.81 149 VAL B O 1
ATOM 2730 N N . ALA B 1 150 ? -15.227 -5.004 9.711 1 41.22 150 ALA B N 1
ATOM 2731 C CA . ALA B 1 150 ? -16.641 -5.305 9.484 1 41.22 150 ALA B CA 1
ATOM 2732 C C . ALA B 1 150 ? -17.516 -4.113 9.844 1 41.22 150 ALA B C 1
ATOM 2734 O O . ALA B 1 150 ? -18.547 -3.867 9.195 1 41.22 150 ALA B O 1
ATOM 2735 N N . ARG B 1 151 ? -17.25 -3.541 10.883 1 39.5 151 ARG B N 1
ATOM 2736 C CA . ARG B 1 151 ? -18.047 -2.381 11.258 1 39.5 151 ARG B CA 1
ATOM 2737 C C . ARG B 1 151 ? -17.922 -1.261 10.234 1 39.5 151 ARG B C 1
ATOM 2739 O O . ARG B 1 151 ? -18.844 -0.481 10.031 1 39.5 151 ARG B O 1
ATOM 2746 N N . ASP B 1 152 ? -16.734 -1.027 9.82 1 41.06 152 ASP B N 1
ATOM 2747 C CA . ASP B 1 152 ? -16.578 -0.033 8.758 1 41.06 152 ASP B CA 1
ATOM 2748 C C . ASP B 1 152 ? -17.391 -0.405 7.531 1 41.06 152 ASP B C 1
ATOM 2750 O O . ASP B 1 152 ? -18.016 0.46 6.906 1 41.06 152 ASP B O 1
ATOM 2754 N N . ALA B 1 153 ? -17.375 -1.63 7.164 1 40.06 153 ALA B N 1
ATOM 2755 C CA . ALA B 1 153 ? -18.25 -2.127 6.098 1 40.06 153 ALA B CA 1
ATOM 2756 C C . ALA B 1 153 ? -19.719 -2.02 6.488 1 40.06 153 ALA B C 1
ATOM 2758 O O . ALA B 1 153 ? -20.562 -1.68 5.66 1 40.06 153 ALA B O 1
ATOM 2759 N N . ALA B 1 154 ? -20.047 -2.416 7.699 1 39.56 154 ALA B N 1
ATOM 2760 C CA . ALA B 1 154 ? -21.422 -2.393 8.195 1 39.56 154 ALA B CA 1
ATOM 2761 C C . ALA B 1 154 ? -21.938 -0.96 8.305 1 39.56 154 ALA B C 1
ATOM 2763 O O . ALA B 1 154 ? -23.125 -0.706 8.102 1 39.56 154 ALA B O 1
ATOM 2764 N N . ALA B 1 155 ? -21.281 -0.153 8.812 1 37.06 155 ALA B N 1
ATOM 2765 C CA . ALA B 1 155 ? -21.797 1.197 9 1 37.06 155 ALA B CA 1
ATOM 2766 C C . ALA B 1 155 ? -22.266 1.801 7.68 1 37.06 155 ALA B C 1
ATOM 2768 O O . ALA B 1 155 ? -23.125 2.674 7.66 1 37.06 155 ALA B O 1
ATOM 2769 N N . THR B 1 156 ? -21.578 1.451 6.637 1 39.06 156 THR B N 1
ATOM 2770 C CA . THR B 1 156 ? -22.031 2.041 5.387 1 39.06 156 THR B CA 1
ATOM 2771 C C . THR B 1 156 ? -23.203 1.243 4.812 1 39.06 156 THR B C 1
ATOM 2773 O O . THR B 1 156 ? -23.75 1.589 3.76 1 39.06 156 THR B O 1
ATOM 2776 N N . GLY B 1 157 ? -23.797 0.362 5.66 1 43 157 GLY B N 1
ATOM 2777 C CA . GLY B 1 157 ? -24.906 -0.412 5.133 1 43 157 GLY B CA 1
ATOM 2778 C C . GLY B 1 157 ? -24.516 -1.312 3.977 1 43 157 GLY B C 1
ATOM 2779 O O . GLY B 1 157 ? -25.375 -1.828 3.262 1 43 157 GLY B O 1
ATOM 2780 N N . ALA B 1 158 ? -23.391 -1.228 3.688 1 43.53 158 ALA B N 1
ATOM 2781 C CA . ALA B 1 158 ? -22.906 -1.938 2.506 1 43.53 158 ALA B CA 1
ATOM 2782 C C . ALA B 1 158 ? -22.844 -3.443 2.756 1 43.53 158 ALA B C 1
ATOM 2784 O O . ALA B 1 158 ? -22.641 -3.883 3.889 1 43.53 158 ALA B O 1
ATOM 2785 N N . VAL B 1 159 ? -23.703 -4.188 1.993 1 51.28 159 VAL B N 1
ATOM 2786 C CA . VAL B 1 159 ? -23.641 -5.645 1.95 1 51.28 159 VAL B CA 1
ATOM 2787 C C . VAL B 1 159 ? -22.188 -6.105 2.146 1 51.28 159 VAL B C 1
ATOM 2789 O O . VAL B 1 159 ? -21.297 -5.699 1.404 1 51.28 159 VAL B O 1
ATOM 2792 N N . VAL B 1 160 ? -22 -6.59 3.316 1 56.66 160 VAL B N 1
ATOM 2793 C CA . VAL B 1 160 ? -20.656 -7.059 3.643 1 56.66 160 VAL B CA 1
ATOM 2794 C C . VAL B 1 160 ? -20.547 -8.555 3.338 1 56.66 160 VAL B C 1
ATOM 2796 O O . VAL B 1 160 ? -21.266 -9.367 3.926 1 56.66 160 VAL B O 1
ATOM 2799 N N . LEU B 1 161 ? -20.031 -8.922 2.344 1 63.88 161 LEU B N 1
ATOM 2800 C CA . LEU B 1 161 ? -19.672 -10.305 2.049 1 63.88 161 LEU B CA 1
ATOM 2801 C C . LEU B 1 161 ? -18.453 -10.734 2.861 1 63.88 161 LEU B C 1
ATOM 2803 O O . LEU B 1 161 ? -17.562 -9.93 3.119 1 63.88 161 LEU B O 1
ATOM 2807 N N . SER B 1 162 ? -18.672 -11.891 3.479 1 58.88 162 SER B N 1
ATOM 2808 C CA . SER B 1 162 ? -17.484 -12.445 4.129 1 58.88 162 SER B CA 1
ATOM 2809 C C . SER B 1 162 ? -16.297 -12.516 3.166 1 58.88 162 SER B C 1
ATOM 2811 O O . SER B 1 162 ? -16.469 -12.352 1.955 1 58.88 162 SER B O 1
ATOM 2813 N N . VAL B 1 163 ? -15.258 -12.711 3.695 1 61.16 163 VAL B N 1
ATOM 2814 C CA . VAL B 1 163 ? -14.039 -12.844 2.9 1 61.16 163 VAL B CA 1
ATOM 2815 C C . VAL B 1 163 ? -14.211 -13.953 1.867 1 61.16 163 VAL B C 1
ATOM 2817 O O . VAL B 1 163 ? -13.922 -13.758 0.685 1 61.16 163 VAL B O 1
ATOM 2820 N N . ARG B 1 164 ? -14.688 -15.047 2.359 1 65.94 164 ARG B N 1
ATOM 2821 C CA . ARG B 1 164 ? -14.891 -16.188 1.466 1 65.94 164 ARG B CA 1
ATOM 2822 C C . ARG B 1 164 ? -15.953 -15.875 0.419 1 65.94 164 ARG B C 1
ATOM 2824 O O . ARG B 1 164 ? -15.797 -16.219 -0.754 1 65.94 164 ARG B O 1
ATOM 2831 N N . GLU B 1 165 ? -16.969 -15.195 0.818 1 73.06 165 GLU B N 1
ATOM 2832 C CA . GLU B 1 165 ? -18.031 -14.836 -0.107 1 73.06 165 GLU B CA 1
ATOM 2833 C C . GLU B 1 165 ? -17.531 -13.898 -1.199 1 73.06 165 GLU B C 1
ATOM 2835 O O . GLU B 1 165 ? -17.875 -14.055 -2.371 1 73.06 165 GLU B O 1
ATOM 2840 N N . ASN B 1 166 ? -16.75 -13.062 -0.819 1 70.44 166 ASN B N 1
ATOM 2841 C CA . ASN B 1 166 ? -16.172 -12.125 -1.777 1 70.44 166 ASN B CA 1
ATOM 2842 C C . ASN B 1 166 ? -15.258 -12.828 -2.775 1 70.44 166 ASN B C 1
ATOM 2844 O O . ASN B 1 166 ? -15.281 -12.523 -3.967 1 70.44 166 ASN B O 1
ATOM 2848 N N . GLU B 1 167 ? -14.57 -13.703 -2.295 1 71.12 167 GLU B N 1
ATOM 2849 C CA . GLU B 1 167 ? -13.695 -14.5 -3.152 1 71.12 167 GLU B CA 1
ATOM 2850 C C . GLU B 1 167 ? -14.5 -15.258 -4.207 1 71.12 167 GLU B C 1
ATOM 2852 O O . GLU B 1 167 ? -14.141 -15.258 -5.387 1 71.12 167 GLU B O 1
ATOM 2857 N N . ILE B 1 168 ? -15.469 -15.828 -3.701 1 77.69 168 ILE B N 1
ATOM 2858 C CA . ILE B 1 168 ? -16.297 -16.641 -4.586 1 77.69 168 ILE B CA 1
ATOM 2859 C C . ILE B 1 168 ? -16.984 -15.742 -5.617 1 77.69 168 ILE B C 1
ATOM 2861 O O . ILE B 1 168 ? -16.984 -16.047 -6.812 1 77.69 168 ILE B O 1
ATOM 2865 N N . LEU B 1 169 ? -17.391 -14.609 -5.133 1 76.94 169 LEU B N 1
ATOM 2866 C CA . LEU B 1 169 ? -18.078 -13.68 -6.027 1 76.94 169 LEU B CA 1
ATOM 2867 C C . LEU B 1 169 ? -17.125 -13.148 -7.086 1 76.94 169 LEU B C 1
ATOM 2869 O O . LEU B 1 169 ? -17.5 -13.008 -8.25 1 76.94 169 LEU B O 1
ATOM 2873 N N . ASP B 1 170 ? -16.016 -12.852 -6.656 1 72.38 170 ASP B N 1
ATOM 2874 C CA . ASP B 1 170 ? -15.008 -12.359 -7.582 1 72.38 170 ASP B CA 1
ATOM 2875 C C . ASP B 1 170 ? -14.711 -13.383 -8.672 1 72.38 170 ASP B C 1
ATOM 2877 O O . ASP B 1 170 ? -14.688 -13.047 -9.859 1 72.38 170 ASP B O 1
ATOM 2881 N N . LEU B 1 171 ? -14.484 -14.594 -8.328 1 73.19 171 LEU B N 1
ATOM 2882 C CA . LEU B 1 171 ? -14.195 -15.656 -9.281 1 73.19 171 LEU B CA 1
ATOM 2883 C C . LEU B 1 171 ? -15.367 -15.867 -10.234 1 73.19 171 LEU B C 1
ATOM 2885 O O . LEU B 1 171 ? -15.18 -15.977 -11.453 1 73.19 171 LEU B O 1
ATOM 2889 N N . ILE B 1 172 ? -16.484 -15.766 -9.688 1 75.5 172 ILE B N 1
ATOM 2890 C CA . ILE B 1 172 ? -17.672 -15.992 -10.508 1 75.5 172 ILE B CA 1
ATOM 2891 C C . ILE B 1 172 ? -17.859 -14.828 -11.484 1 75.5 172 ILE B C 1
ATOM 2893 O O . ILE B 1 172 ? -18.234 -15.023 -12.641 1 75.5 172 ILE B O 1
ATOM 2897 N N . SER B 1 173 ? -17.531 -13.727 -10.922 1 71.88 173 SER B N 1
ATOM 2898 C CA . SER B 1 173 ? -17.672 -12.547 -11.766 1 71.88 173 SER B CA 1
ATOM 2899 C C . SER B 1 173 ? -16.703 -12.578 -12.938 1 71.88 173 SER B C 1
ATOM 2901 O O . SER B 1 173 ? -16.922 -11.93 -13.961 1 71.88 173 SER B O 1
ATOM 2903 N N . ARG B 1 174 ? -15.688 -13.258 -12.711 1 66.88 174 ARG B N 1
ATOM 2904 C CA . ARG B 1 174 ? -14.664 -13.383 -13.742 1 66.88 174 ARG B CA 1
ATOM 2905 C C . ARG B 1 174 ? -14.977 -14.547 -14.688 1 66.88 174 ARG B C 1
ATOM 2907 O O . ARG B 1 174 ? -14.195 -14.836 -15.594 1 66.88 174 ARG B O 1
ATOM 2914 N N . GLY B 1 175 ? -16.047 -15.242 -14.398 1 69.19 175 GLY B N 1
ATOM 2915 C CA . GLY B 1 175 ? -16.516 -16.266 -15.312 1 69.19 175 GLY B CA 1
ATOM 2916 C C . GLY B 1 175 ? -16.172 -17.672 -14.852 1 69.19 175 GLY B C 1
ATOM 2917 O O . GLY B 1 175 ? -16.422 -18.641 -15.57 1 69.19 175 GLY B O 1
ATOM 2918 N N . TYR B 1 176 ? -15.562 -17.797 -13.789 1 75.88 176 TYR B N 1
ATOM 2919 C CA . TYR B 1 176 ? -15.242 -19.141 -13.305 1 75.88 176 TYR B CA 1
ATOM 2920 C C . TYR B 1 176 ? -16.516 -19.906 -12.953 1 75.88 176 TYR B C 1
ATOM 2922 O O . TYR B 1 176 ? -17.453 -19.344 -12.414 1 75.88 176 TYR B O 1
ATOM 2930 N N . THR B 1 177 ? -16.5 -21.172 -13.312 1 79.62 177 THR B N 1
ATOM 2931 C CA . THR B 1 177 ? -17.594 -22.047 -12.922 1 79.62 177 THR B CA 1
ATOM 2932 C C . THR B 1 177 ? -17.5 -22.406 -11.445 1 79.62 177 THR B C 1
ATOM 2934 O O . THR B 1 177 ? -16.484 -22.141 -10.797 1 79.62 177 THR B O 1
ATOM 2937 N N . TYR B 1 178 ? -18.625 -22.953 -11.008 1 81.81 178 TYR B N 1
ATOM 2938 C CA . TYR B 1 178 ? -18.641 -23.391 -9.617 1 81.81 178 TYR B CA 1
ATOM 2939 C C . TYR B 1 178 ? -17.578 -24.438 -9.359 1 81.81 178 TYR B C 1
ATOM 2941 O O . TYR B 1 178 ? -16.906 -24.422 -8.312 1 81.81 178 TYR B O 1
ATOM 2949 N N . ALA B 1 179 ? -17.375 -25.203 -10.344 1 85.38 179 ALA B N 1
ATOM 2950 C CA . ALA B 1 179 ? -16.375 -26.266 -10.219 1 85.38 179 ALA B CA 1
ATOM 2951 C C . ALA B 1 179 ? -14.969 -25.672 -10.211 1 85.38 179 ALA B C 1
ATOM 2953 O O . ALA B 1 179 ? -14.125 -26.078 -9.406 1 85.38 179 ALA B O 1
ATOM 2954 N N . GLU B 1 180 ? -14.773 -24.781 -11.008 1 79.31 180 GLU B N 1
ATOM 2955 C CA . GLU B 1 180 ? -13.484 -24.109 -11.07 1 79.31 180 GLU B CA 1
ATOM 2956 C C . GLU B 1 180 ? -13.211 -23.312 -9.797 1 79.31 180 GLU B C 1
ATOM 2958 O O . GLU B 1 180 ? -12.094 -23.344 -9.266 1 79.31 180 GLU B O 1
ATOM 2963 N N . THR B 1 181 ? -14.227 -22.578 -9.398 1 81.81 181 THR B N 1
ATOM 2964 C CA . THR B 1 181 ? -14.117 -21.828 -8.148 1 81.81 181 THR B CA 1
ATOM 2965 C C . THR B 1 181 ? -13.773 -22.766 -6.988 1 81.81 181 THR B C 1
ATOM 2967 O O . THR B 1 181 ? -12.898 -22.453 -6.18 1 81.81 181 THR B O 1
ATOM 2970 N N . ALA B 1 182 ? -14.461 -23.922 -6.984 1 81.88 182 ALA B N 1
ATOM 2971 C CA . ALA B 1 182 ? -14.219 -24.906 -5.941 1 81.88 182 ALA B CA 1
ATOM 2972 C C . ALA B 1 182 ? -12.766 -25.391 -5.973 1 81.88 182 ALA B C 1
ATOM 2974 O O . ALA B 1 182 ? -12.102 -25.453 -4.934 1 81.88 182 ALA B O 1
ATOM 2975 N N . ARG B 1 183 ? -12.383 -25.625 -7.082 1 77 183 ARG B N 1
ATOM 2976 C CA . ARG B 1 183 ? -11.008 -26.094 -7.266 1 77 183 ARG B CA 1
ATOM 2977 C C . ARG B 1 183 ? -10.008 -25.031 -6.816 1 77 183 ARG B C 1
ATOM 2979 O O . ARG B 1 183 ? -9.07 -25.328 -6.082 1 77 183 ARG B O 1
ATOM 2986 N N . TYR B 1 184 ? -10.352 -23.875 -7.207 1 70.62 184 TYR B N 1
ATOM 2987 C CA . TYR B 1 184 ? -9.438 -22.766 -6.961 1 70.62 184 TYR B CA 1
ATOM 2988 C C . TYR B 1 184 ? -9.336 -22.469 -5.473 1 70.62 184 TYR B C 1
ATOM 2990 O O . TYR B 1 184 ? -8.266 -22.094 -4.977 1 70.62 184 TYR B O 1
ATOM 2998 N N . LEU B 1 185 ? -10.438 -22.641 -4.789 1 72.62 185 LEU B N 1
ATOM 2999 C CA . LEU B 1 185 ? -10.508 -22.234 -3.387 1 72.62 185 LEU B CA 1
ATOM 3000 C C . LEU B 1 185 ? -10.344 -23.453 -2.473 1 72.62 185 LEU B C 1
ATOM 3002 O O . LEU B 1 185 ? -10.406 -23.312 -1.248 1 72.62 185 LEU B O 1
ATOM 3006 N N . GLY B 1 186 ? -10.133 -24.609 -3.1 1 72.81 186 GLY B N 1
ATOM 3007 C CA . GLY B 1 186 ? -10.023 -25.828 -2.311 1 72.81 186 GLY B CA 1
ATOM 3008 C C . GLY B 1 186 ? -11.297 -26.156 -1.557 1 72.81 186 GLY B C 1
ATOM 3009 O O . GLY B 1 186 ? -11.242 -26.594 -0.403 1 72.81 186 GLY B O 1
ATOM 3010 N N . LEU B 1 187 ? -12.289 -25.875 -2.125 1 79.06 187 LEU B N 1
ATOM 3011 C CA . LEU B 1 187 ? -13.602 -26.156 -1.559 1 79.06 187 LEU B CA 1
ATOM 3012 C C . LEU B 1 187 ? -14.344 -27.188 -2.4 1 79.06 187 LEU B C 1
ATOM 3014 O O . LEU B 1 187 ? -13.93 -27.5 -3.52 1 79.06 187 LEU B O 1
ATOM 3018 N N . SER B 1 188 ? -15.312 -27.766 -1.844 1 80.94 188 SER B N 1
ATOM 3019 C CA . SER B 1 188 ? -16.234 -28.562 -2.635 1 80.94 188 SER B CA 1
ATOM 3020 C C . SER B 1 188 ? -17.188 -27.688 -3.43 1 80.94 188 SER B C 1
ATOM 3022 O O . SER B 1 188 ? -17.469 -26.547 -3.039 1 80.94 188 SER B O 1
ATOM 3024 N N . VAL B 1 189 ? -17.625 -28.281 -4.496 1 86.56 189 VAL B N 1
ATOM 3025 C CA . VAL B 1 189 ? -18.594 -27.562 -5.312 1 86.56 189 VAL B CA 1
ATOM 3026 C C . VAL B 1 189 ? -19.828 -27.234 -4.477 1 86.56 189 VAL B C 1
ATOM 3028 O O . VAL B 1 189 ? -20.422 -26.172 -4.625 1 86.56 189 VAL B O 1
ATOM 3031 N N . HIS B 1 190 ? -20.109 -28.062 -3.605 1 85.88 190 HIS B N 1
ATOM 3032 C CA . HIS B 1 190 ? -21.281 -27.859 -2.744 1 85.88 190 HIS B CA 1
ATOM 3033 C C . HIS B 1 190 ? -21.078 -26.656 -1.824 1 85.88 190 HIS B C 1
ATOM 3035 O O . HIS B 1 190 ? -21.984 -25.844 -1.648 1 85.88 190 HIS B O 1
ATOM 3041 N N . THR B 1 191 ? -19.984 -26.531 -1.284 1 81.69 191 THR B N 1
ATOM 3042 C CA . THR B 1 191 ? -19.672 -25.406 -0.406 1 81.69 191 THR B CA 1
ATOM 3043 C C . THR B 1 191 ? -19.719 -24.094 -1.172 1 81.69 191 THR B C 1
ATOM 3045 O O . THR B 1 191 ? -20.219 -23.094 -0.66 1 81.69 191 THR B O 1
ATOM 3048 N N . VAL B 1 192 ? -19.188 -24.172 -2.342 1 87.25 192 VAL B N 1
ATOM 3049 C CA . VAL B 1 192 ? -19.25 -22.984 -3.186 1 87.25 192 VAL B CA 1
ATOM 3050 C C . VAL B 1 192 ? -20.703 -22.594 -3.428 1 87.25 192 VAL B C 1
ATOM 3052 O O . VAL B 1 192 ? -21.047 -21.406 -3.338 1 87.25 192 VAL B O 1
ATOM 3055 N N . GLN B 1 193 ? -21.438 -23.594 -3.703 1 84.38 193 GLN B N 1
ATOM 3056 C CA . GLN B 1 193 ? -22.859 -23.344 -3.957 1 84.38 193 GLN B CA 1
ATOM 3057 C C . GLN B 1 193 ? -23.531 -22.75 -2.73 1 84.38 193 GLN B C 1
ATOM 3059 O O . GLN B 1 193 ? -24.375 -21.844 -2.855 1 84.38 193 GLN B O 1
ATOM 3064 N N . SER B 1 194 ? -23.109 -23.188 -1.678 1 84.25 194 SER B N 1
ATOM 3065 C CA . SER B 1 194 ? -23.688 -22.656 -0.44 1 84.25 194 SER B CA 1
ATOM 3066 C C . SER B 1 194 ? -23.297 -21.188 -0.236 1 84.25 194 SER B C 1
ATOM 3068 O O . SER B 1 194 ? -24.141 -20.375 0.144 1 84.25 194 SER B O 1
ATOM 3070 N N . HIS B 1 195 ? -22.062 -20.891 -0.447 1 81.88 195 HIS B N 1
ATOM 3071 C CA . HIS B 1 195 ? -21.609 -19.5 -0.34 1 81.88 195 HIS B CA 1
ATOM 3072 C C . HIS B 1 195 ? -22.328 -18.609 -1.342 1 81.88 195 HIS B C 1
ATOM 3074 O O . HIS B 1 195 ? -22.688 -17.469 -1.023 1 81.88 195 HIS B O 1
ATOM 3080 N N . ILE B 1 196 ? -22.469 -19.141 -2.479 1 81.62 196 ILE B N 1
ATOM 3081 C CA . ILE B 1 196 ? -23.141 -18.359 -3.516 1 81.62 196 ILE B CA 1
ATOM 3082 C C . ILE B 1 196 ? -24.578 -18.031 -3.074 1 81.62 196 ILE B C 1
ATOM 3084 O O . ILE B 1 196 ? -25.047 -16.922 -3.26 1 81.62 196 ILE B O 1
ATOM 3088 N N . LYS B 1 197 ? -25.172 -18.984 -2.537 1 80.5 197 LYS B N 1
ATOM 3089 C CA . LYS B 1 197 ? -26.516 -18.766 -2.012 1 80.5 197 LYS B CA 1
ATOM 3090 C C . LYS B 1 197 ? -26.531 -17.656 -0.959 1 80.5 197 LYS B C 1
ATOM 3092 O O . LYS B 1 197 ? -27.406 -16.797 -0.955 1 80.5 197 LYS B O 1
ATOM 3097 N N . ASN B 1 198 ? -25.609 -17.719 -0.116 1 79.88 198 ASN B N 1
ATOM 3098 C CA . ASN B 1 198 ? -25.484 -16.672 0.905 1 79.88 198 ASN B CA 1
ATOM 3099 C C . ASN B 1 198 ? -25.234 -15.305 0.284 1 79.88 198 ASN B C 1
ATOM 3101 O O . ASN B 1 198 ? -25.812 -14.305 0.729 1 79.88 198 ASN B O 1
ATOM 3105 N N . ILE B 1 199 ? -24.359 -15.32 -0.66 1 80.62 199 ILE B N 1
ATOM 3106 C CA . ILE B 1 199 ? -24.047 -14.086 -1.374 1 80.62 199 ILE B CA 1
ATOM 3107 C C . ILE B 1 199 ? -25.312 -13.508 -1.982 1 80.62 199 ILE B C 1
ATOM 3109 O O . ILE B 1 199 ? -25.578 -12.312 -1.854 1 80.62 199 ILE B O 1
ATOM 3113 N N . TYR B 1 200 ? -26.062 -14.422 -2.6 1 76.25 200 TYR B N 1
ATOM 3114 C CA . TYR B 1 200 ? -27.312 -14 -3.225 1 76.25 200 TYR B CA 1
ATOM 3115 C C . TYR B 1 200 ? -28.266 -13.391 -2.193 1 76.25 200 TYR B C 1
ATOM 3117 O O . TYR B 1 200 ? -28.891 -12.375 -2.453 1 76.25 200 TYR B O 1
ATOM 3125 N N . GLY B 1 201 ? -28.297 -13.984 -1.142 1 77.94 201 GLY B N 1
ATOM 3126 C CA . GLY B 1 201 ? -29.125 -13.477 -0.062 1 77.94 201 GLY B CA 1
ATOM 3127 C C . GLY B 1 201 ? -28.703 -12.102 0.426 1 77.94 201 GLY B C 1
ATOM 3128 O O . GLY B 1 201 ? -29.531 -11.203 0.571 1 77.94 201 GLY B O 1
ATOM 3129 N N . LYS B 1 202 ? -27.438 -11.953 0.6 1 76.25 202 LYS B N 1
ATOM 3130 C CA . LYS B 1 202 ? -26.906 -10.703 1.133 1 76.25 202 LYS B CA 1
ATOM 3131 C C . LYS B 1 202 ? -27.062 -9.57 0.121 1 76.25 202 LYS B C 1
ATOM 3133 O O . LYS B 1 202 ? -27.266 -8.414 0.499 1 76.25 202 LYS B O 1
ATOM 3138 N N . LEU B 1 203 ? -26.953 -9.984 -1.084 1 74.94 203 LEU B N 1
ATOM 3139 C CA . LEU B 1 203 ? -27.047 -8.984 -2.146 1 74.94 203 LEU B CA 1
ATOM 3140 C C . LEU B 1 203 ? -28.484 -8.852 -2.633 1 74.94 203 LEU B C 1
ATOM 3142 O O . LEU B 1 203 ? -28.781 -8 -3.475 1 74.94 203 LEU B O 1
ATOM 3146 N N . ALA B 1 204 ? -29.312 -9.625 -2.125 1 76.81 204 ALA B N 1
ATOM 3147 C CA . ALA B 1 204 ? -30.719 -9.672 -2.518 1 76.81 204 ALA B CA 1
ATOM 3148 C C . ALA B 1 204 ? -30.859 -9.875 -4.023 1 76.81 204 ALA B C 1
ATOM 3150 O O . ALA B 1 204 ? -31.594 -9.148 -4.688 1 76.81 204 ALA B O 1
ATOM 3151 N N . VAL B 1 205 ? -30.031 -10.805 -4.527 1 71.06 205 VAL B N 1
ATOM 3152 C CA . VAL B 1 205 ? -30.078 -11.141 -5.945 1 71.06 205 VAL B CA 1
ATOM 3153 C C . VAL B 1 205 ? -30.422 -12.617 -6.117 1 71.06 205 VAL B C 1
ATOM 3155 O O . VAL B 1 205 ? -30.438 -13.375 -5.145 1 71.06 205 VAL B O 1
ATOM 3158 N N . ARG B 1 206 ? -30.797 -13.016 -7.426 1 73.56 206 ARG B N 1
ATOM 3159 C CA . ARG B 1 206 ? -31.297 -14.367 -7.637 1 73.56 206 ARG B CA 1
ATOM 3160 C C . ARG B 1 206 ? -30.484 -15.086 -8.711 1 73.56 206 ARG B C 1
ATOM 3162 O O . ARG B 1 206 ? -30.812 -16.219 -9.086 1 73.56 206 ARG B O 1
ATOM 3169 N N . SER B 1 207 ? -29.562 -14.359 -9.312 1 73.62 207 SER B N 1
ATOM 3170 C CA . SER B 1 207 ? -28.766 -14.977 -10.359 1 73.62 207 SER B CA 1
ATOM 3171 C C . SER B 1 207 ? -27.312 -14.492 -10.32 1 73.62 207 SER B C 1
ATOM 3173 O O . SER B 1 207 ? -27.016 -13.484 -9.672 1 73.62 207 SER B O 1
ATOM 3175 N N . ARG B 1 208 ? -26.562 -15.312 -10.969 1 75.06 208 ARG B N 1
ATOM 3176 C CA . ARG B 1 208 ? -25.141 -14.984 -11.078 1 75.06 208 ARG B CA 1
ATOM 3177 C C . ARG B 1 208 ? -24.953 -13.609 -11.695 1 75.06 208 ARG B C 1
ATOM 3179 O O . ARG B 1 208 ? -24.156 -12.805 -11.211 1 75.06 208 ARG B O 1
ATOM 3186 N N . GLY B 1 209 ? -25.5 -13.391 -12.766 1 70.25 209 GLY B N 1
ATOM 3187 C CA . GLY B 1 209 ? -25.391 -12.102 -13.43 1 70.25 209 GLY B CA 1
ATOM 3188 C C . GLY B 1 209 ? -25.797 -10.938 -12.547 1 70.25 209 GLY B C 1
ATOM 3189 O O . GLY B 1 209 ? -25.125 -9.906 -12.516 1 70.25 209 GLY B O 1
ATOM 3190 N N . GLU B 1 210 ? -26.859 -11.125 -11.844 1 71.5 210 GLU B N 1
ATOM 3191 C CA . GLU B 1 210 ? -27.328 -10.094 -10.93 1 71.5 210 GLU B CA 1
ATOM 3192 C C . GLU B 1 210 ? -26.328 -9.867 -9.797 1 71.5 210 GLU B C 1
ATOM 3194 O O . GLU B 1 210 ? -26.125 -8.727 -9.359 1 71.5 210 GLU B O 1
ATOM 3199 N N . ALA B 1 211 ? -25.781 -10.961 -9.359 1 73.12 211 ALA B N 1
ATOM 3200 C CA . ALA B 1 211 ? -24.812 -10.844 -8.281 1 73.12 211 ALA B CA 1
ATOM 3201 C C . ALA B 1 211 ? -23.609 -10.023 -8.719 1 73.12 211 ALA B C 1
ATOM 3203 O O . ALA B 1 211 ? -23.141 -9.141 -7.988 1 73.12 211 ALA B O 1
ATOM 3204 N N . VAL B 1 212 ? -23.188 -10.312 -9.859 1 67.12 212 VAL B N 1
ATOM 3205 C CA . VAL B 1 212 ? -22.047 -9.586 -10.414 1 67.12 212 VAL B CA 1
ATOM 3206 C C . VAL B 1 212 ? -22.422 -8.117 -10.594 1 67.12 212 VAL B C 1
ATOM 3208 O O . VAL B 1 212 ? -21.625 -7.23 -10.25 1 67.12 212 VAL B O 1
ATOM 3211 N N . PHE B 1 213 ? -23.578 -7.91 -11.07 1 63.09 213 PHE B N 1
ATOM 3212 C CA . PHE B 1 213 ? -24.047 -6.551 -11.305 1 63.09 213 PHE B CA 1
ATOM 3213 C C . PHE B 1 213 ? -24.141 -5.777 -9.992 1 63.09 213 PHE B C 1
ATOM 3215 O O . PHE B 1 213 ? -23.641 -4.66 -9.891 1 63.09 213 PHE B O 1
ATOM 3222 N N . GLU B 1 214 ? -24.844 -6.344 -9.055 1 64.5 214 GLU B N 1
ATOM 3223 C CA . GLU B 1 214 ? -25.062 -5.684 -7.77 1 64.5 214 GLU B CA 1
ATOM 3224 C C . GLU B 1 214 ? -23.75 -5.453 -7.031 1 64.5 214 GLU B C 1
ATOM 3226 O O . GLU B 1 214 ? -23.547 -4.402 -6.418 1 64.5 214 GLU B O 1
ATOM 3231 N N . ALA B 1 215 ? -22.938 -6.441 -7.094 1 67.94 215 ALA B N 1
ATOM 3232 C CA . ALA B 1 215 ? -21.641 -6.309 -6.445 1 67.94 215 ALA B CA 1
ATOM 3233 C C . ALA B 1 215 ? -20.812 -5.195 -7.094 1 67.94 215 ALA B C 1
ATOM 3235 O O . ALA B 1 215 ? -20.125 -4.441 -6.402 1 67.94 215 ALA B O 1
ATOM 3236 N N . ALA B 1 216 ? -20.922 -5.145 -8.32 1 60.44 216 ALA B N 1
ATOM 3237 C CA . ALA B 1 216 ? -20.266 -4.066 -9.055 1 60.44 216 ALA B CA 1
ATOM 3238 C C . ALA B 1 216 ? -20.781 -2.705 -8.617 1 60.44 216 ALA B C 1
ATOM 3240 O O . ALA B 1 216 ? -20.016 -1.77 -8.414 1 60.44 216 ALA B O 1
ATOM 3241 N N . LYS B 1 217 ? -22.047 -2.672 -8.562 1 59.66 217 LYS B N 1
ATOM 3242 C CA . LYS B 1 217 ? -22.719 -1.443 -8.141 1 59.66 217 LYS B CA 1
ATOM 3243 C C . LYS B 1 217 ? -22.25 -1.013 -6.754 1 59.66 217 LYS B C 1
ATOM 3245 O O . LYS B 1 217 ? -22.094 0.181 -6.492 1 59.66 217 LYS B O 1
ATOM 3250 N N . LEU B 1 218 ? -22.062 -2.039 -6.035 1 57.06 218 LEU B N 1
ATOM 3251 C CA . LEU B 1 218 ? -21.734 -1.768 -4.645 1 57.06 218 LEU B CA 1
ATOM 3252 C C . LEU B 1 218 ? -20.234 -1.619 -4.465 1 57.06 218 LEU B C 1
ATOM 3254 O O . LEU B 1 218 ? -19.75 -1.351 -3.359 1 57.06 218 LEU B O 1
ATOM 3258 N N . GLY B 1 219 ? -19.594 -1.803 -5.598 1 56.34 219 GLY B N 1
ATOM 3259 C CA . GLY B 1 219 ? -18.141 -1.655 -5.578 1 56.34 219 GLY B CA 1
ATOM 3260 C C . GLY B 1 219 ? -17.438 -2.83 -4.93 1 56.34 219 GLY B C 1
ATOM 3261 O O . GLY B 1 219 ? -16.328 -2.682 -4.406 1 56.34 219 GLY B O 1
ATOM 3262 N N . LEU B 1 220 ? -18.141 -3.861 -4.926 1 57.34 220 LEU B N 1
ATOM 3263 C CA . LEU B 1 220 ? -17.641 -5.039 -4.23 1 57.34 220 LEU B CA 1
ATOM 3264 C C . LEU B 1 220 ? -16.75 -5.871 -5.145 1 57.34 220 LEU B C 1
ATOM 3266 O O . LEU B 1 220 ? -16.031 -6.762 -4.68 1 57.34 220 LEU B O 1
ATOM 3270 N N . LEU B 1 221 ? -17 -5.512 -6.469 1 55.91 221 LEU B N 1
ATOM 3271 C CA . LEU B 1 221 ? -16.219 -6.301 -7.418 1 55.91 221 LEU B CA 1
ATOM 3272 C C . LEU B 1 221 ? -14.859 -5.668 -7.664 1 55.91 221 LEU B C 1
ATOM 3274 O O . LEU B 1 221 ? -14.734 -4.441 -7.711 1 55.91 221 LEU B O 1
ATOM 3278 N N . LYS B 1 222 ? -13.922 -6.316 -7.438 1 47.31 222 LYS B N 1
ATOM 3279 C CA . LYS B 1 222 ? -12.555 -5.844 -7.652 1 47.31 222 LYS B CA 1
ATOM 3280 C C . LYS B 1 222 ? -12.281 -5.617 -9.133 1 47.31 222 LYS B C 1
ATOM 3282 O O . LYS B 1 222 ? -11.438 -4.793 -9.492 1 47.31 222 LYS B O 1
ATOM 3287 N N . SER B 1 223 ? -12.625 -6.277 -10.156 1 38.16 223 SER B N 1
ATOM 3288 C CA . SER B 1 223 ? -12.289 -6.281 -11.578 1 38.16 223 SER B CA 1
ATOM 3289 C C . SER B 1 223 ? -13.336 -5.535 -12.398 1 38.16 223 SER B C 1
ATOM 3291 O O . SER B 1 223 ? -13.227 -5.453 -13.617 1 38.16 223 SER B O 1
ATOM 3293 N N . LEU B 1 224 ? -14.461 -4.918 -11.945 1 33.53 224 LEU B N 1
ATOM 3294 C CA . LEU B 1 224 ? -15.164 -4.391 -13.109 1 33.53 224 LEU B CA 1
ATOM 3295 C C . LEU B 1 224 ? -14.633 -3.012 -13.484 1 33.53 224 LEU B C 1
ATOM 3297 O O . LEU B 1 224 ? -14.344 -2.191 -12.617 1 33.53 224 LEU B O 1
#

InterPro domains:
  IPR000792 Transcription regulator LuxR, C-terminal [PF00196] (160-213)
  IPR000792 Transcription regulator LuxR, C-terminal [PR00038] (161-175)
  IPR000792 Transcription regulator LuxR, C-terminal [PR00038] (175-191)
  IPR000792 Transcription regulator LuxR, C-terminal [PR00038] (191-203)
  IPR000792 Transcription regulator LuxR, C-terminal [PS50043] (154-219)
  IPR000792 Transcription regulator LuxR, C-terminal [SM00421] (158-215)
  IPR000792 Transcription regulator LuxR, C-terminal [cd06170] (161-215)
  IPR001789 Signal transduction response regulator, receiver domain [PF00072] (7-119)
  IPR001789 Signal transduction response regulator, receiver domain [PS50110] (6-123)
  IPR001789 Signal transduction response regulator, receiver domain [SM00448] (5-119)
  IPR011006 CheY-like superfamily [SSF52172] (5-138)
  IPR016032 Signal transduction response regulator, C-terminal effector [SSF46894] (152-221)
  IPR039420 Transcriptional regulatory protein WalR-like [PTHR43214] (4-221)
  IPR058245 NreC/VraR/RcsB-like, phosphoacceptor receiver domain [cd17535] (7-119)